Protein AF-A0A0A1TXG7-F1 (afdb_monomer)

Sequence (624 aa):
MKQLESVFLKNVILYLQTSSDICSFILINKKCCDSIQSMYTASYNLCRNTPLPKIQRYFPNIQTIYLEATTLETANVGPRFKPYIDLDASECVLKNRANCLLAKSLNNISDYAKKIRKLKIEANMLDIIADYTEKFVELKTLVINYLRQCTFLDEVLSIRTLRDVTIYFNQNAAHELADFDFQKYSNISFTFVLQNASQPTSKNQIDSAKRLSQKYPLYVQMITKESIDMKFIPDIQMAFSSFEERLTLSISSDMSGKEDFIEEMMKKCECSRLDISPPGTSEELGLFRPKGIATFDFLESEIIKEVVLRYVNCKDVVLPRKCRAFEIYNCEGKICAEQCKPEEVYIDLFECESITINEDNLKRVQINANISECDFVCNGQSGIPIVDFMKLEYVNFFCNENTDIGLMCGDTRISKICVGGLKLDHKKLEIINCTSEVILNGIDLEEVTFSNWTKANPISATVGDVKKVYVCGGLLKVLQIGKCDEIKVSSNATIKLLKKTKQKANLVKEDNSKVTKIEIMEELNSIQFIDKTLNLLFTTNESIFKTRHFERECCLKMSVIYLIIKNSTFGNDLLMKLDCLTNKILLFDVVKVAKSKCCQNNILTTSICFTPQRLSQTTLYKTF

Solvent-accessible surface area (backbone atoms only — not comparable to full-atom values): 33210 Å² total; per-residue (Å²): 109,76,67,59,54,51,53,51,54,47,54,54,53,51,71,39,54,43,74,65,51,50,53,55,47,38,68,73,39,69,68,45,35,54,41,45,40,68,28,44,57,73,19,67,54,30,45,73,77,43,58,59,73,61,50,41,69,60,23,71,52,45,42,41,45,57,44,46,62,84,55,58,88,67,60,81,63,60,99,83,68,80,50,36,30,36,39,42,56,34,56,94,78,36,90,90,54,58,75,68,48,56,61,54,44,51,74,75,29,63,74,56,43,37,29,27,30,31,42,31,34,37,44,91,48,33,62,64,45,36,78,47,39,86,43,37,65,44,25,28,36,42,37,36,35,71,26,57,62,71,74,46,46,70,55,46,68,61,32,86,49,43,36,37,39,37,42,29,24,30,59,72,20,22,52,58,59,47,70,50,72,62,73,83,45,72,74,44,49,63,38,39,31,44,47,71,53,96,58,42,75,51,69,70,29,53,52,21,43,52,60,33,44,76,77,36,59,49,33,29,30,47,39,31,78,90,42,68,90,52,47,74,46,55,51,88,75,77,66,56,92,88,50,77,86,61,37,32,44,37,29,42,41,62,59,57,91,39,57,71,59,53,52,52,50,27,62,76,60,68,22,35,33,41,35,41,41,45,57,52,50,80,84,50,60,78,66,66,65,47,43,57,77,32,41,41,75,35,48,86,39,87,57,45,32,28,44,34,42,33,33,30,25,20,71,42,31,34,49,18,45,57,22,36,29,42,38,41,36,37,27,31,43,34,50,48,33,74,71,22,53,23,34,33,42,37,38,28,53,55,57,56,62,63,32,40,43,36,51,80,51,38,28,34,41,34,34,55,26,57,58,90,42,45,44,26,25,49,93,89,42,78,54,65,48,70,50,32,69,74,60,43,58,34,38,38,41,42,32,89,54,70,42,65,35,37,34,27,54,64,96,42,78,64,40,64,36,34,22,26,24,40,35,35,53,82,46,31,38,38,41,24,42,54,64,38,58,44,55,43,69,89,48,88,35,53,32,41,34,41,41,20,85,54,94,60,65,65,24,40,37,37,42,29,53,29,48,32,39,40,35,34,26,33,45,34,49,34,42,35,41,37,55,44,52,34,37,39,33,26,67,53,11,34,33,50,30,37,36,30,37,79,63,86,44,48,75,47,72,40,78,75,33,46,73,73,37,78,46,73,40,75,75,72,55,58,59,62,50,48,51,49,51,49,49,49,54,56,68,58,57,80,78,66,89,83,61,82,74,52,61,60,53,52,52,54,52,50,52,49,52,51,53,54,52,72,72,41,96,68,64,70,65,63,54,50,54,48,52,52,48,51,50,49,54,50,46,52,51,51,51,50,55,48,57,71,53,66,81,63,80,89,85,83,88,86,90,83,85,91,80,91,78,89,84,77,92,81,89,80,91,78,91,133

Secondary structure (DSSP, 8-state):
-HHHHHHHHHHHHHH--SHHHHHHHHHH-HHHHHHHHT-SS--HHHHHHS-HHHHHHH-TT--EEEEEGGGGGG----TT---EEEEE--GGGSTT-HHHHHHHHHHH-HHHHTTEEEEEEEGGGHHHHHHTGGG-TT--EEEEEEE-S-TTHHHHHT-TT--EEEEEE-TTTHHHHHHS-GGGGTTSEEEEEE---SS---HHHHHHHHHHHHHS-EEESEE-TTTTTSEE--B-S---TTS-S--EEEE-S--TT-HHHHHHHHHHTT--EEEE-----TTTGGGT--EEEEEEE-TT-SS--EEEEESEEEEEEEPPTT--EEEEEEEEEEEE-TT---SEEEEEEEESSPEEEE-TT--EEEEES-GGGEEEEETTEEES-EEETTT-SEEEEEEEEEEEEEEEETTEEEEEEEEEEEEEETTEEEEES--S-EEETT--EEEEEEE--S-PPPEEEEE-SEEEEEEESSEEEEEEESS-SEEEEETT-EEEEEEEESS--EEEE-TT-EEEEEEEE---THHHHHHHHHHHHHHHTTS----THHHHHHHHHHHHHHHHHHTSS--THHHHHHHHHHHHHHHHHHHHHHHHHTTS------------------------

Structure (mmCIF, N/CA/C/O backbone):
data_AF-A0A0A1TXG7-F1
#
_entry.id   AF-A0A0A1TXG7-F1
#
loop_
_atom_site.group_PDB
_atom_site.id
_atom_site.type_symbol
_atom_site.label_atom_id
_atom_site.label_alt_id
_atom_site.label_comp_id
_atom_site.label_asym_id
_atom_site.label_entity_id
_atom_site.label_seq_id
_atom_site.pdbx_PDB_ins_code
_atom_site.Cartn_x
_atom_site.Cartn_y
_atom_site.Cartn_z
_atom_site.occupancy
_atom_site.B_iso_or_equiv
_atom_site.auth_seq_id
_atom_site.auth_comp_id
_atom_site.auth_asym_id
_atom_site.auth_atom_id
_atom_site.pdbx_PDB_model_num
ATOM 1 N N . MET A 1 1 ? -41.698 -15.697 8.135 1.00 58.97 1 MET A N 1
ATOM 2 C CA . MET A 1 1 ? -41.347 -15.359 6.732 1.00 58.97 1 MET A CA 1
ATOM 3 C C . MET A 1 1 ? -41.332 -13.855 6.447 1.00 58.97 1 MET A C 1
ATOM 5 O O . MET A 1 1 ? -40.259 -13.356 6.154 1.00 58.97 1 MET A O 1
ATOM 9 N N . LYS A 1 2 ? -42.444 -13.105 6.587 1.00 62.06 2 LYS A N 1
ATOM 10 C CA . LYS A 1 2 ? -42.501 -11.660 6.238 1.00 62.06 2 LYS A CA 1
ATOM 11 C C . LYS A 1 2 ? -41.497 -10.757 6.986 1.00 62.06 2 LYS A C 1
ATOM 13 O O . LYS A 1 2 ? -40.993 -9.804 6.409 1.00 62.06 2 LYS A O 1
ATOM 18 N N . GLN A 1 3 ? -41.183 -11.062 8.249 1.00 65.81 3 GLN A N 1
ATOM 19 C CA . GLN A 1 3 ? -40.185 -10.307 9.025 1.00 65.81 3 GLN A CA 1
ATOM 20 C C . GLN A 1 3 ? -38.745 -10.563 8.549 1.00 65.81 3 GLN A C 1
ATOM 22 O O . GLN A 1 3 ? -37.978 -9.617 8.421 1.00 65.81 3 GLN A O 1
ATOM 27 N N . LEU A 1 4 ? -38.400 -11.811 8.208 1.00 74.31 4 LEU A N 1
ATOM 28 C CA . LEU A 1 4 ? -37.088 -12.167 7.647 1.00 74.31 4 LEU A CA 1
ATOM 29 C C . LEU A 1 4 ? -36.857 -11.530 6.272 1.00 74.31 4 LEU A C 1
ATOM 31 O O . LEU A 1 4 ? -35.764 -11.050 6.001 1.00 74.31 4 LEU A O 1
ATOM 35 N N . GLU A 1 5 ? -37.895 -11.478 5.433 1.00 80.69 5 GLU A N 1
ATOM 36 C CA . GLU A 1 5 ? -37.831 -10.819 4.123 1.00 80.69 5 GLU A CA 1
ATOM 37 C C . GLU A 1 5 ? -37.503 -9.323 4.266 1.00 80.69 5 GLU A C 1
ATOM 39 O O . GLU A 1 5 ? -36.618 -8.816 3.584 1.00 80.69 5 GLU A O 1
ATOM 44 N N . SER A 1 6 ? -38.150 -8.623 5.206 1.00 81.19 6 SER A N 1
ATOM 45 C CA . SER A 1 6 ? -37.854 -7.208 5.469 1.00 81.19 6 SER A CA 1
ATOM 46 C C . SER A 1 6 ? -36.431 -6.996 5.994 1.00 81.19 6 SER A C 1
ATOM 48 O O . SER A 1 6 ? -35.760 -6.068 5.552 1.00 81.19 6 SER A O 1
ATOM 50 N N . VAL A 1 7 ? -35.944 -7.862 6.890 1.00 84.88 7 VAL A N 1
ATOM 51 C CA . VAL A 1 7 ? -34.558 -7.799 7.389 1.00 84.88 7 VAL A CA 1
ATOM 52 C C . VAL A 1 7 ? -33.557 -8.002 6.250 1.00 84.88 7 VAL A C 1
ATOM 54 O O . VAL A 1 7 ? -32.602 -7.239 6.136 1.00 84.88 7 VAL A O 1
ATOM 57 N N . PHE A 1 8 ? -33.801 -8.973 5.367 1.00 88.44 8 PHE A N 1
ATOM 58 C CA . PHE A 1 8 ? -32.934 -9.234 4.219 1.00 88.44 8 PHE A CA 1
ATOM 59 C C . PHE A 1 8 ? -32.859 -8.029 3.274 1.00 88.44 8 PHE A C 1
ATOM 61 O O . PHE A 1 8 ? -31.766 -7.582 2.934 1.00 88.44 8 PHE A O 1
ATOM 68 N N . LEU A 1 9 ? -34.008 -7.449 2.908 1.00 90.50 9 LEU A N 1
ATOM 69 C CA . LEU A 1 9 ? -34.052 -6.262 2.048 1.00 90.50 9 LEU A CA 1
ATOM 70 C C . LEU A 1 9 ? -33.332 -5.067 2.689 1.00 90.50 9 LEU A C 1
ATOM 72 O O . LEU A 1 9 ? -32.596 -4.362 2.004 1.00 90.50 9 LEU A O 1
ATOM 76 N N . LYS A 1 10 ? -33.488 -4.863 4.003 1.00 89.31 10 LYS A N 1
ATOM 77 C CA . LYS A 1 10 ? -32.775 -3.814 4.752 1.00 89.31 10 LYS A CA 1
ATOM 78 C C . LYS A 1 10 ? -31.264 -4.011 4.758 1.00 89.31 10 LYS A C 1
ATOM 80 O O . LYS A 1 10 ? -30.544 -3.034 4.583 1.00 89.31 10 LYS A O 1
ATOM 85 N N . ASN A 1 11 ? -30.789 -5.248 4.883 1.00 87.88 11 ASN A N 1
ATOM 86 C CA . ASN A 1 11 ? -29.363 -5.542 4.772 1.00 87.88 11 ASN A CA 1
ATOM 87 C C . ASN A 1 11 ? -28.843 -5.239 3.365 1.00 87.88 11 ASN A C 1
ATOM 89 O O . ASN A 1 11 ? -27.836 -4.556 3.247 1.00 87.88 11 ASN A O 1
ATOM 93 N N . VAL A 1 12 ? -29.556 -5.650 2.308 1.00 89.56 12 VAL A N 1
ATOM 94 C CA . VAL A 1 12 ? -29.176 -5.330 0.917 1.00 89.56 12 VAL A CA 1
ATOM 95 C C . VAL A 1 12 ? -29.035 -3.820 0.712 1.00 89.56 12 VAL A C 1
ATOM 97 O O . VAL A 1 12 ? -28.053 -3.383 0.120 1.00 89.56 12 VAL A O 1
ATOM 100 N N . ILE A 1 13 ? -29.959 -3.017 1.254 1.00 89.62 13 ILE A N 1
ATOM 101 C CA . ILE A 1 13 ? -29.916 -1.548 1.152 1.00 89.62 13 ILE A CA 1
ATOM 102 C C . ILE A 1 13 ? -28.606 -0.967 1.711 1.00 89.62 13 ILE A C 1
ATOM 104 O O . ILE A 1 13 ? -28.094 0.002 1.155 1.00 89.62 13 ILE A O 1
ATOM 108 N N . LEU A 1 14 ? -28.039 -1.554 2.771 1.00 87.06 14 LEU A N 1
ATOM 109 C CA . LEU A 1 14 ? -26.787 -1.082 3.377 1.00 87.06 14 LEU A CA 1
ATOM 110 C C . LEU A 1 14 ? -25.547 -1.326 2.500 1.00 87.06 14 LEU A C 1
ATOM 112 O O . LEU A 1 14 ? -24.529 -0.673 2.725 1.00 87.06 14 LEU A O 1
ATOM 116 N N . TYR A 1 15 ? -25.638 -2.205 1.497 1.00 86.12 15 TYR A N 1
ATOM 117 C CA . TYR A 1 15 ? -24.563 -2.486 0.536 1.00 86.12 15 TYR A CA 1
ATOM 118 C C . TYR A 1 15 ? -24.675 -1.685 -0.770 1.00 86.12 15 TYR A C 1
ATOM 120 O O . TYR A 1 15 ? -23.752 -1.719 -1.583 1.00 86.12 15 TYR A O 1
ATOM 128 N N . LEU A 1 16 ? -25.777 -0.960 -0.994 1.00 87.94 16 LEU A N 1
ATOM 129 C CA . LEU A 1 16 ? -25.950 -0.137 -2.194 1.00 87.94 16 LEU A CA 1
ATOM 130 C C . LEU A 1 16 ? -25.036 1.090 -2.118 1.00 87.94 16 LEU A C 1
ATOM 132 O O . LEU A 1 16 ? -25.020 1.800 -1.115 1.00 87.94 16 LEU A O 1
ATOM 136 N N . GLN A 1 17 ? -24.261 1.348 -3.171 1.00 82.50 17 GLN A N 1
ATOM 137 C CA . GLN A 1 17 ? -23.184 2.339 -3.112 1.00 82.50 17 GLN A CA 1
ATOM 138 C C . GLN A 1 17 ? -23.604 3.706 -3.656 1.00 82.50 17 GLN A C 1
ATOM 140 O O . GLN A 1 17 ? -23.107 4.735 -3.193 1.00 82.50 17 GLN A O 1
ATOM 145 N N . THR A 1 18 ? -24.523 3.739 -4.625 1.00 85.69 18 THR A N 1
ATOM 146 C CA . THR A 1 18 ? -24.868 4.953 -5.370 1.00 85.69 18 THR A CA 1
ATOM 147 C C . THR A 1 18 ? -26.357 5.293 -5.321 1.00 85.69 18 THR A C 1
ATOM 149 O O . THR A 1 18 ? -27.227 4.454 -5.086 1.00 85.69 18 THR A O 1
ATOM 152 N N . SER A 1 19 ? -26.686 6.556 -5.627 1.00 85.31 19 SER A N 1
ATOM 153 C CA . SER A 1 19 ? -28.084 6.973 -5.828 1.00 85.31 19 SER A CA 1
ATOM 154 C C . SER A 1 19 ? -28.778 6.183 -6.952 1.00 85.31 19 SER A C 1
ATOM 156 O O . SER A 1 19 ? -29.996 6.028 -6.920 1.00 85.31 19 SER A O 1
ATOM 158 N N . SER A 1 20 ? -28.025 5.723 -7.960 1.00 89.31 20 SER A N 1
ATOM 159 C CA . SER A 1 20 ? -28.559 4.940 -9.082 1.00 89.31 20 SER A CA 1
ATOM 160 C C . SER A 1 20 ? -29.000 3.553 -8.624 1.00 89.31 20 SER A C 1
ATOM 162 O O . SER A 1 20 ? -30.086 3.095 -8.986 1.00 89.31 20 SER A O 1
ATOM 164 N N . ASP A 1 21 ? -28.201 2.923 -7.763 1.00 90.38 21 ASP A N 1
ATOM 165 C CA . ASP A 1 21 ? -28.512 1.618 -7.177 1.00 90.38 21 ASP A CA 1
ATOM 166 C C . ASP A 1 21 ? -29.782 1.701 -6.330 1.00 90.38 21 ASP A C 1
ATOM 168 O O . ASP A 1 21 ? -30.675 0.865 -6.448 1.00 90.38 21 ASP A O 1
ATOM 172 N N . ILE A 1 22 ? -29.905 2.774 -5.541 1.00 90.69 22 ILE A N 1
ATOM 173 C CA . ILE A 1 22 ? -31.101 3.074 -4.748 1.00 90.69 22 ILE A CA 1
ATOM 174 C C . ILE A 1 22 ? -32.335 3.217 -5.641 1.00 90.69 22 ILE A C 1
ATOM 176 O O . ILE A 1 22 ? -33.343 2.557 -5.393 1.00 90.69 22 ILE A O 1
ATOM 180 N N . CYS A 1 23 ? -32.270 4.032 -6.698 1.00 89.81 23 CYS A N 1
ATOM 181 C CA . CYS A 1 23 ? -33.385 4.182 -7.636 1.00 89.81 23 CYS A CA 1
ATOM 182 C C . CYS A 1 23 ? -33.772 2.841 -8.270 1.00 89.81 23 CYS A C 1
ATOM 184 O O . CYS A 1 23 ? -34.952 2.496 -8.301 1.00 89.81 23 CYS A O 1
ATOM 186 N N . SER A 1 24 ? -32.784 2.071 -8.728 1.00 92.88 24 SER A N 1
ATOM 187 C CA . SER A 1 24 ? -33.005 0.761 -9.344 1.00 92.88 24 SER A CA 1
ATOM 188 C C . SER A 1 24 ? -33.681 -0.198 -8.367 1.00 92.88 24 SER A C 1
ATOM 190 O O . SER A 1 24 ? -34.659 -0.844 -8.727 1.00 92.88 24 SER A O 1
ATOM 192 N N . PHE A 1 25 ? -33.232 -0.226 -7.109 1.00 93.44 25 PHE A N 1
ATOM 193 C CA . PHE A 1 25 ? -33.808 -1.064 -6.062 1.00 93.44 25 PHE A CA 1
ATOM 194 C C . PHE A 1 25 ? -35.260 -0.688 -5.739 1.00 93.44 25 PHE A C 1
ATOM 196 O O . PHE A 1 25 ? -36.113 -1.571 -5.652 1.00 93.44 25 PHE A O 1
ATOM 203 N N . ILE A 1 26 ? -35.570 0.609 -5.614 1.00 91.62 26 ILE A N 1
ATOM 204 C CA . ILE A 1 26 ? -36.944 1.104 -5.390 1.00 91.62 26 ILE A CA 1
ATOM 205 C C . ILE A 1 26 ? -37.887 0.630 -6.506 1.00 91.62 26 ILE A C 1
ATOM 207 O O . ILE A 1 26 ? -39.039 0.290 -6.232 1.00 91.62 26 ILE A O 1
ATOM 211 N N . LEU A 1 27 ? -37.401 0.594 -7.750 1.00 91.94 27 LEU A N 1
ATOM 212 C CA . LEU A 1 27 ? -38.192 0.241 -8.930 1.00 91.94 27 LEU A CA 1
ATOM 213 C C . LEU A 1 27 ? -38.456 -1.264 -9.085 1.00 91.94 27 LEU A C 1
ATOM 215 O O . LEU A 1 27 ? -39.340 -1.624 -9.859 1.00 91.94 27 LEU A O 1
ATOM 219 N N . ILE A 1 28 ? -37.755 -2.140 -8.352 1.00 92.62 28 ILE A N 1
ATOM 220 C CA . ILE A 1 28 ? -37.956 -3.597 -8.450 1.00 92.62 28 ILE A CA 1
ATOM 221 C C . ILE A 1 28 ? -39.393 -3.970 -8.066 1.00 92.62 28 ILE A C 1
ATOM 223 O O . ILE A 1 28 ? -40.069 -4.688 -8.799 1.00 92.62 28 ILE A O 1
ATOM 227 N N . ASN A 1 29 ? -39.858 -3.522 -6.896 1.00 89.38 29 ASN A N 1
ATOM 228 C CA . ASN A 1 29 ? -41.235 -3.709 -6.445 1.00 89.38 29 ASN A CA 1
ATOM 229 C C . ASN A 1 29 ? -41.566 -2.814 -5.235 1.00 89.38 29 ASN A C 1
ATOM 231 O O . ASN A 1 29 ? -40.693 -2.226 -4.594 1.00 89.38 29 ASN A O 1
ATOM 235 N N . LYS A 1 30 ? -42.853 -2.789 -4.864 1.00 91.31 30 LYS A N 1
ATOM 236 C CA . LYS A 1 30 ? -43.359 -2.013 -3.724 1.00 91.31 30 LYS A CA 1
ATOM 237 C C . LYS A 1 30 ? -42.649 -2.330 -2.399 1.00 91.31 30 LYS A C 1
ATOM 239 O O . LYS A 1 30 ? -42.357 -1.407 -1.650 1.00 91.31 30 LYS A O 1
ATOM 244 N N . LYS A 1 31 ? -42.320 -3.596 -2.113 1.00 90.25 31 LYS A N 1
ATOM 245 C CA . LYS A 1 31 ? -41.657 -3.975 -0.852 1.00 90.25 31 LYS A CA 1
ATOM 246 C C . LYS A 1 31 ? -40.243 -3.401 -0.745 1.00 90.25 31 LYS A C 1
ATOM 248 O O . LYS A 1 31 ? -39.814 -3.063 0.357 1.00 90.25 31 LYS A O 1
ATOM 253 N N . CYS A 1 32 ? -39.519 -3.290 -1.859 1.00 90.75 32 CYS A N 1
ATOM 254 C CA . CYS A 1 32 ? -38.202 -2.655 -1.900 1.00 90.75 32 CYS A CA 1
ATOM 255 C C . CYS A 1 32 ? -38.298 -1.156 -1.576 1.00 90.75 32 CYS A C 1
ATOM 257 O O . CYS A 1 32 ? -37.536 -0.659 -0.746 1.00 90.75 32 CYS A O 1
ATOM 259 N N . CYS A 1 33 ? -39.289 -0.467 -2.153 1.00 90.44 33 CYS A N 1
ATOM 260 C CA . CYS A 1 33 ? -39.606 0.924 -1.824 1.00 90.44 33 CYS A CA 1
ATOM 261 C C . CYS A 1 33 ? -39.966 1.093 -0.337 1.00 90.44 33 CYS A C 1
ATOM 263 O O . CYS A 1 33 ? -39.335 1.885 0.363 1.00 90.44 33 CYS A O 1
ATOM 265 N N . ASP A 1 34 ? -40.904 0.285 0.169 1.00 90.88 34 ASP A N 1
ATOM 266 C CA . ASP A 1 34 ? -41.336 0.312 1.572 1.00 90.88 34 ASP A CA 1
ATOM 267 C C . ASP A 1 34 ? -40.151 0.045 2.526 1.00 90.88 34 ASP A C 1
ATOM 269 O O . ASP A 1 34 ? -40.021 0.675 3.579 1.00 90.88 34 ASP A O 1
ATOM 273 N N . SER A 1 35 ? -39.240 -0.859 2.142 1.00 92.31 35 SER A N 1
ATOM 274 C CA . SER A 1 35 ? -38.044 -1.181 2.926 1.00 92.31 35 SER A CA 1
ATOM 275 C C . SER A 1 35 ? -37.114 0.022 3.044 1.00 92.31 35 SER A C 1
ATOM 277 O O . SER A 1 35 ? -36.757 0.369 4.168 1.00 92.31 35 SER A O 1
ATOM 279 N N . ILE A 1 36 ? -36.800 0.697 1.932 1.00 90.25 36 ILE A N 1
ATOM 280 C CA . ILE A 1 36 ? -35.995 1.930 1.921 1.00 90.25 36 ILE A CA 1
ATOM 281 C C . ILE A 1 36 ? -36.653 3.027 2.754 1.00 90.25 36 ILE A C 1
ATOM 283 O O . ILE A 1 36 ? -36.002 3.627 3.607 1.00 90.25 36 ILE A O 1
ATOM 287 N N . GLN A 1 37 ? -37.956 3.248 2.581 1.00 89.62 37 GLN A N 1
ATOM 288 C CA . GLN A 1 37 ? -38.667 4.288 3.322 1.00 89.62 37 GLN A CA 1
ATOM 289 C C . GLN A 1 37 ? -38.699 4.023 4.832 1.00 89.62 37 GLN A C 1
ATOM 291 O O . GLN A 1 37 ? -38.762 4.965 5.619 1.00 89.62 37 GLN A O 1
ATOM 296 N N . SER A 1 38 ? -38.624 2.758 5.254 1.00 90.25 38 SER A N 1
ATOM 297 C CA . SER A 1 38 ? -38.596 2.352 6.666 1.00 90.25 38 SER A CA 1
ATOM 298 C C . SER A 1 38 ? -37.198 2.314 7.303 1.00 90.25 38 SER A C 1
ATOM 300 O O . SER A 1 38 ? -37.070 1.904 8.460 1.00 90.25 38 SER A O 1
ATOM 302 N N . MET A 1 39 ? -36.143 2.666 6.563 1.00 90.06 39 MET A N 1
ATOM 303 C CA . MET A 1 39 ? -34.779 2.701 7.091 1.00 90.06 39 MET A CA 1
ATOM 304 C C . MET A 1 39 ? -34.538 3.973 7.908 1.00 90.06 39 MET A C 1
ATOM 306 O O . MET A 1 39 ? -34.896 5.078 7.502 1.00 90.06 39 MET A O 1
ATOM 310 N N . TYR A 1 40 ? -33.874 3.802 9.051 1.00 89.12 40 TYR A N 1
ATOM 311 C CA . TYR A 1 40 ? -33.471 4.893 9.946 1.00 89.12 40 TYR A CA 1
ATOM 312 C C . TYR A 1 40 ? -32.023 5.353 9.715 1.00 89.12 40 TYR A C 1
ATOM 314 O O . TYR A 1 40 ? -31.560 6.292 10.360 1.00 89.12 40 TYR A O 1
ATOM 322 N N . THR A 1 41 ? -31.313 4.698 8.797 1.00 87.12 41 THR A N 1
ATOM 323 C CA . THR A 1 41 ? -29.935 4.999 8.403 1.00 87.12 41 THR A CA 1
ATOM 324 C C . THR A 1 41 ? -29.760 4.739 6.908 1.00 87.12 41 THR A C 1
ATOM 326 O O . THR A 1 41 ? -30.533 3.983 6.315 1.00 87.12 41 THR A O 1
ATOM 329 N N . ALA A 1 42 ? -28.744 5.348 6.310 1.00 84.75 42 ALA A N 1
ATOM 330 C CA . ALA A 1 42 ? -28.317 5.085 4.942 1.00 84.75 42 ALA A CA 1
ATOM 331 C C . ALA A 1 42 ? -26.933 4.416 4.940 1.00 84.75 42 ALA A C 1
ATOM 333 O O . ALA A 1 42 ? -26.176 4.520 5.905 1.00 84.75 42 ALA A O 1
ATOM 334 N N . SER A 1 43 ? -26.596 3.726 3.851 1.00 83.31 43 SER A N 1
ATOM 335 C CA . SER A 1 43 ? -25.263 3.143 3.662 1.00 83.31 43 SER A CA 1
ATOM 336 C C . SER A 1 43 ? -24.173 4.220 3.718 1.00 83.31 43 SER A C 1
ATOM 338 O O . SER A 1 43 ? -24.360 5.314 3.174 1.00 83.31 43 SER A O 1
ATOM 340 N N . TYR A 1 44 ? -23.010 3.869 4.265 1.00 77.00 44 TYR A N 1
ATOM 341 C CA . TYR A 1 44 ? -21.832 4.737 4.356 1.00 77.00 44 TYR A CA 1
ATOM 342 C C . TYR A 1 44 ? -21.479 5.410 3.014 1.00 77.00 44 TYR A C 1
ATOM 344 O O . TYR A 1 44 ? -21.408 6.635 2.921 1.00 77.00 44 TYR A O 1
ATOM 352 N N . ASN A 1 45 ? -21.341 4.612 1.948 1.00 75.94 45 ASN A N 1
ATOM 353 C CA . ASN A 1 45 ? -20.908 5.088 0.627 1.00 75.94 45 ASN A CA 1
ATOM 354 C C . ASN A 1 45 ? -21.894 6.071 -0.015 1.00 75.94 45 ASN A C 1
ATOM 356 O O . ASN A 1 45 ? -21.485 7.036 -0.664 1.00 75.94 45 ASN A O 1
ATOM 360 N N . LEU A 1 46 ? -23.194 5.868 0.205 1.00 80.81 46 LEU A N 1
ATOM 361 C CA . LEU A 1 46 ? -24.209 6.795 -0.279 1.00 80.81 46 LEU A CA 1
ATOM 362 C C . LEU A 1 46 ? -24.112 8.151 0.429 1.00 80.81 46 LEU A C 1
ATOM 364 O O . LEU A 1 46 ? -24.192 9.179 -0.243 1.00 80.81 46 LEU A O 1
ATOM 368 N N . CYS A 1 47 ? -23.913 8.150 1.752 1.00 78.56 47 CYS A N 1
ATOM 369 C CA . CYS A 1 47 ? -23.751 9.365 2.554 1.00 78.56 47 CYS A CA 1
ATOM 370 C C . CYS A 1 47 ? -22.530 10.190 2.140 1.00 78.56 47 CYS A C 1
ATOM 372 O O . CYS A 1 47 ? -22.595 11.416 2.135 1.00 78.56 47 CYS A O 1
ATOM 374 N N . ARG A 1 48 ? -21.451 9.521 1.723 1.00 72.62 48 ARG A N 1
ATOM 375 C CA . ARG A 1 48 ? -20.219 10.160 1.250 1.00 72.62 48 ARG A CA 1
ATOM 376 C C . ARG A 1 48 ? -20.391 10.912 -0.073 1.00 72.62 48 ARG A C 1
ATOM 378 O O . ARG A 1 48 ? -19.827 11.984 -0.259 1.00 72.62 48 ARG A O 1
ATOM 385 N N . ASN A 1 49 ? -21.176 10.350 -0.992 1.00 73.12 49 ASN A N 1
ATOM 386 C CA . ASN A 1 49 ? -21.221 10.798 -2.390 1.00 73.12 49 ASN A CA 1
ATOM 387 C C . ASN A 1 49 ? -22.521 11.522 -2.777 1.00 73.12 49 ASN A C 1
ATOM 389 O O . ASN A 1 49 ? -22.666 11.976 -3.913 1.00 73.12 49 ASN A O 1
ATOM 393 N N . THR A 1 50 ? -23.499 11.603 -1.870 1.00 76.12 50 THR A N 1
ATOM 394 C CA . THR A 1 50 ? -24.835 12.132 -2.168 1.00 76.12 50 THR A CA 1
ATOM 395 C C . THR A 1 50 ? -25.192 13.286 -1.229 1.00 76.12 50 THR A C 1
ATOM 397 O O . THR A 1 50 ? -25.111 13.125 -0.016 1.00 76.12 50 THR A O 1
ATOM 400 N N . PRO A 1 51 ? -25.679 14.433 -1.741 1.00 76.88 51 PRO A N 1
ATOM 401 C CA . PRO A 1 51 ? -26.124 15.533 -0.887 1.00 76.88 51 PRO A CA 1
ATOM 402 C C . PRO A 1 51 ? -27.248 15.121 0.074 1.00 76.88 51 PRO A C 1
ATOM 404 O O . PRO A 1 51 ? -28.208 14.453 -0.330 1.00 76.88 51 PRO A O 1
ATOM 407 N N . LEU A 1 52 ? -27.191 15.603 1.321 1.00 77.38 52 LEU A N 1
ATOM 408 C CA . LEU A 1 52 ? -28.166 15.276 2.373 1.00 77.38 52 LEU A CA 1
ATOM 409 C C . LEU A 1 52 ? -29.640 15.473 1.972 1.00 77.38 52 LEU A C 1
ATOM 411 O O . LEU A 1 52 ? -30.437 14.574 2.251 1.00 77.38 52 LEU A O 1
ATOM 415 N N . PRO A 1 53 ? -30.046 16.552 1.265 1.00 79.12 53 PRO A N 1
ATOM 416 C CA . PRO A 1 53 ? -31.440 16.704 0.841 1.00 79.12 53 PRO A CA 1
ATOM 417 C C . PRO A 1 53 ? -31.925 15.574 -0.075 1.00 79.12 53 PRO A C 1
ATOM 419 O O . PRO A 1 53 ? -33.102 15.220 -0.066 1.00 79.12 53 PRO A O 1
ATOM 422 N N . LYS A 1 54 ? -31.025 14.993 -0.875 1.00 83.56 54 LYS A N 1
ATOM 423 C CA . LYS A 1 54 ? -31.339 13.870 -1.760 1.00 83.56 54 LYS A CA 1
ATOM 424 C C . LYS A 1 54 ? -31.406 12.557 -0.977 1.00 83.56 54 LYS A C 1
ATOM 426 O O . LYS A 1 54 ? -32.321 11.776 -1.215 1.00 83.56 54 LYS A O 1
ATOM 431 N N . ILE A 1 55 ? -30.526 12.361 0.007 1.00 85.31 55 ILE A N 1
ATOM 432 C CA . ILE A 1 55 ? -30.598 11.223 0.939 1.00 85.31 55 ILE A CA 1
ATOM 433 C C . ILE A 1 55 ? -31.927 11.237 1.696 1.00 85.31 55 ILE A C 1
ATOM 435 O O . ILE A 1 55 ? -32.615 10.223 1.718 1.00 85.31 55 ILE A O 1
ATOM 439 N N . GLN A 1 56 ? -32.349 12.386 2.228 1.00 84.69 56 GLN A N 1
ATOM 440 C CA . GLN A 1 56 ? -33.622 12.513 2.944 1.00 84.69 56 GLN A CA 1
ATOM 441 C C . GLN A 1 56 ? -34.838 12.169 2.065 1.00 84.69 56 GLN A C 1
ATOM 443 O O . GLN A 1 56 ? -35.821 11.622 2.557 1.00 84.69 56 GLN A O 1
ATOM 448 N N . ARG A 1 57 ? -34.791 12.461 0.757 1.00 87.12 57 ARG A N 1
ATOM 449 C CA . ARG A 1 57 ? -35.868 12.077 -0.174 1.00 87.12 57 ARG A CA 1
ATOM 450 C C . ARG A 1 57 ? -35.987 10.565 -0.330 1.00 87.12 57 ARG A C 1
ATOM 452 O O . ARG A 1 57 ? -37.101 10.065 -0.432 1.00 87.12 57 ARG A O 1
ATOM 459 N N . TYR A 1 58 ? -34.860 9.856 -0.364 1.00 88.69 58 TYR A N 1
ATOM 460 C CA . TYR A 1 58 ? -34.858 8.395 -0.419 1.00 88.69 58 TYR A CA 1
ATOM 461 C C . TYR A 1 58 ? -35.235 7.785 0.933 1.00 88.69 58 TYR A C 1
ATOM 463 O O . TYR A 1 58 ? -36.040 6.863 0.986 1.00 88.69 58 TYR A O 1
ATOM 471 N N . PHE A 1 59 ? -34.707 8.346 2.020 1.00 89.81 59 PHE A N 1
ATOM 472 C CA . PHE A 1 59 ? -34.856 7.857 3.386 1.00 89.81 59 PHE A CA 1
ATOM 473 C C . PHE A 1 59 ? -35.615 8.877 4.247 1.00 89.81 59 PHE A C 1
ATOM 475 O O . PHE A 1 59 ? -35.011 9.563 5.075 1.00 89.81 59 PHE A O 1
ATOM 482 N N . PRO A 1 60 ? -36.943 9.007 4.083 1.00 87.38 60 PRO A N 1
ATOM 483 C CA . PRO A 1 60 ? -37.731 10.013 4.795 1.00 87.38 60 PRO A CA 1
ATOM 484 C C . PRO A 1 60 ? -37.711 9.837 6.319 1.00 87.38 60 PRO A C 1
ATOM 486 O O . PRO A 1 60 ? -37.856 10.818 7.044 1.00 87.38 60 PRO A O 1
ATOM 489 N N . ASN A 1 61 ? -37.504 8.608 6.802 1.00 88.06 61 ASN A N 1
ATOM 490 C CA . ASN A 1 61 ? -37.439 8.276 8.225 1.00 88.06 61 ASN A CA 1
ATOM 491 C C . ASN A 1 61 ? -36.006 8.229 8.776 1.00 88.06 61 ASN A C 1
ATOM 493 O O . ASN A 1 61 ? -35.802 7.729 9.880 1.00 88.06 61 ASN A O 1
ATOM 497 N N . ILE A 1 62 ? -35.007 8.722 8.038 1.00 87.62 62 ILE A N 1
ATOM 498 C CA . ILE A 1 62 ? -33.617 8.680 8.493 1.00 87.62 62 ILE A CA 1
ATOM 499 C C . ILE A 1 62 ? -33.440 9.458 9.805 1.00 87.62 62 ILE A C 1
ATOM 501 O O . ILE A 1 62 ? -33.883 10.599 9.951 1.00 87.62 62 ILE A O 1
ATOM 505 N N . GLN A 1 63 ? -32.793 8.816 10.772 1.00 86.50 63 GLN A N 1
ATOM 506 C CA . GLN A 1 63 ? -32.519 9.368 12.096 1.00 86.50 63 GLN A CA 1
ATOM 507 C C . GLN A 1 63 ? -31.034 9.603 12.316 1.00 86.50 63 GLN A C 1
ATOM 509 O O . GLN A 1 63 ? -30.696 10.530 13.043 1.00 86.50 63 GLN A O 1
ATOM 514 N N . THR A 1 64 ? -30.169 8.803 11.691 1.00 85.62 64 THR A N 1
ATOM 515 C CA . THR A 1 64 ? -28.714 8.933 11.797 1.00 85.62 64 THR A CA 1
ATOM 516 C C . THR A 1 64 ? -28.104 9.067 10.411 1.00 85.62 64 THR A C 1
ATOM 518 O O . THR A 1 64 ? -28.474 8.331 9.495 1.00 85.62 64 THR A O 1
ATOM 521 N N . ILE A 1 65 ? -27.165 9.996 10.267 1.00 84.06 65 ILE A N 1
ATOM 522 C CA . ILE A 1 65 ? -26.366 10.179 9.056 1.00 84.06 65 ILE A CA 1
ATOM 523 C C . ILE A 1 65 ? -24.887 10.014 9.376 1.00 84.06 65 ILE A C 1
ATOM 525 O O . ILE A 1 65 ? -24.423 10.438 10.433 1.00 84.06 65 ILE A O 1
ATOM 529 N N . TYR A 1 66 ? -24.159 9.420 8.438 1.00 81.56 66 TYR A N 1
ATOM 530 C CA . TYR A 1 66 ? -22.705 9.383 8.472 1.00 81.56 66 TYR A CA 1
ATOM 531 C C . TYR A 1 66 ? -22.151 10.559 7.663 1.00 81.56 66 TYR A C 1
ATOM 533 O O . TYR A 1 66 ? -22.609 10.785 6.545 1.00 81.56 66 TYR A O 1
ATOM 541 N N . LEU A 1 67 ? -21.196 11.308 8.208 1.00 76.31 67 LEU A N 1
ATOM 542 C CA . LEU A 1 67 ? -20.569 12.443 7.533 1.00 76.31 67 LEU A CA 1
ATOM 543 C C . LEU A 1 67 ? -19.047 12.358 7.616 1.00 76.31 67 LEU A C 1
ATOM 545 O O . LEU A 1 67 ? -18.486 12.082 8.672 1.00 76.31 67 LEU A O 1
ATOM 549 N N . GLU A 1 68 ? -18.393 12.686 6.506 1.00 71.12 68 GLU A N 1
ATOM 550 C CA . GLU A 1 68 ? -16.961 12.987 6.452 1.00 71.12 68 GLU A CA 1
ATOM 551 C C . GLU A 1 68 ? -16.766 14.506 6.578 1.00 71.12 68 GLU A C 1
ATOM 553 O O . GLU A 1 68 ? -17.532 15.274 5.990 1.00 71.12 68 GLU A O 1
ATOM 558 N N . ALA A 1 69 ? -15.752 14.969 7.316 1.00 60.88 69 ALA A N 1
ATOM 559 C CA . ALA A 1 69 ? -15.534 16.400 7.580 1.00 60.88 69 ALA A CA 1
ATOM 560 C C . ALA A 1 69 ? -15.462 17.285 6.315 1.00 60.88 69 ALA A C 1
ATOM 562 O O . ALA A 1 69 ? -15.902 18.434 6.342 1.00 60.88 69 ALA A O 1
ATOM 563 N N . THR A 1 70 ? -14.998 16.743 5.185 1.00 56.81 70 THR A N 1
ATOM 564 C CA . THR A 1 70 ? -14.992 17.407 3.865 1.00 56.81 70 THR A CA 1
ATOM 565 C C . THR A 1 70 ? -16.390 17.738 3.333 1.00 56.81 70 THR A C 1
ATOM 567 O O . THR A 1 70 ? -16.552 18.677 2.559 1.00 56.81 70 THR A O 1
ATOM 570 N N . THR A 1 71 ? -17.412 16.979 3.731 1.00 55.75 71 THR A N 1
ATOM 571 C CA . THR A 1 71 ? -18.782 17.084 3.198 1.00 55.75 71 THR A CA 1
ATOM 572 C C . THR A 1 71 ? -19.662 18.076 3.963 1.00 55.75 71 THR A C 1
ATOM 574 O O . THR A 1 71 ? -20.715 18.476 3.456 1.00 55.75 71 THR A O 1
ATOM 577 N N . LEU A 1 72 ? -19.218 18.539 5.141 1.00 56.91 72 LEU A N 1
ATOM 578 C CA . LEU A 1 72 ? -19.980 19.453 6.002 1.00 56.91 72 LEU A CA 1
ATOM 579 C C . LEU A 1 72 ? -20.303 20.797 5.337 1.00 56.91 72 LEU A C 1
ATOM 581 O O . LEU A 1 72 ? -21.372 21.345 5.592 1.00 56.91 72 LEU A O 1
ATOM 585 N N . GLU A 1 73 ? -19.448 21.303 4.443 1.00 51.16 73 GLU A N 1
ATOM 586 C CA . GLU A 1 73 ? -19.691 22.568 3.725 1.00 51.16 73 GLU A CA 1
ATOM 587 C C . GLU A 1 73 ? -20.929 22.509 2.807 1.00 51.16 73 GLU A C 1
ATOM 589 O O . GLU A 1 73 ? -21.516 23.538 2.477 1.00 51.16 73 GLU A O 1
ATOM 594 N N . THR A 1 74 ? -21.375 21.306 2.428 1.00 48.22 74 THR A N 1
ATOM 595 C CA . THR A 1 74 ? -22.543 21.091 1.552 1.00 48.22 74 THR A CA 1
ATOM 596 C C . THR A 1 74 ? -23.823 20.722 2.308 1.00 48.22 74 THR A C 1
ATOM 598 O O . THR A 1 74 ? -24.892 20.592 1.704 1.00 48.22 74 THR A O 1
ATOM 601 N N . ALA A 1 75 ? -23.751 20.594 3.636 1.00 52.56 75 ALA A N 1
ATOM 602 C CA . ALA A 1 75 ? -24.863 20.218 4.501 1.00 52.56 75 ALA A CA 1
ATOM 603 C C . ALA A 1 75 ? -25.809 21.401 4.791 1.00 52.56 75 ALA A C 1
ATOM 605 O O . ALA A 1 75 ? -26.166 21.660 5.934 1.00 52.56 75 ALA A O 1
ATOM 606 N N . ASN A 1 76 ? -26.267 22.126 3.765 1.00 53.00 76 ASN A N 1
ATOM 607 C CA . ASN A 1 76 ? -27.391 23.051 3.926 1.00 53.00 76 ASN A CA 1
ATOM 608 C C . ASN A 1 76 ? -28.689 22.247 4.002 1.00 53.00 76 ASN A C 1
ATOM 610 O O . ASN A 1 76 ? -29.365 21.972 3.008 1.00 53.00 76 ASN A O 1
ATOM 614 N N . VAL A 1 77 ? -29.004 21.820 5.217 1.00 54.31 77 VAL A N 1
ATOM 615 C CA . VAL A 1 77 ? -30.209 21.077 5.539 1.00 54.31 77 VAL A CA 1
ATOM 616 C C . VAL A 1 77 ? -31.330 22.056 5.898 1.00 54.31 77 VAL A C 1
ATOM 618 O O . VAL A 1 77 ? -31.137 22.991 6.671 1.00 54.31 77 VAL A O 1
ATOM 621 N N . GLY A 1 78 ? -32.524 21.858 5.331 1.00 54.91 78 GLY A N 1
ATOM 622 C CA . GLY A 1 78 ? -33.691 22.677 5.667 1.00 54.91 78 GLY A CA 1
ATOM 623 C C . GLY A 1 78 ? -34.040 22.605 7.167 1.00 54.91 78 GLY A C 1
ATOM 624 O O . GLY A 1 78 ? -33.787 21.589 7.811 1.00 54.91 78 GLY A O 1
ATOM 625 N N . PRO A 1 79 ? -34.708 23.623 7.738 1.00 55.69 79 PRO A N 1
ATOM 626 C CA . PRO A 1 79 ? -34.859 23.817 9.192 1.00 55.69 79 PRO A CA 1
ATOM 627 C C . PRO A 1 79 ? -35.566 22.681 9.961 1.00 55.69 79 PRO A C 1
ATOM 629 O O . PRO A 1 79 ? -35.540 22.658 11.193 1.00 55.69 79 PRO A O 1
ATOM 632 N N . ARG A 1 80 ? -36.215 21.742 9.257 1.00 61.66 80 ARG A N 1
ATOM 633 C CA . ARG A 1 80 ? -36.979 20.623 9.835 1.00 61.66 80 ARG A CA 1
ATOM 634 C C . ARG A 1 80 ? -36.208 19.304 9.918 1.00 61.66 80 ARG A C 1
ATOM 636 O O . ARG A 1 80 ? -36.647 18.419 10.643 1.00 61.66 80 ARG A O 1
ATOM 643 N N . PHE A 1 81 ? -35.100 19.148 9.196 1.00 70.56 81 PHE A N 1
ATOM 644 C CA . PHE A 1 81 ? -34.345 17.895 9.179 1.00 70.56 81 PHE A CA 1
ATOM 645 C C . PHE A 1 81 ? -33.144 18.006 10.126 1.00 70.56 81 PHE A C 1
ATOM 647 O O . PHE A 1 81 ? -32.248 18.814 9.913 1.00 70.56 81 PHE A O 1
ATOM 654 N N . LYS A 1 82 ? -33.173 17.249 11.231 1.00 73.94 82 LYS A N 1
ATOM 655 C CA . LYS A 1 82 ? -32.168 17.307 12.310 1.00 73.94 82 LYS A CA 1
ATOM 656 C C . LYS A 1 82 ? -31.760 15.895 12.761 1.00 73.94 82 LYS A C 1
ATOM 658 O O . LYS A 1 82 ? -32.114 15.505 13.877 1.00 73.94 82 LYS A O 1
ATOM 663 N N . PRO A 1 83 ? -31.098 15.106 11.897 1.00 81.19 83 PRO A N 1
ATOM 664 C CA . PRO A 1 83 ? -30.644 13.766 12.258 1.00 81.19 83 PRO A CA 1
ATOM 665 C C . PRO A 1 83 ? -29.518 13.817 13.305 1.00 81.19 83 PRO A C 1
ATOM 667 O O . PRO A 1 83 ? -28.838 14.833 13.460 1.00 81.19 83 PRO A O 1
ATOM 670 N N . TYR A 1 84 ? -29.315 12.705 14.007 1.00 86.25 84 TYR A N 1
ATOM 671 C CA . TYR A 1 84 ? -28.074 12.412 14.715 1.00 86.25 84 TYR A CA 1
ATOM 672 C C . TYR A 1 84 ? -26.934 12.194 13.720 1.00 86.25 84 TYR A C 1
ATOM 674 O O . TYR A 1 84 ? -27.160 11.767 12.586 1.00 86.25 84 TYR A O 1
ATOM 682 N N . ILE A 1 85 ? -25.712 12.487 14.152 1.00 84.00 85 ILE A N 1
ATOM 683 C CA . ILE A 1 85 ? -24.546 12.514 13.271 1.00 84.00 85 ILE A CA 1
ATOM 684 C C . ILE A 1 85 ? -23.473 11.568 13.796 1.00 84.00 85 ILE A C 1
ATOM 686 O O . ILE A 1 85 ? -23.064 11.665 14.956 1.00 84.00 85 ILE A O 1
ATOM 690 N N . ASP A 1 86 ? -22.995 10.713 12.902 1.00 87.06 86 ASP A N 1
ATOM 691 C CA . ASP A 1 86 ? -21.754 9.971 13.049 1.00 87.06 86 ASP A CA 1
ATOM 692 C C . ASP A 1 86 ? -20.707 10.670 12.173 1.00 87.06 86 ASP A C 1
ATOM 694 O O . ASP A 1 86 ? -20.781 10.615 10.947 1.00 87.06 86 ASP A O 1
ATOM 698 N N . LEU A 1 87 ? -19.783 11.399 12.801 1.00 82.88 87 LEU A N 1
ATOM 699 C CA . LEU A 1 87 ? -18.804 12.245 12.121 1.00 82.88 87 LEU A CA 1
ATOM 700 C C . LEU A 1 87 ? -17.419 11.592 12.129 1.00 82.88 87 LEU A C 1
ATOM 702 O O . LEU A 1 87 ? -16.885 11.311 13.203 1.00 82.88 87 LEU A O 1
ATOM 706 N N . ASP A 1 88 ? -16.819 11.432 10.950 1.00 79.94 88 ASP A N 1
ATOM 707 C CA . ASP A 1 88 ? -15.389 11.160 10.792 1.00 79.94 88 ASP A CA 1
ATOM 708 C C . ASP A 1 88 ? -14.653 12.427 10.343 1.00 79.94 88 ASP A C 1
ATOM 710 O O . ASP A 1 88 ? -14.833 12.949 9.238 1.00 79.94 88 ASP A O 1
ATOM 714 N N . ALA A 1 89 ? -13.843 12.935 11.261 1.00 75.25 89 ALA A N 1
ATOM 715 C CA . ALA A 1 89 ? -13.007 14.111 11.129 1.00 75.25 89 ALA A CA 1
ATOM 716 C C . ALA A 1 89 ? -11.515 13.769 10.997 1.00 75.25 89 ALA A C 1
ATOM 718 O O . ALA A 1 89 ? -10.683 14.673 11.044 1.00 75.25 89 ALA A O 1
ATOM 719 N N . SER A 1 90 ? -11.165 12.487 10.845 1.00 66.56 90 SER A N 1
ATOM 720 C CA . SER A 1 90 ? -9.771 12.056 10.746 1.00 66.56 90 SER A CA 1
ATOM 721 C C . SER A 1 90 ? -9.064 12.600 9.495 1.00 66.56 90 SER A C 1
ATOM 723 O O . SER A 1 90 ? -9.652 12.760 8.420 1.00 66.56 90 SER A O 1
ATOM 725 N N . GLU A 1 91 ? -7.767 12.884 9.630 1.00 58.66 91 GLU A N 1
ATOM 726 C CA . GLU A 1 91 ? -6.925 13.506 8.596 1.00 58.66 91 GLU A CA 1
ATOM 727 C C . GLU A 1 91 ? -6.778 12.609 7.350 1.00 58.66 91 GLU A C 1
ATOM 729 O O . GLU A 1 91 ? -6.628 13.106 6.234 1.00 58.66 91 GLU A O 1
ATOM 734 N N . CYS A 1 92 ? -6.988 11.296 7.511 1.00 49.00 92 CYS A N 1
ATOM 735 C CA . CYS A 1 92 ? -7.061 10.293 6.442 1.00 49.00 92 CYS A CA 1
ATOM 736 C C . CYS A 1 92 ? -8.082 10.629 5.336 1.00 49.00 92 CYS A C 1
ATOM 738 O O . CYS A 1 92 ? -7.953 10.172 4.201 1.00 49.00 92 CYS A O 1
ATOM 740 N N . VAL A 1 93 ? -9.096 11.436 5.655 1.00 45.94 93 VAL A N 1
ATOM 741 C CA . VAL A 1 93 ? -10.164 11.859 4.737 1.00 45.94 93 VAL A CA 1
ATOM 742 C C . VAL A 1 93 ? -9.907 13.264 4.162 1.00 45.94 93 VAL A C 1
ATOM 744 O O . VAL A 1 93 ? -10.449 13.646 3.122 1.00 45.94 93 VAL A O 1
ATOM 747 N N . LEU A 1 94 ? -9.035 14.042 4.803 1.00 45.72 94 LEU A N 1
ATOM 748 C CA . LEU A 1 94 ? -8.809 15.462 4.559 1.00 45.72 94 LEU A CA 1
ATOM 749 C C . LEU A 1 94 ? -7.383 15.683 4.041 1.00 45.72 94 LEU A C 1
ATOM 751 O O . LEU A 1 94 ? -6.495 16.033 4.809 1.00 45.72 94 LEU A O 1
ATOM 755 N N . LYS A 1 95 ? -7.158 15.544 2.727 1.00 46.03 95 LYS A N 1
ATOM 756 C CA . LYS A 1 95 ? -5.879 15.894 2.072 1.00 46.03 95 LYS A CA 1
ATOM 757 C C . LYS A 1 95 ? -5.379 17.291 2.523 1.00 46.03 95 LYS A C 1
ATOM 759 O O . LYS A 1 95 ? -5.834 18.309 2.002 1.00 46.03 95 LYS A O 1
ATOM 764 N N . ASN A 1 96 ? -4.443 17.333 3.477 1.00 40.06 96 ASN A N 1
ATOM 765 C CA . ASN A 1 96 ? -3.630 18.479 3.923 1.00 40.06 96 ASN A CA 1
ATOM 766 C C . ASN A 1 96 ? -4.349 19.776 4.387 1.00 40.06 96 ASN A C 1
ATOM 768 O O . ASN A 1 96 ? -3.772 20.858 4.263 1.00 40.06 96 ASN A O 1
ATOM 772 N N . ARG A 1 97 ? -5.579 19.740 4.932 1.00 46.69 97 ARG A N 1
ATOM 773 C CA . ARG A 1 97 ? -6.267 20.962 5.451 1.00 46.69 97 ARG A CA 1
ATOM 774 C C . ARG A 1 97 ? -6.903 20.826 6.850 1.00 46.69 97 ARG A C 1
ATOM 776 O O . ARG A 1 97 ? -7.811 21.586 7.187 1.00 46.69 97 ARG A O 1
ATOM 783 N N . ALA A 1 98 ? -6.429 19.883 7.666 1.00 47.09 98 ALA A N 1
ATOM 784 C CA . ALA A 1 98 ? -7.145 19.354 8.833 1.00 47.09 98 ALA A CA 1
ATOM 785 C C . ALA A 1 98 ? -7.496 20.364 9.947 1.00 47.09 98 ALA A C 1
ATOM 787 O O . ALA A 1 98 ? -8.637 20.390 10.403 1.00 47.09 98 ALA A O 1
ATOM 788 N N . ASN A 1 99 ? -6.592 21.255 10.357 1.00 46.75 99 ASN A N 1
ATOM 789 C CA . ASN A 1 99 ? -6.821 21.995 11.613 1.00 46.75 99 ASN A CA 1
ATOM 790 C C . ASN A 1 99 ? -7.677 23.259 11.455 1.00 46.75 99 ASN A C 1
ATOM 792 O O . ASN A 1 99 ? -8.350 23.694 12.387 1.00 46.75 99 ASN A O 1
ATOM 796 N N . CYS A 1 100 ? -7.703 23.858 10.263 1.00 46.97 100 CYS A N 1
ATOM 797 C CA . CYS A 1 100 ? -8.413 25.119 10.058 1.00 46.97 100 CYS A CA 1
ATOM 798 C C . CYS A 1 100 ? -9.920 24.930 9.864 1.00 46.97 100 CYS A C 1
ATOM 800 O O . CYS A 1 100 ? -10.671 25.872 10.104 1.00 46.97 100 CYS A O 1
ATOM 802 N N . LEU A 1 101 ? -10.358 23.758 9.395 1.00 51.09 101 LEU A N 1
ATOM 803 C CA . LEU A 1 101 ? -11.759 23.515 9.066 1.00 51.09 101 LEU A CA 1
ATOM 804 C C . LEU A 1 101 ? -12.548 23.053 10.283 1.00 51.09 101 LEU A C 1
ATOM 806 O O . LEU A 1 101 ? -13.577 23.653 10.532 1.00 51.09 101 LEU A O 1
ATOM 810 N N . LEU A 1 102 ? -12.071 22.116 11.113 1.00 53.62 102 LEU A N 1
ATOM 811 C CA . LEU A 1 102 ? -12.877 21.652 12.251 1.00 53.62 102 LEU A CA 1
ATOM 812 C C . LEU A 1 102 ? -13.170 22.760 13.274 1.00 53.62 102 LEU A C 1
ATOM 814 O O . LEU A 1 102 ? -14.315 22.916 13.678 1.00 53.62 102 LEU A O 1
ATOM 818 N N . ALA A 1 103 ? -12.176 23.577 13.638 1.00 48.56 103 ALA A N 1
ATOM 819 C CA . ALA A 1 103 ? -12.359 24.696 14.569 1.00 48.56 103 ALA A CA 1
ATOM 820 C C . ALA A 1 103 ? -13.229 25.829 13.984 1.00 48.56 103 ALA A C 1
ATOM 822 O O . ALA A 1 103 ? -14.054 26.416 14.689 1.00 48.56 103 ALA A O 1
ATOM 823 N N . LYS A 1 104 ? -13.097 26.133 12.680 1.00 50.88 104 LYS A N 1
ATOM 824 C CA . LYS A 1 104 ? -13.987 27.093 11.990 1.00 50.88 104 LYS A CA 1
ATOM 825 C C . LYS A 1 104 ? -15.401 26.538 11.820 1.00 50.88 104 LYS A C 1
ATOM 827 O O . LYS A 1 104 ? -16.370 27.280 11.956 1.00 50.88 104 LYS A O 1
ATOM 832 N N . SER A 1 105 ? -15.518 25.243 11.557 1.00 53.34 105 SER A N 1
ATOM 833 C CA . SER A 1 105 ? -16.772 24.512 11.456 1.00 53.34 105 SER A CA 1
ATOM 834 C C . SER A 1 105 ? -17.462 24.484 12.813 1.00 53.34 105 SER A C 1
ATOM 836 O O . SER A 1 105 ? -18.561 24.999 12.898 1.00 53.34 105 SER A O 1
ATOM 838 N N . LEU A 1 106 ? -16.830 24.034 13.899 1.00 54.59 106 LEU A N 1
ATOM 839 C CA . LEU A 1 106 ? -17.432 23.973 15.240 1.00 54.59 106 LEU A CA 1
ATOM 840 C C . LEU A 1 106 ? -17.927 25.340 15.743 1.00 54.59 106 LEU A C 1
ATOM 842 O O . LEU A 1 106 ? -19.038 25.416 16.271 1.00 54.59 106 LEU A O 1
ATOM 846 N N . ASN A 1 107 ? -17.182 26.423 15.487 1.00 46.16 107 ASN A N 1
ATOM 847 C CA . ASN A 1 107 ? -17.625 27.786 15.811 1.00 46.16 107 ASN A CA 1
ATOM 848 C C . ASN A 1 107 ? -18.871 28.228 15.016 1.00 46.16 107 ASN A C 1
ATOM 850 O O . ASN A 1 107 ? -19.739 28.904 15.564 1.00 46.16 107 ASN A O 1
ATOM 854 N N . ASN A 1 108 ? -19.016 27.795 13.760 1.00 47.16 108 ASN A N 1
ATOM 855 C CA . ASN A 1 108 ? -20.206 28.053 12.936 1.00 47.16 108 ASN A CA 1
ATOM 856 C C . ASN A 1 108 ? -21.342 27.025 13.152 1.00 47.16 108 ASN A C 1
ATOM 858 O O . ASN A 1 108 ? -22.459 27.229 12.678 1.00 47.16 108 ASN A O 1
ATOM 862 N N . ILE A 1 109 ? -21.080 25.915 13.854 1.00 53.62 109 ILE A N 1
ATOM 863 C CA . ILE A 1 109 ? -21.898 24.688 13.848 1.00 53.62 109 ILE A CA 1
ATOM 864 C C . ILE A 1 109 ? -22.351 24.290 15.270 1.00 53.62 109 ILE A C 1
ATOM 866 O O . ILE A 1 109 ? -22.631 23.126 15.561 1.00 53.62 109 ILE A O 1
ATOM 870 N N . SER A 1 110 ? -22.515 25.258 16.178 1.00 59.25 110 SER A N 1
ATOM 871 C CA . SER A 1 110 ? -22.955 24.984 17.560 1.00 59.25 110 SER A CA 1
ATOM 872 C C . SER A 1 110 ? -24.225 24.117 17.660 1.00 59.25 110 SER A C 1
ATOM 874 O O . SER A 1 110 ? -24.390 23.381 18.630 1.00 59.25 110 SER A O 1
ATOM 876 N N . ASP A 1 111 ? -25.099 24.145 16.648 1.00 65.75 111 ASP A N 1
ATOM 877 C CA . ASP A 1 111 ? -26.300 23.311 16.592 1.00 65.75 111 ASP A CA 1
ATOM 878 C C . ASP A 1 111 ? -26.088 21.900 16.025 1.00 65.75 111 ASP A C 1
ATOM 880 O O . ASP A 1 111 ? -26.803 20.994 16.459 1.00 65.75 111 ASP A O 1
ATOM 884 N N . TYR A 1 112 ? -25.120 21.663 15.125 1.00 70.31 112 TYR A N 1
ATOM 885 C CA . TYR A 1 112 ? -24.835 20.280 14.712 1.00 70.31 112 TYR A CA 1
ATOM 886 C C . TYR A 1 112 ? -23.932 19.564 15.713 1.00 70.31 112 TYR A C 1
ATOM 888 O O . TYR A 1 112 ? -24.114 18.366 15.900 1.00 70.31 112 TYR A O 1
ATOM 896 N N . ALA A 1 113 ? -23.025 20.266 16.407 1.00 74.44 113 ALA A N 1
ATOM 897 C CA . ALA A 1 113 ? -22.196 19.661 17.457 1.00 74.44 113 ALA A CA 1
ATOM 898 C C . ALA A 1 113 ? -23.057 18.977 18.538 1.00 74.44 113 ALA A C 1
ATOM 900 O O . ALA A 1 113 ? -22.788 17.846 18.941 1.00 74.44 113 ALA A O 1
ATOM 901 N N . LYS A 1 114 ? -24.195 19.595 18.887 1.00 83.06 114 LYS A N 1
ATOM 902 C CA . LYS A 1 114 ? -25.206 19.035 19.801 1.00 83.06 114 LYS A CA 1
ATOM 903 C C . LYS A 1 114 ? -25.857 17.740 19.306 1.00 83.06 114 LYS A C 1
ATOM 905 O O . LYS A 1 114 ? -26.542 17.090 20.086 1.00 83.06 114 LYS A O 1
ATOM 910 N N . LYS A 1 115 ? -25.732 17.396 18.021 1.00 85.00 115 LYS A N 1
ATOM 911 C CA . LYS A 1 115 ? -26.331 16.208 17.387 1.00 85.00 115 LYS A CA 1
ATOM 912 C C . LYS A 1 115 ? -25.319 15.119 17.055 1.00 85.00 115 LYS A C 1
ATOM 914 O O . LYS A 1 115 ? -25.732 14.028 16.659 1.00 85.00 115 LYS A O 1
ATOM 919 N N . ILE A 1 116 ? -24.028 15.391 17.231 1.00 86.94 116 ILE A N 1
ATOM 920 C CA . ILE A 1 116 ? -22.985 14.387 17.059 1.00 86.94 116 ILE A CA 1
ATOM 921 C C . ILE A 1 116 ? -23.148 13.340 18.156 1.00 86.94 116 ILE A C 1
ATOM 923 O O . ILE A 1 116 ? -23.098 13.657 19.342 1.00 86.94 116 ILE A O 1
ATOM 927 N N . ARG A 1 117 ? -23.366 12.095 17.738 1.00 92.12 117 ARG A N 1
ATOM 928 C CA . ARG A 1 117 ? -23.509 10.930 18.612 1.00 92.12 117 ARG A CA 1
ATOM 929 C C . ARG A 1 117 ? -22.256 10.066 18.594 1.00 92.12 117 ARG A C 1
ATOM 931 O O . ARG A 1 117 ? -21.888 9.523 19.637 1.00 92.12 117 ARG A O 1
ATOM 938 N N . LYS A 1 118 ? -21.604 9.966 17.437 1.00 92.31 118 LYS A N 1
ATOM 939 C CA . LYS A 1 118 ? -20.303 9.326 17.271 1.00 92.31 118 LYS A CA 1
ATOM 940 C C . LYS A 1 118 ? -19.340 10.306 16.621 1.00 92.31 118 LYS A C 1
ATOM 942 O O . LYS A 1 118 ? -19.673 10.910 15.606 1.00 92.31 118 LYS A O 1
ATOM 947 N N . LEU A 1 119 ? -18.158 10.443 17.201 1.00 90.06 119 LEU A N 1
ATOM 948 C CA . LEU A 1 119 ? -17.103 11.307 16.696 1.00 90.06 119 LEU A CA 1
ATOM 949 C C . LEU A 1 119 ? -15.821 10.496 16.539 1.00 90.06 119 LEU A C 1
ATOM 951 O O . LEU A 1 119 ? -15.390 9.850 17.489 1.00 90.06 119 LEU A O 1
ATOM 955 N N . LYS A 1 120 ? -15.218 10.530 15.354 1.00 88.56 120 LYS A N 1
ATOM 956 C CA . LYS A 1 120 ? -13.876 10.009 15.097 1.00 88.56 120 LYS A CA 1
ATOM 957 C C . LYS A 1 120 ? -12.959 11.169 14.730 1.00 88.56 120 LYS A C 1
ATOM 959 O O . LYS A 1 120 ? -13.286 11.927 13.824 1.00 88.56 120 LYS A O 1
ATOM 964 N N . ILE A 1 121 ? -11.856 11.321 15.450 1.00 86.31 121 ILE A N 1
ATOM 965 C CA . ILE A 1 121 ? -10.922 12.451 15.340 1.00 86.31 121 ILE A CA 1
ATOM 966 C C . ILE A 1 121 ? -9.481 11.961 15.356 1.00 86.31 121 ILE A C 1
ATOM 968 O O . ILE A 1 121 ? -9.197 10.870 15.846 1.00 86.31 121 ILE A O 1
ATOM 972 N N . GLU A 1 122 ? -8.571 12.804 14.883 1.00 83.94 122 GLU A N 1
ATOM 973 C CA . GLU A 1 122 ? -7.152 12.681 15.205 1.00 83.94 122 GLU A CA 1
ATOM 974 C C . GLU A 1 122 ? -6.858 13.249 16.597 1.00 83.94 122 GLU A C 1
ATOM 976 O O . GLU A 1 122 ? -7.504 14.195 17.052 1.00 83.94 122 GLU A O 1
ATOM 981 N N . ALA A 1 123 ? -5.855 12.695 17.277 1.00 86.12 123 ALA A N 1
ATOM 982 C CA . ALA A 1 123 ? -5.460 13.135 18.614 1.00 86.12 123 ALA A CA 1
ATOM 983 C C . ALA A 1 123 ? -5.042 14.613 18.682 1.00 86.12 123 ALA A C 1
ATOM 985 O O . ALA A 1 123 ? -5.198 15.247 19.722 1.00 86.12 123 ALA A O 1
ATOM 986 N N . ASN A 1 124 ? -4.548 15.183 17.579 1.00 82.38 124 ASN A N 1
ATOM 987 C CA . ASN A 1 124 ? -4.204 16.606 17.490 1.00 82.38 124 ASN A CA 1
ATOM 988 C C . ASN A 1 124 ? -5.424 17.547 17.525 1.00 82.38 124 ASN A C 1
ATOM 990 O O . ASN A 1 124 ? -5.225 18.753 17.526 1.00 82.38 124 ASN A O 1
ATOM 994 N N . MET A 1 125 ? -6.651 17.011 17.530 1.00 82.44 125 MET A N 1
ATOM 995 C CA . MET A 1 125 ? -7.895 17.772 17.667 1.00 82.44 125 MET A CA 1
ATOM 996 C C . MET A 1 125 ? -8.464 17.725 19.093 1.00 82.44 125 MET A C 1
ATOM 998 O O . MET A 1 125 ? -9.541 18.271 19.333 1.00 82.44 125 MET A O 1
ATOM 1002 N N . LEU A 1 126 ? -7.806 17.031 20.032 1.00 88.25 126 LEU A N 1
ATOM 1003 C CA . LEU A 1 126 ? -8.310 16.878 21.401 1.00 88.25 126 LEU A CA 1
ATOM 1004 C C . LEU A 1 126 ? -8.412 18.207 22.151 1.00 88.25 126 LEU A C 1
ATOM 1006 O O . LEU A 1 126 ? -9.362 18.383 22.907 1.00 88.25 126 LEU A O 1
ATOM 1010 N N . ASP A 1 127 ? -7.489 19.136 21.910 1.00 84.62 127 ASP A N 1
ATOM 1011 C CA . ASP A 1 127 ? -7.510 20.498 22.453 1.00 84.62 127 ASP A CA 1
ATOM 1012 C C . ASP A 1 127 ? -8.789 21.244 22.043 1.00 84.62 127 ASP A C 1
ATOM 1014 O O . ASP A 1 127 ? -9.504 21.783 22.884 1.00 84.62 127 ASP A O 1
ATOM 1018 N N . ILE A 1 128 ? -9.156 21.164 20.761 1.00 82.00 128 ILE A N 1
ATOM 1019 C CA . ILE A 1 128 ? -10.387 21.758 20.240 1.00 82.00 128 ILE A CA 1
ATOM 1020 C C . ILE A 1 128 ? -11.604 21.118 20.914 1.00 82.00 128 ILE A C 1
ATOM 1022 O O . ILE A 1 128 ? -12.540 21.816 21.284 1.00 82.00 128 ILE A O 1
ATOM 1026 N N . ILE A 1 129 ? -11.644 19.794 21.084 1.00 86.19 129 ILE A N 1
ATOM 1027 C CA . ILE A 1 129 ? -12.792 19.157 21.748 1.00 86.19 129 ILE A CA 1
ATOM 1028 C C . ILE A 1 129 ? -12.861 19.544 23.228 1.00 86.19 129 ILE A C 1
ATOM 1030 O O . ILE A 1 129 ? -13.961 19.789 23.729 1.00 86.19 129 ILE A O 1
ATOM 1034 N N . ALA A 1 130 ? -11.715 19.637 23.906 1.00 88.88 130 ALA A N 1
ATOM 1035 C CA . ALA A 1 130 ? -11.620 20.043 25.303 1.00 88.88 130 ALA A CA 1
ATOM 1036 C C . ALA A 1 130 ? -12.182 21.457 25.536 1.00 88.88 130 ALA A C 1
ATOM 1038 O O . ALA A 1 130 ? -12.935 21.663 26.489 1.00 88.88 130 ALA A O 1
ATOM 1039 N N . ASP A 1 131 ? -11.920 22.391 24.619 1.00 85.06 131 ASP A N 1
ATOM 1040 C CA . ASP A 1 131 ? -12.414 23.772 24.694 1.00 85.06 131 ASP A CA 1
ATOM 1041 C C . ASP A 1 131 ? -13.940 23.905 24.518 1.00 85.06 131 ASP A C 1
ATOM 1043 O O . ASP A 1 131 ? -14.521 24.918 24.911 1.00 85.06 131 ASP A O 1
ATOM 1047 N N . TYR A 1 132 ? -14.606 22.899 23.935 1.00 84.31 132 TYR A N 1
ATOM 1048 C CA . TYR A 1 132 ? -16.038 22.940 23.595 1.00 84.31 132 TYR A CA 1
ATOM 1049 C C . TYR A 1 132 ? -16.831 21.730 24.113 1.00 84.31 132 TYR A C 1
ATOM 1051 O O . TYR A 1 132 ? -17.863 21.361 23.536 1.00 84.31 132 TYR A O 1
ATOM 1059 N N . THR A 1 133 ? -16.373 21.087 25.190 1.00 87.69 133 THR A N 1
ATOM 1060 C CA . THR A 1 133 ? -17.005 19.880 25.763 1.00 87.69 133 THR A CA 1
ATOM 1061 C C . THR A 1 133 ? -18.510 20.046 26.012 1.00 87.69 133 THR A C 1
ATOM 1063 O O . THR A 1 133 ? -19.292 19.123 25.775 1.00 87.69 133 THR A O 1
ATOM 1066 N N . GLU A 1 134 ? -18.964 21.240 26.400 1.00 86.62 134 GLU A N 1
ATOM 1067 C CA . GLU A 1 134 ? -20.364 21.558 26.684 1.00 86.62 134 GLU A CA 1
ATOM 1068 C C . GLU A 1 134 ? -21.263 21.592 25.437 1.00 86.62 134 GLU A C 1
ATOM 1070 O O . GLU A 1 134 ? -22.492 21.531 25.549 1.00 86.62 134 GLU A O 1
ATOM 1075 N N . LYS A 1 135 ? -20.681 21.676 24.235 1.00 86.00 135 LYS A N 1
ATOM 1076 C CA . LYS A 1 135 ? -21.425 21.625 22.966 1.00 86.00 135 LYS A CA 1
ATOM 1077 C C . LYS A 1 135 ? -21.822 20.201 22.576 1.00 86.00 135 LYS A C 1
ATOM 1079 O O . LYS A 1 135 ? -22.798 20.029 21.843 1.00 86.00 135 LYS A O 1
ATOM 1084 N N . PHE A 1 136 ? -21.126 19.187 23.084 1.00 89.00 136 PHE A N 1
ATOM 1085 C CA . PHE A 1 136 ? -21.320 17.777 22.734 1.00 89.00 136 PHE A CA 1
ATOM 1086 C C . PHE A 1 136 ? -22.393 17.099 23.596 1.00 89.00 136 PHE A C 1
ATOM 1088 O O . PHE A 1 136 ? -22.148 16.138 24.320 1.00 89.00 136 PHE A O 1
ATOM 1095 N N . VAL A 1 137 ? -23.629 17.593 23.501 1.00 90.50 137 VAL A N 1
ATOM 1096 C CA . VAL A 1 137 ? -24.737 17.161 24.375 1.00 90.50 137 VAL A CA 1
ATOM 1097 C C . VAL A 1 137 ? -25.211 15.728 24.090 1.00 90.50 137 VAL A C 1
ATOM 1099 O O . VAL A 1 137 ? -25.732 15.078 24.986 1.00 90.50 137 VAL A O 1
ATOM 1102 N N . GLU A 1 138 ? -25.017 15.201 22.878 1.00 92.56 138 GLU A N 1
ATOM 1103 C CA . GLU A 1 138 ? -25.477 13.855 22.473 1.00 92.56 138 GLU A CA 1
ATOM 1104 C C . GLU A 1 138 ? -24.330 12.868 22.198 1.00 92.56 138 GLU A C 1
ATOM 1106 O O . GLU A 1 138 ? -24.591 11.730 21.796 1.00 92.56 138 GLU A O 1
ATOM 1111 N N . LEU A 1 139 ? -23.073 13.276 22.415 1.00 94.38 139 LEU A N 1
ATOM 1112 C CA . LEU A 1 139 ? -21.901 12.463 22.090 1.00 94.38 139 LEU A CA 1
ATOM 1113 C C . LEU A 1 139 ? -21.826 11.238 23.003 1.00 94.38 139 LEU A C 1
ATOM 1115 O O . LEU A 1 139 ? -21.657 11.365 24.209 1.00 94.38 139 LEU A O 1
ATOM 1119 N N . LYS A 1 140 ? -21.941 10.044 22.419 1.00 96.62 140 LYS A N 1
ATOM 1120 C CA . LYS A 1 140 ? -21.905 8.757 23.134 1.00 96.62 140 LYS A CA 1
ATOM 1121 C C . LYS A 1 140 ? -20.646 7.963 22.835 1.00 96.62 140 LYS A C 1
ATOM 1123 O O . LYS A 1 140 ? -20.161 7.270 23.722 1.00 96.62 140 LYS A O 1
ATOM 1128 N N . THR A 1 141 ? -20.121 8.075 21.619 1.00 97.31 141 THR A N 1
ATOM 1129 C CA . THR A 1 141 ? -18.956 7.309 21.176 1.00 97.31 141 THR A CA 1
ATOM 1130 C C . THR A 1 141 ? -17.876 8.242 20.650 1.00 97.31 141 THR A C 1
ATOM 1132 O O . THR A 1 141 ? -18.138 9.032 19.744 1.00 97.31 141 THR A O 1
ATOM 1135 N N . LEU A 1 142 ? -16.662 8.112 21.175 1.00 95.81 142 LEU A N 1
ATOM 1136 C CA . LEU A 1 142 ? -15.483 8.826 20.696 1.00 95.81 142 LEU A CA 1
ATOM 1137 C C . LEU A 1 142 ? -14.433 7.825 20.208 1.00 95.81 142 LEU A C 1
ATOM 1139 O O . LEU A 1 142 ? -14.129 6.846 20.885 1.00 95.81 142 LEU A O 1
ATOM 1143 N N . VAL A 1 143 ? -13.875 8.076 19.031 1.00 93.88 143 VAL A N 1
ATOM 1144 C CA . VAL A 1 143 ? -12.736 7.338 18.485 1.00 93.88 143 VAL A CA 1
ATOM 1145 C C . VAL A 1 143 ? -11.596 8.327 18.287 1.00 93.88 143 VAL A C 1
ATOM 1147 O O . VAL A 1 143 ? -11.742 9.291 17.538 1.00 93.88 143 VAL A O 1
ATOM 1150 N N . ILE A 1 144 ? -10.484 8.097 18.974 1.00 92.44 144 ILE A N 1
ATOM 1151 C CA . ILE A 1 144 ? -9.290 8.938 18.913 1.00 92.44 144 ILE A CA 1
ATOM 1152 C C . ILE A 1 144 ? -8.229 8.171 18.134 1.00 92.44 144 ILE A C 1
ATOM 1154 O O . ILE A 1 144 ? -7.835 7.083 18.551 1.00 92.44 144 ILE A O 1
ATOM 1158 N N . ASN A 1 145 ? -7.784 8.731 17.016 1.00 87.81 145 ASN A N 1
ATOM 1159 C CA . ASN A 1 145 ? -6.719 8.192 16.184 1.00 87.81 145 ASN A CA 1
ATOM 1160 C C . ASN A 1 145 ? -5.344 8.763 16.571 1.00 87.81 145 ASN A C 1
ATOM 1162 O O . ASN A 1 145 ? -5.244 9.927 16.960 1.00 87.81 145 ASN A O 1
ATOM 1166 N N . TYR A 1 146 ? -4.288 7.950 16.445 1.00 82.25 146 TYR A N 1
ATOM 1167 C CA . TYR A 1 146 ? -2.881 8.354 16.570 1.00 82.25 146 TYR A CA 1
ATOM 1168 C C . TYR A 1 146 ? -2.525 9.141 17.844 1.00 82.25 146 TYR A C 1
ATOM 1170 O O . TYR A 1 146 ? -1.739 10.093 17.803 1.00 82.25 146 TYR A O 1
ATOM 1178 N N . LEU A 1 147 ? -3.046 8.724 19.003 1.00 83.88 147 LEU A N 1
ATOM 1179 C CA . LEU A 1 147 ? -2.692 9.336 20.284 1.00 83.88 147 LEU A CA 1
ATOM 1180 C C . LEU A 1 147 ? -1.199 9.147 20.596 1.00 83.88 147 LEU A C 1
ATOM 1182 O O . LEU A 1 147 ? -0.691 8.023 20.601 1.00 83.88 147 LEU A O 1
ATOM 1186 N N . ARG A 1 148 ? -0.508 10.265 20.860 1.00 82.50 148 ARG A N 1
ATOM 1187 C CA . ARG A 1 148 ? 0.929 10.309 21.203 1.00 82.50 148 ARG A CA 1
ATOM 1188 C C . ARG A 1 148 ? 1.209 10.695 22.654 1.00 82.50 148 ARG A C 1
ATOM 1190 O O . ARG A 1 148 ? 2.260 10.339 23.165 1.00 82.50 148 ARG A O 1
ATOM 1197 N N . GLN A 1 149 ? 0.280 11.419 23.268 1.00 84.12 149 GLN A N 1
ATOM 1198 C CA . GLN A 1 149 ? 0.334 11.925 24.638 1.00 84.12 149 GLN A CA 1
ATOM 1199 C C . GLN A 1 149 ? -1.099 12.099 25.146 1.00 84.12 149 GLN A C 1
ATOM 1201 O O . GLN A 1 149 ? -2.007 12.320 24.343 1.00 84.12 149 GLN A O 1
ATOM 1206 N N . CYS A 1 150 ? -1.312 12.027 26.454 1.00 86.06 150 CYS A N 1
ATOM 1207 C CA . CYS A 1 150 ? -2.642 12.066 27.070 1.00 86.06 150 CYS A CA 1
ATOM 1208 C C . CYS A 1 150 ? -3.132 13.487 27.393 1.00 86.06 150 CYS A C 1
ATOM 1210 O O . CYS A 1 150 ? -4.100 13.654 28.136 1.00 86.06 150 CYS A O 1
ATOM 1212 N N . THR A 1 151 ? -2.477 14.524 26.863 1.00 87.62 151 THR A N 1
ATOM 1213 C CA . THR A 1 151 ? -2.902 15.918 27.053 1.00 87.62 151 THR A CA 1
ATOM 1214 C C . THR A 1 151 ? -4.350 16.103 26.590 1.00 87.62 151 THR A C 1
ATOM 1216 O O . THR A 1 151 ? -4.723 15.595 25.534 1.00 87.62 151 THR A O 1
ATOM 1219 N N . PHE A 1 152 ? -5.151 16.829 27.376 1.00 91.38 152 PHE A N 1
ATOM 1220 C CA . PHE A 1 152 ? -6.577 17.106 27.140 1.00 91.38 152 PHE A CA 1
ATOM 1221 C C . PHE A 1 152 ? -7.531 15.908 27.260 1.00 91.38 152 PHE A C 1
ATOM 1223 O O . PHE A 1 152 ? -8.746 16.060 27.113 1.00 91.38 152 PHE A O 1
ATOM 1230 N N . LEU A 1 153 ? -7.016 14.701 27.524 1.00 93.38 153 LEU A N 1
ATOM 1231 C CA . LEU A 1 153 ? -7.854 13.508 27.622 1.00 93.38 153 LEU A CA 1
ATOM 1232 C C . LEU A 1 153 ? -8.825 13.611 28.807 1.00 93.38 153 LEU A C 1
ATOM 1234 O O . LEU A 1 153 ? -9.984 13.232 28.680 1.00 93.38 153 LEU A O 1
ATOM 1238 N N . ASP A 1 154 ? -8.381 14.166 29.933 1.00 93.75 154 ASP A N 1
ATOM 1239 C CA . ASP A 1 154 ? -9.185 14.298 31.151 1.00 93.75 154 ASP A CA 1
ATOM 1240 C C . ASP A 1 154 ? -10.406 15.220 30.936 1.00 93.75 154 ASP A C 1
ATOM 1242 O O . ASP A 1 154 ? -11.535 14.901 31.324 1.00 93.75 154 ASP A O 1
ATOM 1246 N N . GLU A 1 155 ? -10.202 16.336 30.240 1.00 94.12 155 GLU A N 1
ATOM 1247 C CA . GLU A 1 155 ? -11.234 17.295 29.856 1.00 94.12 155 GLU A CA 1
ATOM 1248 C C . GLU A 1 155 ? -12.247 16.661 28.896 1.00 94.12 155 GLU A C 1
ATOM 1250 O O . GLU A 1 155 ? -13.457 16.740 29.118 1.00 94.12 155 GLU A O 1
ATOM 1255 N N . VAL A 1 156 ? -11.770 15.965 27.860 1.00 93.94 156 VAL A N 1
ATOM 1256 C CA . VAL A 1 156 ? -12.636 15.321 26.861 1.00 93.94 156 VAL A CA 1
ATOM 1257 C C . VAL A 1 156 ? -13.430 14.155 27.461 1.00 93.94 156 VAL A C 1
ATOM 1259 O O . VAL A 1 156 ? -14.623 14.010 27.186 1.00 93.94 156 VAL A O 1
ATOM 1262 N N . LEU A 1 157 ? -12.817 13.338 28.323 1.00 96.06 157 LEU A N 1
ATOM 1263 C CA . LEU A 1 157 ? -13.501 12.228 28.997 1.00 96.06 157 LEU A CA 1
ATOM 1264 C C . LEU A 1 157 ? -14.551 12.699 30.014 1.00 96.06 157 LEU A C 1
ATOM 1266 O O . LEU A 1 157 ? -15.450 11.936 30.368 1.00 96.06 157 LEU A O 1
ATOM 1270 N N . SER A 1 158 ? -14.497 13.965 30.430 1.00 94.12 158 SER A N 1
ATOM 1271 C CA . SER A 1 158 ? -15.494 14.573 31.316 1.00 94.12 158 SER A CA 1
ATOM 1272 C C . SER A 1 158 ? -16.824 14.907 30.616 1.00 94.12 158 SER A C 1
ATOM 1274 O O . SER A 1 158 ? -17.783 15.317 31.279 1.00 94.12 158 SER A O 1
ATOM 1276 N N . ILE A 1 159 ? -16.943 14.698 29.295 1.00 94.44 159 ILE A N 1
ATOM 1277 C CA . ILE A 1 159 ? -18.212 14.846 28.565 1.00 94.44 159 ILE A CA 1
ATOM 1278 C C . ILE A 1 159 ? -19.255 13.867 29.128 1.00 94.44 159 ILE A C 1
ATOM 1280 O O . ILE A 1 159 ? -19.182 12.650 28.962 1.00 94.44 159 ILE A O 1
ATOM 1284 N N . ARG A 1 160 ? -20.295 14.415 29.769 1.00 93.00 160 ARG A N 1
ATOM 1285 C CA . ARG A 1 160 ? -21.283 13.661 30.566 1.00 93.00 160 ARG A CA 1
ATOM 1286 C C . ARG A 1 160 ? -22.001 12.536 29.809 1.00 93.00 160 ARG A C 1
ATOM 1288 O O . ARG A 1 160 ? -22.437 11.552 30.418 1.00 93.00 160 ARG A O 1
ATOM 1295 N N . THR A 1 161 ? -22.216 12.697 28.510 1.00 95.62 161 THR A N 1
ATOM 1296 C CA . THR A 1 161 ? -22.964 11.752 27.668 1.00 95.62 161 THR A CA 1
ATOM 1297 C C . THR A 1 161 ? -22.107 10.655 27.059 1.00 95.62 161 THR A C 1
ATOM 1299 O O . THR A 1 161 ? -22.674 9.673 26.578 1.00 95.62 161 THR A O 1
ATOM 1302 N N . LEU A 1 162 ? -20.782 10.763 27.167 1.00 97.00 162 LEU A N 1
ATOM 1303 C CA . LEU A 1 162 ? -19.836 9.808 26.614 1.00 97.00 162 LEU A CA 1
ATOM 1304 C C . LEU A 1 162 ? -19.966 8.449 27.317 1.00 97.00 162 LEU A C 1
ATOM 1306 O O . LEU A 1 162 ? -20.155 8.375 28.536 1.00 97.00 162 LEU A O 1
ATOM 1310 N N . ARG A 1 163 ? -19.952 7.367 26.538 1.00 97.56 163 ARG A N 1
ATOM 1311 C CA . ARG A 1 163 ? -20.159 5.985 27.006 1.00 97.56 163 ARG A CA 1
ATOM 1312 C C . ARG A 1 163 ? -19.139 5.015 26.447 1.00 97.56 163 ARG A C 1
ATOM 1314 O O . ARG A 1 163 ? -18.804 4.070 27.141 1.00 97.56 163 ARG A O 1
ATOM 1321 N N . ASP A 1 164 ? -18.640 5.252 25.242 1.00 98.12 164 ASP A N 1
ATOM 1322 C CA . ASP A 1 164 ? -17.682 4.370 24.587 1.00 98.12 164 ASP A CA 1
ATOM 1323 C C . ASP A 1 164 ? -16.522 5.196 24.043 1.00 98.12 164 ASP A C 1
ATOM 1325 O O . ASP A 1 164 ? -16.733 6.171 23.316 1.00 98.12 164 ASP A O 1
ATOM 1329 N N . VAL A 1 165 ? -15.296 4.805 24.377 1.00 97.62 165 VAL A N 1
ATOM 1330 C CA . VAL A 1 165 ? -14.084 5.465 23.893 1.00 97.62 165 VAL A CA 1
ATOM 1331 C C . VAL A 1 165 ? -13.135 4.423 23.327 1.00 97.62 165 VAL A C 1
ATOM 1333 O O . VAL A 1 165 ? -12.718 3.497 24.021 1.00 97.62 165 VAL A O 1
ATOM 1336 N N . THR A 1 166 ? -12.793 4.572 22.049 1.00 96.81 166 THR A N 1
ATOM 1337 C CA . THR A 1 166 ? -11.742 3.783 21.401 1.00 96.81 166 THR A CA 1
ATOM 1338 C C . THR A 1 166 ? -10.522 4.658 21.178 1.00 96.81 166 THR A C 1
ATOM 1340 O O . THR A 1 166 ? -10.615 5.675 20.495 1.00 96.81 166 THR A O 1
ATOM 1343 N N . ILE A 1 167 ? -9.386 4.266 21.745 1.00 95.31 167 ILE A N 1
ATOM 1344 C CA . ILE A 1 167 ? -8.129 5.002 21.625 1.00 95.31 167 ILE A CA 1
ATOM 1345 C C . ILE A 1 167 ? -7.164 4.170 20.794 1.00 95.31 167 ILE A C 1
ATOM 1347 O O . ILE A 1 167 ? -6.666 3.139 21.244 1.00 95.31 167 ILE A O 1
ATOM 1351 N N . TYR A 1 168 ? -6.898 4.640 19.584 1.00 92.00 168 TYR A N 1
ATOM 1352 C CA . TYR A 1 168 ? -5.777 4.194 18.780 1.00 92.00 168 TYR A CA 1
ATOM 1353 C C . TYR A 1 168 ? -4.562 5.021 19.184 1.00 92.00 168 TYR A C 1
ATOM 1355 O O . TYR A 1 168 ? -4.580 6.253 19.125 1.00 92.00 168 TYR A O 1
ATOM 1363 N N . PHE A 1 169 ? -3.519 4.347 19.643 1.00 90.38 169 PHE A N 1
ATOM 1364 C CA . PHE A 1 169 ? -2.346 4.995 20.203 1.00 90.38 169 PHE A CA 1
ATOM 1365 C C . PHE A 1 169 ? -1.078 4.384 19.633 1.00 90.38 169 PHE A C 1
ATOM 1367 O O . PHE A 1 169 ? -1.036 3.206 19.269 1.00 90.38 169 PHE A O 1
ATOM 1374 N N . ASN A 1 170 ? -0.032 5.198 19.558 1.00 83.69 170 ASN A N 1
ATOM 1375 C CA . ASN A 1 170 ? 1.287 4.700 19.218 1.00 83.69 170 ASN A CA 1
ATOM 1376 C C . ASN A 1 170 ? 2.055 4.292 20.481 1.00 83.69 170 ASN A C 1
ATOM 1378 O O . ASN A 1 170 ? 1.629 4.484 21.618 1.00 83.69 170 ASN A O 1
ATOM 1382 N N . GLN A 1 171 ? 3.247 3.760 20.269 1.00 79.00 171 GLN A N 1
ATOM 1383 C CA . GLN A 1 171 ? 4.087 3.230 21.334 1.00 79.00 171 GLN A CA 1
ATOM 1384 C C . GLN A 1 171 ? 4.509 4.304 22.358 1.00 79.00 171 GLN A C 1
ATOM 1386 O O . GLN A 1 171 ? 4.774 3.969 23.509 1.00 79.00 171 GLN A O 1
ATOM 1391 N N . ASN A 1 172 ? 4.532 5.589 21.984 1.00 81.88 172 ASN A N 1
ATOM 1392 C CA . ASN A 1 172 ? 4.943 6.681 22.874 1.00 81.88 172 ASN A CA 1
ATOM 1393 C C . ASN A 1 172 ? 3.894 6.956 23.959 1.00 81.88 172 ASN A C 1
ATOM 1395 O O . ASN A 1 172 ? 4.255 7.159 25.113 1.00 81.88 172 ASN A O 1
ATOM 1399 N N . ALA A 1 173 ? 2.606 6.857 23.621 1.00 88.44 173 ALA A N 1
ATOM 1400 C CA . ALA A 1 173 ? 1.518 7.047 24.579 1.00 88.44 173 ALA A CA 1
ATOM 1401 C C . ALA A 1 173 ? 1.311 5.847 25.522 1.00 88.44 173 ALA A C 1
ATOM 1403 O O . ALA A 1 173 ? 0.587 5.962 26.508 1.00 88.44 173 ALA A O 1
ATOM 1404 N N . ALA A 1 174 ? 1.923 4.688 25.241 1.00 89.25 174 ALA A N 1
ATOM 1405 C CA . ALA A 1 174 ? 1.660 3.446 25.971 1.00 89.25 174 ALA A CA 1
ATOM 1406 C C . ALA A 1 174 ? 1.924 3.564 27.481 1.00 89.25 174 ALA A C 1
ATOM 1408 O O . ALA A 1 174 ? 1.164 3.020 28.280 1.00 89.25 174 ALA A O 1
ATOM 1409 N N . HIS A 1 175 ? 2.989 4.274 27.867 1.00 88.62 175 HIS A N 1
ATOM 1410 C CA . HIS A 1 175 ? 3.331 4.493 29.272 1.00 88.62 175 HIS A CA 1
ATOM 1411 C C . HIS A 1 175 ? 2.307 5.399 29.964 1.00 88.62 175 HIS A C 1
ATOM 1413 O O . HIS A 1 175 ? 1.763 5.027 30.999 1.00 88.62 175 HIS A O 1
ATOM 1419 N N . GLU A 1 176 ? 2.006 6.559 29.375 1.00 91.38 176 GLU A N 1
ATOM 1420 C CA . GLU A 1 176 ? 1.040 7.509 29.939 1.00 91.38 176 GLU A CA 1
ATOM 1421 C C . GLU A 1 176 ? -0.353 6.887 30.080 1.00 91.38 176 GLU A C 1
ATOM 1423 O O . GLU A 1 176 ? -0.987 7.037 31.118 1.00 91.38 176 GLU A O 1
ATOM 1428 N N . LEU A 1 177 ? -0.803 6.121 29.081 1.00 94.00 177 LEU A N 1
ATOM 1429 C CA . LEU A 1 177 ? -2.090 5.428 29.134 1.00 94.00 177 LEU A CA 1
ATOM 1430 C C . LEU A 1 177 ? -2.121 4.331 30.203 1.00 94.00 177 LEU A C 1
ATOM 1432 O O . LEU A 1 177 ? -3.142 4.147 30.857 1.00 94.00 177 LEU A O 1
ATOM 1436 N N . ALA A 1 178 ? -1.028 3.590 30.400 1.00 91.75 178 ALA A N 1
ATOM 1437 C CA . ALA A 1 178 ? -0.977 2.548 31.428 1.00 91.75 178 ALA A CA 1
ATOM 1438 C C . ALA A 1 178 ? -1.110 3.113 32.856 1.00 91.75 178 ALA A C 1
ATOM 1440 O O . ALA A 1 178 ? -1.639 2.423 33.739 1.00 91.75 178 ALA A O 1
ATOM 1441 N N . ASP A 1 179 ? -0.651 4.351 33.052 1.00 91.50 179 ASP A N 1
ATOM 1442 C CA . ASP A 1 179 ? -0.647 5.055 34.336 1.00 91.50 179 ASP A CA 1
ATOM 1443 C C . ASP A 1 179 ? -1.868 5.977 34.521 1.00 91.50 179 ASP A C 1
ATOM 1445 O O . ASP A 1 179 ? -2.142 6.423 35.636 1.00 91.50 179 ASP A O 1
ATOM 1449 N N . PHE A 1 180 ? -2.630 6.239 33.456 1.00 94.19 180 PHE A N 1
ATOM 1450 C CA . PHE A 1 180 ? -3.822 7.081 33.491 1.00 94.19 180 PHE A CA 1
ATOM 1451 C C . PHE A 1 180 ? -4.958 6.440 34.309 1.00 94.19 180 PHE A C 1
ATOM 1453 O O . PHE A 1 180 ? -5.297 5.262 34.142 1.00 94.19 180 PHE A O 1
ATOM 1460 N N . ASP A 1 181 ? -5.599 7.229 35.179 1.00 93.62 181 ASP A N 1
ATOM 1461 C CA . ASP A 1 181 ? -6.693 6.761 36.037 1.00 93.62 181 ASP A CA 1
ATOM 1462 C C . ASP A 1 181 ? -8.047 6.748 35.309 1.00 93.62 181 ASP A C 1
ATOM 1464 O O . ASP A 1 181 ? -8.938 7.569 35.531 1.00 93.62 181 ASP A O 1
ATOM 1468 N N . PHE A 1 182 ? -8.227 5.756 34.440 1.00 94.69 182 PHE A N 1
ATOM 1469 C CA . PHE A 1 182 ? -9.500 5.526 33.755 1.00 94.69 182 PHE A CA 1
ATOM 1470 C C . PHE A 1 182 ? -10.644 5.113 34.701 1.00 94.69 182 PHE A C 1
ATOM 1472 O O . PHE A 1 182 ? -11.808 5.210 34.312 1.00 94.69 182 PHE A O 1
ATOM 1479 N N . GLN A 1 183 ? -10.362 4.688 35.943 1.00 92.06 183 GLN A N 1
ATOM 1480 C CA . GLN A 1 183 ? -11.414 4.278 36.887 1.00 92.06 183 GLN A CA 1
ATOM 1481 C C . GLN A 1 183 ? -12.284 5.461 37.325 1.00 92.06 183 GLN A C 1
ATOM 1483 O O . GLN A 1 183 ? -13.477 5.279 37.592 1.00 92.06 183 GLN A O 1
ATOM 1488 N N . LYS A 1 184 ? -11.726 6.680 37.299 1.00 95.12 184 LYS A N 1
ATOM 1489 C CA . LYS A 1 184 ? -12.458 7.948 37.457 1.00 95.12 184 LYS A CA 1
ATOM 1490 C C . LYS A 1 184 ? -13.665 8.055 36.512 1.00 95.12 184 LYS A C 1
ATOM 1492 O O . LYS A 1 184 ? -14.665 8.675 36.866 1.00 95.12 184 LYS A O 1
ATOM 1497 N N . TYR A 1 185 ? -13.610 7.396 35.353 1.00 95.25 185 TYR A N 1
ATOM 1498 C CA . TYR A 1 185 ? -14.624 7.434 34.298 1.00 95.25 185 TYR A CA 1
ATOM 1499 C C . TYR A 1 185 ? -15.385 6.106 34.163 1.00 95.25 185 TYR A C 1
ATOM 1501 O O . TYR A 1 185 ? -15.594 5.598 33.065 1.00 95.25 185 TYR A O 1
ATOM 1509 N N . SER A 1 186 ? -15.826 5.534 35.286 1.00 91.88 186 SER A N 1
ATOM 1510 C CA . SER A 1 186 ? -16.497 4.218 35.350 1.00 91.88 186 SER A CA 1
ATOM 1511 C C . SER A 1 186 ? -17.744 4.039 34.461 1.00 91.88 186 SER A C 1
ATOM 1513 O O . SER A 1 186 ? -18.148 2.912 34.183 1.00 91.88 186 SER A O 1
ATOM 1515 N N . ASN A 1 187 ? -18.367 5.127 34.001 1.00 92.88 187 ASN A N 1
ATOM 1516 C CA . ASN A 1 187 ? -19.500 5.105 33.071 1.00 92.88 187 ASN A CA 1
ATOM 1517 C C . ASN A 1 187 ? -19.090 4.986 31.591 1.00 92.88 187 ASN A C 1
ATOM 1519 O O . ASN A 1 187 ? -19.971 5.019 30.725 1.00 92.88 187 ASN A O 1
ATOM 1523 N N . ILE A 1 188 ? -17.788 4.913 31.310 1.00 97.31 188 ILE A N 1
ATOM 1524 C CA . ILE A 1 188 ? -17.212 4.821 29.973 1.00 97.31 188 ILE A CA 1
ATOM 1525 C C . ILE A 1 188 ? -16.565 3.446 29.789 1.00 97.31 188 ILE A C 1
ATOM 1527 O O . ILE A 1 188 ? -15.747 3.001 30.590 1.00 97.31 188 ILE A O 1
ATOM 1531 N N . SER A 1 189 ? -16.926 2.778 28.699 1.00 97.44 189 SER A N 1
ATOM 1532 C CA . SER A 1 189 ? -16.257 1.588 28.197 1.00 97.44 189 SER A CA 1
ATOM 1533 C C . SER A 1 189 ? -15.059 1.998 27.346 1.00 97.44 189 SER A C 1
ATOM 1535 O O . SER A 1 189 ? -15.208 2.726 26.361 1.00 97.44 189 SER A O 1
ATOM 1537 N N . PHE A 1 190 ? -13.872 1.524 27.717 1.00 97.38 190 PHE A N 1
ATOM 1538 C CA . PHE A 1 190 ? -12.630 1.823 27.010 1.00 97.38 190 PHE A CA 1
ATOM 1539 C C . PHE A 1 190 ? -12.178 0.638 26.159 1.00 97.38 190 PHE A C 1
ATOM 1541 O O . PHE A 1 190 ? -12.191 -0.509 26.603 1.00 97.38 190 PHE A O 1
ATOM 1548 N N . THR A 1 191 ? -11.751 0.922 24.932 1.00 96.75 191 THR A N 1
ATOM 1549 C CA . THR A 1 191 ? -11.066 -0.027 24.050 1.00 96.75 191 THR A CA 1
ATOM 1550 C C . THR A 1 191 ? -9.795 0.614 23.521 1.00 96.75 191 THR A C 1
ATOM 1552 O O . THR A 1 191 ? -9.810 1.753 23.062 1.00 96.75 191 THR A O 1
ATOM 1555 N N . PHE A 1 192 ? -8.694 -0.123 23.566 1.00 95.81 192 PHE A N 1
ATOM 1556 C CA . PHE A 1 192 ? -7.386 0.368 23.160 1.00 95.81 192 PHE A CA 1
ATOM 1557 C C . PHE A 1 192 ? -6.890 -0.387 21.935 1.00 95.81 192 PHE A C 1
ATOM 1559 O O . PHE A 1 192 ? -7.072 -1.600 21.825 1.00 95.81 192 PHE A O 1
ATOM 1566 N N . VAL A 1 193 ? -6.247 0.329 21.019 1.00 93.12 193 VAL A N 1
ATOM 1567 C CA . VAL A 1 193 ? -5.610 -0.250 19.837 1.00 93.12 193 VAL A CA 1
ATOM 1568 C C . VAL A 1 193 ? -4.189 0.281 19.735 1.00 93.12 193 VAL A C 1
ATOM 1570 O O . VAL A 1 193 ? -3.981 1.464 19.472 1.00 93.12 193 VAL A O 1
ATOM 1573 N N . LEU A 1 194 ? -3.207 -0.594 19.941 1.00 90.12 194 LEU A N 1
ATOM 1574 C CA . LEU A 1 194 ? -1.806 -0.267 19.706 1.00 90.12 194 LEU A CA 1
ATOM 1575 C C . LEU A 1 194 ? -1.545 -0.306 18.200 1.00 90.12 194 LEU A C 1
ATOM 1577 O O . LEU A 1 194 ? -1.548 -1.379 17.587 1.00 90.12 194 LEU A O 1
ATOM 1581 N N . GLN A 1 195 ? -1.336 0.868 17.615 1.00 85.38 195 GLN A N 1
ATOM 1582 C CA . GLN A 1 195 ? -1.140 1.013 16.180 1.00 85.38 195 GLN A CA 1
ATOM 1583 C C . GLN A 1 195 ? 0.255 0.590 15.749 1.00 85.38 195 GLN A C 1
ATOM 1585 O O . GLN A 1 195 ? 1.236 0.796 16.474 1.00 85.38 195 GLN A O 1
ATOM 1590 N N . ASN A 1 196 ? 0.340 0.073 14.523 1.00 75.00 196 ASN A N 1
ATOM 1591 C CA . ASN A 1 196 ? 1.607 -0.102 13.836 1.00 75.00 196 ASN A CA 1
ATOM 1592 C C . ASN A 1 196 ? 2.190 1.279 13.499 1.00 75.00 196 ASN A C 1
ATOM 1594 O O . ASN A 1 196 ? 1.893 1.881 12.471 1.00 75.00 196 ASN A O 1
ATOM 1598 N N . ALA A 1 197 ? 2.988 1.824 14.411 1.00 62.56 197 ALA A N 1
ATOM 1599 C CA . ALA A 1 197 ? 3.830 2.962 14.102 1.00 62.56 197 ALA A CA 1
ATOM 1600 C C . ALA A 1 197 ? 5.091 2.428 13.425 1.00 62.56 197 ALA A C 1
ATOM 1602 O O . ALA A 1 197 ? 5.724 1.528 13.966 1.00 62.56 197 ALA A O 1
ATOM 1603 N N . SER A 1 198 ? 5.525 3.050 12.327 1.00 51.19 198 SER A N 1
ATOM 1604 C CA . SER A 1 198 ? 6.811 2.790 11.645 1.00 51.19 198 SER A CA 1
ATOM 1605 C C . SER A 1 198 ? 8.049 2.992 12.541 1.00 51.19 198 SER A C 1
ATOM 1607 O O . SER A 1 198 ? 9.182 2.974 12.070 1.00 51.19 198 SER A O 1
ATOM 1609 N N . GLN A 1 199 ? 7.828 3.269 13.825 1.00 56.59 199 GLN A N 1
ATOM 1610 C CA . GLN A 1 199 ? 8.822 3.487 14.845 1.00 56.59 199 GLN A CA 1
ATOM 1611 C C . GLN A 1 199 ? 9.069 2.207 15.654 1.00 56.59 199 GLN A C 1
ATOM 1613 O O . GLN A 1 199 ? 8.183 1.367 15.830 1.00 56.59 199 GLN A O 1
ATOM 1618 N N . PRO A 1 200 ? 10.288 2.069 16.171 1.00 57.69 200 PRO A N 1
ATOM 1619 C CA . PRO A 1 200 ? 10.728 0.901 16.898 1.00 57.69 200 PRO A CA 1
ATOM 1620 C C . PRO A 1 200 ? 10.061 0.805 18.258 1.00 57.69 200 PRO A C 1
ATOM 1622 O O . PRO A 1 200 ? 10.212 1.707 19.083 1.00 57.69 200 PRO A O 1
ATOM 1625 N N . THR A 1 201 ? 9.412 -0.324 18.535 1.00 62.16 201 THR A N 1
ATOM 1626 C CA . THR A 1 201 ? 8.873 -0.550 19.872 1.00 62.16 201 THR A CA 1
ATOM 1627 C C . THR A 1 201 ? 9.984 -0.964 20.815 1.00 62.16 201 THR A C 1
ATOM 1629 O O . THR A 1 201 ? 10.554 -2.047 20.698 1.00 62.16 201 THR A O 1
ATOM 1632 N N . SER A 1 202 ? 10.284 -0.114 21.792 1.00 66.69 202 SER A N 1
ATOM 1633 C CA . SER A 1 202 ? 11.102 -0.532 22.924 1.00 66.69 202 SER A CA 1
ATOM 1634 C C . SER A 1 202 ? 10.333 -1.546 23.774 1.00 66.69 202 SER A C 1
ATOM 1636 O O . SER A 1 202 ? 9.110 -1.466 23.925 1.00 66.69 202 SER A O 1
ATOM 1638 N N . LYS A 1 203 ? 11.054 -2.480 24.402 1.00 71.00 203 LYS A N 1
ATOM 1639 C CA . LYS A 1 203 ? 10.467 -3.468 25.320 1.00 71.00 203 LYS A CA 1
ATOM 1640 C C . LYS A 1 203 ? 9.588 -2.815 26.399 1.00 71.00 203 LYS A C 1
ATOM 1642 O O . LYS A 1 203 ? 8.483 -3.281 26.658 1.00 71.00 203 LYS A O 1
ATOM 1647 N N . ASN A 1 204 ? 10.029 -1.677 26.941 1.00 72.88 204 ASN A N 1
ATOM 1648 C CA . ASN A 1 204 ? 9.300 -0.916 27.961 1.00 72.88 204 ASN A CA 1
ATOM 1649 C C . ASN A 1 204 ? 7.914 -0.438 27.484 1.00 72.88 204 ASN A C 1
ATOM 1651 O O . ASN A 1 204 ? 6.975 -0.365 28.281 1.00 72.88 204 ASN A O 1
ATOM 1655 N N . GLN A 1 205 ? 7.760 -0.123 26.195 1.00 79.00 205 GLN A N 1
ATOM 1656 C CA . GLN A 1 205 ? 6.475 0.288 25.620 1.00 79.00 205 GLN A CA 1
ATOM 1657 C C . GLN A 1 205 ? 5.526 -0.906 25.464 1.00 79.00 205 GLN A C 1
ATOM 1659 O O . GLN A 1 205 ? 4.351 -0.786 25.813 1.00 79.00 205 GLN A O 1
ATOM 1664 N N . ILE A 1 206 ? 6.026 -2.074 25.034 1.00 81.00 206 ILE A N 1
ATOM 1665 C CA . ILE A 1 206 ? 5.215 -3.306 24.986 1.00 81.00 206 ILE A CA 1
ATOM 1666 C C . ILE A 1 206 ? 4.791 -3.721 26.395 1.00 81.00 206 ILE A C 1
ATOM 1668 O O . ILE A 1 206 ? 3.635 -4.077 26.610 1.00 81.00 206 ILE A O 1
ATOM 1672 N N . ASP A 1 207 ? 5.693 -3.631 27.371 1.00 85.50 207 ASP A N 1
ATOM 1673 C CA . ASP A 1 207 ? 5.379 -3.945 28.764 1.00 85.50 207 ASP A CA 1
ATOM 1674 C C . ASP A 1 207 ? 4.304 -2.996 29.320 1.00 85.50 207 ASP A C 1
ATOM 1676 O O . ASP A 1 207 ? 3.388 -3.436 30.018 1.00 85.50 207 ASP A O 1
ATOM 1680 N N . SER A 1 208 ? 4.342 -1.712 28.951 1.00 88.94 208 SER A N 1
ATOM 1681 C CA . SER A 1 208 ? 3.290 -0.749 29.308 1.00 88.94 208 SER A CA 1
ATOM 1682 C C . SER A 1 208 ? 1.945 -1.114 28.665 1.00 88.94 208 SER A C 1
ATOM 1684 O O . SER A 1 208 ? 0.925 -1.158 29.354 1.00 88.94 208 SER A O 1
ATOM 1686 N N . ALA A 1 209 ? 1.938 -1.490 27.381 1.00 89.44 209 ALA A N 1
ATOM 1687 C CA . ALA A 1 209 ? 0.739 -1.988 26.705 1.00 89.44 209 ALA A CA 1
ATOM 1688 C C . ALA A 1 209 ? 0.204 -3.285 27.346 1.00 89.44 209 ALA A C 1
ATOM 1690 O O . ALA A 1 209 ? -1.004 -3.432 27.523 1.00 89.44 209 ALA A O 1
ATOM 1691 N N . LYS A 1 210 ? 1.079 -4.201 27.787 1.00 89.31 210 LYS A N 1
ATOM 1692 C CA . LYS A 1 210 ? 0.686 -5.398 28.552 1.00 89.31 210 LYS A CA 1
ATOM 1693 C C . LYS A 1 210 ? -0.020 -5.025 29.849 1.00 89.31 210 LYS A C 1
ATOM 1695 O O . LYS A 1 210 ? -1.097 -5.556 30.115 1.00 89.31 210 LYS A O 1
ATOM 1700 N N . ARG A 1 211 ? 0.532 -4.087 30.628 1.00 91.19 211 ARG A N 1
ATOM 1701 C CA . ARG A 1 211 ? -0.120 -3.591 31.855 1.00 91.19 211 ARG A CA 1
ATOM 1702 C C . ARG A 1 211 ? -1.501 -3.008 31.561 1.00 91.19 211 ARG A C 1
ATOM 1704 O O . ARG A 1 211 ? -2.442 -3.275 32.304 1.00 91.19 211 ARG A O 1
ATOM 1711 N N . LEU A 1 212 ? -1.639 -2.263 30.464 1.00 91.81 212 LEU A N 1
ATOM 1712 C CA . LEU A 1 212 ? -2.925 -1.720 30.032 1.00 91.81 212 LEU A CA 1
ATOM 1713 C C . LEU A 1 212 ? -3.917 -2.836 29.649 1.00 91.81 212 LEU A C 1
ATOM 1715 O O . LEU A 1 212 ? -5.061 -2.817 30.102 1.00 91.81 212 LEU A O 1
ATOM 1719 N N . SER A 1 213 ? -3.463 -3.855 28.909 1.00 92.31 213 SER A N 1
ATOM 1720 C CA . SER A 1 213 ? -4.290 -4.992 28.467 1.00 92.31 213 SER A CA 1
ATOM 1721 C C . SER A 1 213 ? -4.833 -5.867 29.603 1.00 92.31 213 SER A C 1
ATOM 1723 O O . SER A 1 213 ? -5.848 -6.538 29.439 1.00 92.31 213 SER A O 1
ATOM 1725 N N . GLN A 1 214 ? -4.180 -5.857 30.771 1.00 90.94 214 GLN A N 1
ATOM 1726 C CA . GLN A 1 214 ? -4.663 -6.568 31.959 1.00 90.94 214 GLN A CA 1
ATOM 1727 C C . GLN A 1 214 ? -5.905 -5.901 32.561 1.00 90.94 214 GLN A C 1
ATOM 1729 O O . GLN A 1 214 ? -6.688 -6.564 33.238 1.00 90.94 214 GLN A O 1
ATOM 1734 N N . LYS A 1 215 ? -6.071 -4.592 32.337 1.00 90.69 215 LYS A N 1
ATOM 1735 C CA . LYS A 1 215 ? -7.169 -3.793 32.891 1.00 90.69 215 LYS A CA 1
ATOM 1736 C C . LYS A 1 215 ? -8.279 -3.542 31.871 1.00 90.69 215 LYS A C 1
ATOM 1738 O O . LYS A 1 215 ? -9.443 -3.489 32.256 1.00 90.69 215 LYS A O 1
ATOM 1743 N N . TYR A 1 216 ? -7.932 -3.397 30.591 1.00 93.81 216 TYR A N 1
ATOM 1744 C CA . TYR A 1 216 ? -8.865 -2.998 29.537 1.00 93.81 216 TYR A CA 1
ATOM 1745 C C . TYR A 1 216 ? -8.697 -3.835 28.263 1.00 93.81 216 TYR A C 1
ATOM 1747 O O . TYR A 1 216 ? -7.594 -4.306 27.983 1.00 93.81 216 TYR A O 1
ATOM 1755 N N . PRO A 1 217 ? -9.758 -3.990 27.446 1.00 95.00 217 PRO A N 1
ATOM 1756 C CA . PRO A 1 217 ? -9.646 -4.575 26.116 1.00 95.00 217 PRO A CA 1
ATOM 1757 C C . PRO A 1 217 ? -8.603 -3.834 25.276 1.00 95.00 217 PRO A C 1
ATOM 1759 O O . PRO A 1 217 ? -8.758 -2.647 24.981 1.00 95.00 217 PRO A O 1
ATOM 1762 N N . LEU A 1 218 ? -7.556 -4.553 24.880 1.00 94.75 218 LEU A N 1
ATOM 1763 C CA . LEU A 1 218 ? -6.486 -4.040 24.040 1.00 94.75 218 LEU A CA 1
ATOM 1764 C C . LEU A 1 218 ? -6.302 -4.946 22.829 1.00 94.75 218 LEU A C 1
ATOM 1766 O O . LEU A 1 218 ? -6.220 -6.170 22.965 1.00 94.75 218 LEU A O 1
ATOM 1770 N N . TYR A 1 219 ? -6.222 -4.316 21.663 1.00 93.25 219 TYR A N 1
ATOM 1771 C CA . TYR A 1 219 ? -5.884 -4.952 20.402 1.00 93.25 219 TYR A CA 1
ATOM 1772 C C . TYR A 1 219 ? -4.561 -4.405 19.867 1.00 93.25 219 TYR A C 1
ATOM 1774 O O . TYR A 1 219 ? -4.209 -3.254 20.123 1.00 93.25 219 TYR A O 1
ATOM 1782 N N . VAL A 1 220 ? -3.836 -5.219 19.110 1.00 90.69 220 VAL A N 1
ATOM 1783 C CA . VAL A 1 220 ? -2.600 -4.824 18.426 1.00 90.69 220 VAL A CA 1
ATOM 1784 C C . VAL A 1 220 ? -2.794 -4.884 16.915 1.00 90.69 220 VAL A C 1
ATOM 1786 O O . VAL A 1 220 ? -3.471 -5.780 16.417 1.00 90.69 220 VAL A O 1
ATOM 1789 N N . GLN A 1 221 ? -2.198 -3.937 16.191 1.00 88.12 221 GLN A N 1
ATOM 1790 C CA . GLN A 1 221 ? -2.150 -3.931 14.719 1.00 88.12 221 GLN A CA 1
ATOM 1791 C C . GLN A 1 221 ? -0.810 -4.427 14.158 1.00 88.12 221 GLN A C 1
ATOM 1793 O O . GLN A 1 221 ? -0.620 -4.482 12.947 1.00 88.12 221 GLN A O 1
ATOM 1798 N N . MET A 1 222 ? 0.123 -4.805 15.033 1.00 86.81 222 MET A N 1
ATOM 1799 C CA . MET A 1 222 ? 1.371 -5.470 14.672 1.00 86.81 222 MET A CA 1
ATOM 1800 C C . MET A 1 222 ? 1.615 -6.641 15.619 1.00 86.81 222 MET A C 1
ATOM 1802 O O . MET A 1 222 ? 1.296 -6.548 16.806 1.00 86.81 222 MET A O 1
ATOM 1806 N N . ILE A 1 223 ? 2.187 -7.720 15.100 1.00 87.50 223 ILE A N 1
ATOM 1807 C CA . ILE A 1 223 ? 2.577 -8.891 15.881 1.00 87.50 223 ILE A CA 1
ATOM 1808 C C . ILE A 1 223 ? 4.086 -8.879 16.101 1.00 87.50 223 ILE A C 1
ATOM 1810 O O . ILE A 1 223 ? 4.875 -8.725 15.170 1.00 87.50 223 ILE A O 1
ATOM 1814 N N . THR A 1 224 ? 4.477 -9.109 17.348 1.00 84.62 224 THR A N 1
ATOM 1815 C CA . THR A 1 224 ? 5.855 -9.337 17.784 1.00 84.62 224 THR A CA 1
ATOM 1816 C C . THR A 1 224 ? 5.939 -10.592 18.649 1.00 84.62 224 THR A C 1
ATOM 1818 O O . THR A 1 224 ? 4.917 -11.065 19.157 1.00 84.62 224 THR A O 1
ATOM 1821 N N . LYS A 1 225 ? 7.157 -11.085 18.917 1.00 84.31 225 LYS A N 1
ATOM 1822 C CA . LYS A 1 225 ? 7.408 -12.154 19.903 1.00 84.31 225 LYS A CA 1
ATOM 1823 C C . LYS A 1 225 ? 6.743 -11.839 21.248 1.00 84.31 225 LYS A C 1
ATOM 1825 O O . LYS A 1 225 ? 6.217 -12.727 21.908 1.00 84.31 225 LYS A O 1
ATOM 1830 N N . GLU A 1 226 ? 6.745 -10.573 21.658 1.00 82.81 226 GLU A N 1
ATOM 1831 C CA . GLU A 1 226 ? 6.192 -10.126 22.934 1.00 82.81 226 GLU A CA 1
ATOM 1832 C C . GLU A 1 226 ? 4.673 -9.913 22.917 1.00 82.81 226 GLU A C 1
ATOM 1834 O O . GLU A 1 226 ? 4.078 -9.904 23.995 1.00 82.81 226 GLU A O 1
ATOM 1839 N N . SER A 1 227 ? 4.052 -9.719 21.752 1.00 84.06 227 SER A N 1
ATOM 1840 C CA . SER A 1 227 ? 2.612 -9.448 21.603 1.00 84.06 227 SER A CA 1
ATOM 1841 C C . SER A 1 227 ? 1.822 -10.620 21.013 1.00 84.06 227 SER A C 1
ATOM 1843 O O . SER A 1 227 ? 0.626 -10.482 20.780 1.00 84.06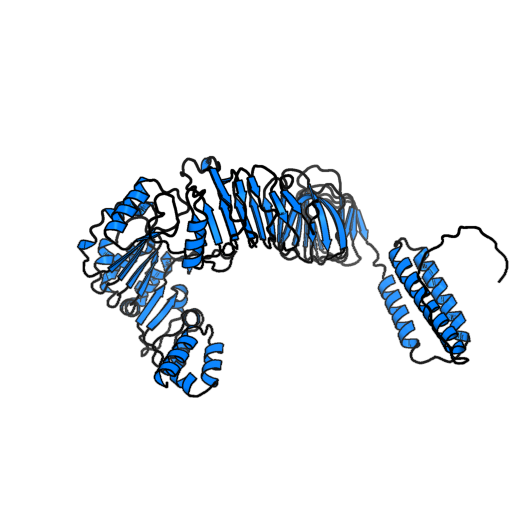 227 SER A O 1
ATOM 1845 N N . ILE A 1 228 ? 2.452 -11.787 20.839 1.00 86.06 228 ILE A N 1
ATOM 1846 C CA . ILE A 1 228 ? 1.827 -12.995 20.273 1.00 86.06 228 ILE A CA 1
ATOM 1847 C C . ILE A 1 228 ? 0.556 -13.441 21.021 1.00 86.06 228 ILE A C 1
ATOM 1849 O O . ILE A 1 228 ? -0.379 -13.942 20.403 1.00 86.06 228 ILE A O 1
ATOM 1853 N N . ASP A 1 229 ? 0.493 -13.198 22.333 1.00 85.62 229 ASP A N 1
ATOM 1854 C CA . ASP A 1 229 ? -0.654 -13.549 23.182 1.00 85.62 229 ASP A CA 1
ATOM 1855 C C . ASP A 1 229 ? -1.734 -12.448 23.227 1.00 85.62 229 ASP A C 1
ATOM 1857 O O . ASP A 1 229 ? -2.758 -12.590 23.901 1.00 85.62 229 ASP A O 1
ATOM 1861 N N . MET A 1 230 ? -1.514 -11.318 22.548 1.00 88.12 230 MET A N 1
ATOM 1862 C CA . MET A 1 230 ? -2.478 -10.222 22.474 1.00 88.12 230 MET A CA 1
ATOM 1863 C C . MET A 1 230 ? -3.474 -10.435 21.335 1.00 88.12 230 MET A C 1
ATOM 1865 O O . MET A 1 230 ? -3.204 -11.103 20.339 1.00 88.12 230 MET A O 1
ATOM 1869 N N . LYS A 1 231 ? -4.656 -9.825 21.461 1.00 90.88 231 LYS A N 1
ATOM 1870 C CA . LYS A 1 231 ? -5.662 -9.872 20.398 1.00 90.88 231 LYS A CA 1
ATOM 1871 C C . LYS A 1 231 ? -5.210 -9.001 19.233 1.00 90.88 231 LYS A C 1
ATOM 1873 O O . LYS A 1 231 ? -4.989 -7.808 19.409 1.00 90.88 231 LYS A O 1
ATOM 1878 N N . PHE A 1 232 ? -5.124 -9.576 18.046 1.00 90.31 232 PHE A N 1
ATOM 1879 C CA . PHE A 1 232 ? -4.786 -8.840 16.835 1.00 90.31 232 PHE A CA 1
ATOM 1880 C C . PHE A 1 232 ? -6.051 -8.324 16.133 1.00 90.31 232 PHE A C 1
ATOM 1882 O O . PHE A 1 232 ? -7.077 -9.008 16.108 1.00 90.31 232 PHE A O 1
ATOM 1889 N N . ILE A 1 233 ? -5.968 -7.124 15.559 1.00 88.88 233 ILE A N 1
ATOM 1890 C CA . ILE A 1 233 ? -6.900 -6.639 14.537 1.00 88.88 233 ILE A CA 1
ATOM 1891 C C . ILE A 1 233 ? -6.089 -6.096 13.361 1.00 88.88 233 ILE A C 1
ATOM 1893 O O . ILE A 1 233 ? -5.062 -5.455 13.593 1.00 88.88 233 ILE A O 1
ATOM 1897 N N . PRO A 1 234 ? -6.531 -6.312 12.112 1.00 83.75 234 PRO A N 1
ATOM 1898 C CA . PRO A 1 234 ? -5.834 -5.759 10.963 1.00 83.75 234 PRO A CA 1
ATOM 1899 C C . PRO A 1 234 ? -5.832 -4.236 11.020 1.00 83.75 234 PRO A C 1
ATOM 1901 O O . PRO A 1 234 ? -6.721 -3.611 11.615 1.00 83.75 234 PRO A O 1
ATOM 1904 N N . ASP A 1 235 ? -4.840 -3.628 10.376 1.00 73.62 235 ASP A N 1
ATOM 1905 C CA . ASP A 1 235 ? -4.923 -2.200 10.133 1.00 73.62 235 ASP A CA 1
ATOM 1906 C C . ASP A 1 235 ? -6.001 -1.922 9.082 1.00 73.62 235 ASP A C 1
ATOM 1908 O O . ASP A 1 235 ? -5.895 -2.325 7.925 1.00 73.62 235 ASP A O 1
ATOM 1912 N N . ILE A 1 236 ? -7.091 -1.301 9.533 1.00 63.41 236 ILE A N 1
ATOM 1913 C CA . ILE A 1 236 ? -8.241 -0.921 8.705 1.00 63.41 236 ILE A CA 1
ATOM 1914 C C . ILE A 1 236 ? -8.059 0.528 8.209 1.00 63.41 236 ILE A C 1
ATOM 1916 O O . ILE A 1 236 ? -8.825 0.998 7.371 1.00 63.41 236 ILE A O 1
ATOM 1920 N N . GLN A 1 237 ? -7.059 1.264 8.716 1.00 51.84 237 GLN A N 1
ATOM 1921 C CA . GLN A 1 237 ? -6.857 2.674 8.400 1.00 51.84 237 GLN A CA 1
ATOM 1922 C C . GLN A 1 237 ? -5.642 2.888 7.482 1.00 51.84 237 GLN A C 1
ATOM 1924 O O . GLN A 1 237 ? -4.566 2.354 7.701 1.00 51.84 237 GLN A O 1
ATOM 1929 N N . MET A 1 238 ? -5.844 3.745 6.474 1.00 42.56 238 MET A N 1
ATOM 1930 C CA . MET A 1 238 ? -4.853 4.281 5.527 1.00 42.56 238 MET A CA 1
ATOM 1931 C C . MET A 1 238 ? -4.408 3.347 4.394 1.00 42.56 238 MET A C 1
ATOM 1933 O O . MET A 1 238 ? -3.236 3.010 4.246 1.00 42.56 238 MET A O 1
ATOM 1937 N N . ALA A 1 239 ? -5.345 3.048 3.490 1.00 30.59 239 ALA A N 1
ATOM 1938 C CA . ALA A 1 239 ? -4.996 2.702 2.118 1.00 30.59 239 ALA A CA 1
ATOM 1939 C C . ALA A 1 239 ? -4.161 3.832 1.492 1.00 30.59 239 ALA A C 1
ATOM 1941 O O . ALA A 1 239 ? -4.680 4.880 1.098 1.00 30.59 239 ALA A O 1
ATOM 1942 N N . PHE A 1 240 ? -2.848 3.626 1.403 1.00 32.78 240 PHE A N 1
ATOM 1943 C CA . PHE A 1 240 ? -2.048 4.323 0.409 1.00 32.78 240 PHE A CA 1
ATOM 1944 C C . PHE A 1 240 ? -2.588 3.946 -0.971 1.00 32.78 240 PHE A C 1
ATOM 1946 O O . PHE A 1 240 ? -2.843 2.782 -1.261 1.00 32.78 240 PHE A O 1
ATOM 1953 N N . SER A 1 241 ? -2.756 4.946 -1.831 1.00 35.53 241 SER A N 1
ATOM 1954 C CA . SER A 1 241 ? -3.437 4.846 -3.126 1.00 35.53 241 SER A CA 1
ATOM 1955 C C . SER A 1 241 ? -2.783 3.913 -4.159 1.00 35.53 241 SER A C 1
ATOM 1957 O O . SER A 1 241 ? -3.258 3.858 -5.289 1.00 35.53 241 SER A O 1
ATOM 1959 N N . SER A 1 242 ? -1.685 3.229 -3.826 1.00 41.94 242 SER A N 1
ATOM 1960 C CA . SER A 1 242 ? -0.974 2.331 -4.742 1.00 41.94 242 SER A CA 1
ATOM 1961 C C . SER A 1 242 ? -1.498 0.894 -4.735 1.00 41.94 242 SER A C 1
ATOM 1963 O O . SER A 1 242 ? -1.299 0.197 -5.727 1.00 41.94 242 SER A O 1
ATOM 1965 N N . PHE A 1 243 ? -2.206 0.474 -3.683 1.00 43.78 243 PHE A N 1
ATOM 1966 C CA . PHE A 1 243 ? -2.866 -0.827 -3.602 1.00 43.78 243 PHE A CA 1
ATOM 1967 C C . PHE A 1 243 ? -4.272 -0.631 -3.029 1.00 43.78 243 PHE A C 1
ATOM 1969 O O . PHE A 1 243 ? -4.462 0.167 -2.115 1.00 43.78 243 PHE A O 1
ATOM 1976 N N . GLU A 1 244 ? -5.270 -1.315 -3.593 1.00 48.47 244 GLU A N 1
ATOM 1977 C CA . GLU A 1 244 ? -6.639 -1.338 -3.055 1.00 48.47 244 GLU A CA 1
ATOM 1978 C C . GLU A 1 244 ? -6.631 -1.577 -1.535 1.00 48.47 244 GLU A C 1
ATOM 1980 O O . GLU A 1 244 ? -5.722 -2.231 -1.026 1.00 48.47 244 GLU A O 1
ATOM 1985 N N . GLU A 1 245 ? -7.641 -1.071 -0.820 1.00 54.34 245 GLU A N 1
ATOM 1986 C CA . GLU A 1 245 ? -7.871 -1.317 0.613 1.00 54.34 245 GLU A CA 1
ATOM 1987 C C . GLU A 1 245 ? -7.740 -2.821 0.936 1.00 54.34 245 GLU A C 1
ATOM 1989 O O . GLU A 1 245 ? -8.669 -3.600 0.723 1.00 54.34 245 GLU A O 1
ATOM 1994 N N . ARG A 1 246 ? -6.563 -3.259 1.406 1.00 65.94 246 ARG A N 1
ATOM 1995 C CA . ARG A 1 246 ? -6.256 -4.669 1.680 1.00 65.94 246 ARG A CA 1
ATOM 1996 C C . ARG A 1 246 ? -5.890 -4.840 3.144 1.00 65.94 246 ARG A C 1
ATOM 1998 O O . ARG A 1 246 ? -4.955 -4.213 3.644 1.00 65.94 246 ARG A O 1
ATOM 2005 N N . LEU A 1 247 ? -6.617 -5.731 3.812 1.00 81.19 247 LEU A N 1
ATOM 2006 C CA . LEU A 1 247 ? -6.343 -6.115 5.191 1.00 81.19 247 LEU A CA 1
ATOM 2007 C C . LEU A 1 247 ? -4.944 -6.736 5.268 1.00 81.19 247 LEU A C 1
ATOM 2009 O O . LEU A 1 247 ? -4.633 -7.714 4.578 1.00 81.19 247 LEU A O 1
ATOM 2013 N N . THR A 1 248 ? -4.101 -6.115 6.088 1.00 85.25 248 THR A N 1
ATOM 2014 C CA . THR A 1 248 ? -2.683 -6.449 6.215 1.00 85.25 248 THR A CA 1
ATOM 2015 C C . THR A 1 248 ? -2.405 -7.007 7.601 1.00 85.25 248 THR A C 1
ATOM 2017 O O . THR A 1 248 ? -2.869 -6.468 8.607 1.00 85.25 248 THR A O 1
ATOM 2020 N N . LEU A 1 249 ? -1.634 -8.092 7.647 1.00 90.12 249 LEU A N 1
ATOM 2021 C CA . LEU A 1 249 ? -0.984 -8.559 8.863 1.00 90.12 249 LEU A CA 1
ATOM 2022 C C . LEU A 1 249 ? 0.441 -8.006 8.894 1.00 90.12 249 LEU A C 1
ATOM 2024 O O . LEU A 1 249 ? 1.233 -8.319 8.009 1.00 90.12 249 LEU A O 1
ATOM 2028 N N . SER A 1 250 ? 0.764 -7.204 9.906 1.00 88.31 250 SER A N 1
ATOM 2029 C CA . SER A 1 250 ? 2.114 -6.672 10.102 1.00 88.31 250 SER A CA 1
ATOM 2030 C C . SER A 1 250 ? 2.857 -7.439 11.191 1.00 88.31 250 SER A C 1
ATOM 2032 O O . SER A 1 250 ? 2.329 -7.652 12.282 1.00 88.31 250 SER A O 1
ATOM 2034 N N . ILE A 1 251 ? 4.100 -7.809 10.910 1.00 88.12 251 ILE A N 1
ATOM 2035 C CA . ILE A 1 251 ? 5.031 -8.471 11.814 1.00 88.12 251 ILE A CA 1
ATOM 2036 C C . ILE A 1 251 ? 6.226 -7.546 12.024 1.00 88.12 251 ILE A C 1
ATOM 2038 O O . ILE A 1 251 ? 6.890 -7.153 11.068 1.00 88.12 251 ILE A O 1
ATOM 2042 N N . SER A 1 252 ? 6.521 -7.223 13.280 1.00 82.81 252 SER A N 1
ATOM 2043 C CA . SER A 1 252 ? 7.614 -6.320 13.657 1.00 82.81 252 SER A CA 1
ATOM 2044 C C . SER A 1 252 ? 8.641 -6.976 14.575 1.00 82.81 252 SER A C 1
ATOM 2046 O O . SER A 1 252 ? 9.332 -6.317 15.341 1.00 82.81 252 SER A O 1
ATOM 2048 N N . SER A 1 253 ? 8.796 -8.293 14.491 1.00 80.69 253 SER A N 1
ATOM 2049 C CA . SER A 1 253 ? 9.940 -9.011 15.052 1.00 80.69 253 SER A CA 1
ATOM 2050 C C . SER A 1 253 ? 10.239 -10.244 14.212 1.00 80.69 253 SER A C 1
ATOM 2052 O O . SER A 1 253 ? 9.383 -10.710 13.469 1.00 80.69 253 SER A O 1
ATOM 2054 N N . ASP A 1 254 ? 11.416 -10.834 14.386 1.00 83.50 254 ASP A N 1
ATOM 2055 C CA . ASP A 1 254 ? 11.663 -12.187 13.886 1.00 83.50 254 ASP A CA 1
ATOM 2056 C C . ASP A 1 254 ? 10.582 -13.138 14.447 1.00 83.50 254 ASP A C 1
ATOM 2058 O O . ASP A 1 254 ? 10.355 -13.183 15.649 1.00 83.50 254 ASP A O 1
ATOM 2062 N N . MET A 1 255 ? 9.856 -13.842 13.587 1.00 86.81 255 MET A N 1
ATOM 2063 C CA . MET A 1 255 ? 8.820 -14.813 13.967 1.00 86.81 255 MET A CA 1
ATOM 2064 C C . MET A 1 255 ? 9.082 -16.155 13.276 1.00 86.81 255 MET A C 1
ATOM 2066 O O . MET A 1 255 ? 8.150 -16.911 13.018 1.00 86.81 255 MET A O 1
ATOM 2070 N N . SER A 1 256 ? 10.350 -16.439 12.965 1.00 88.56 256 SER A N 1
ATOM 2071 C CA . SER A 1 256 ? 10.771 -17.671 12.295 1.00 88.56 256 SER A CA 1
ATOM 2072 C C . SER A 1 256 ? 10.249 -18.908 13.035 1.00 88.56 256 SER A C 1
ATOM 2074 O O . SER A 1 256 ? 10.339 -18.981 14.268 1.00 88.56 256 SER A O 1
ATOM 2076 N N . GLY A 1 257 ? 9.700 -19.882 12.306 1.00 89.00 257 GLY A N 1
ATOM 2077 C CA . GLY A 1 257 ? 9.102 -21.086 12.894 1.00 89.00 257 GLY A CA 1
ATOM 2078 C C . GLY A 1 257 ? 7.698 -20.882 13.486 1.00 89.00 257 GLY A C 1
ATOM 2079 O O . GLY A 1 257 ? 7.241 -21.707 14.284 1.00 89.00 257 GLY A O 1
ATOM 2080 N N . LYS A 1 258 ? 7.033 -19.757 13.186 1.00 92.44 258 LYS A N 1
ATOM 2081 C CA . LYS A 1 258 ? 5.643 -19.447 13.581 1.00 92.44 258 LYS A CA 1
ATOM 2082 C C . LYS A 1 258 ? 4.721 -19.226 12.378 1.00 92.44 258 LYS A C 1
ATOM 2084 O O . LYS A 1 258 ? 3.700 -18.557 12.507 1.00 92.44 258 LYS A O 1
ATOM 2089 N N . GLU A 1 259 ? 5.057 -19.798 11.232 1.00 93.56 259 GLU A N 1
ATOM 2090 C CA . GLU A 1 259 ? 4.334 -19.665 9.966 1.00 93.56 259 GLU A CA 1
ATOM 2091 C C . GLU A 1 259 ? 2.869 -20.106 10.104 1.00 93.56 259 GLU A C 1
ATOM 2093 O O . GLU A 1 259 ? 1.975 -19.354 9.724 1.00 93.56 259 GLU A O 1
ATOM 2098 N N . ASP A 1 260 ? 2.608 -21.236 10.772 1.00 93.38 260 ASP A N 1
ATOM 2099 C CA . ASP A 1 260 ? 1.244 -21.726 11.038 1.00 93.38 260 ASP A CA 1
ATOM 2100 C C . ASP A 1 260 ? 0.392 -20.713 11.819 1.00 93.38 260 ASP A C 1
ATOM 2102 O O . ASP A 1 260 ? -0.791 -20.519 11.537 1.00 93.38 260 ASP A O 1
ATOM 2106 N N . PHE A 1 261 ? 0.993 -20.039 12.805 1.00 93.00 261 PHE A N 1
ATOM 2107 C CA . PHE A 1 261 ? 0.312 -19.015 13.599 1.00 93.00 261 PHE A CA 1
ATOM 2108 C C . PHE A 1 261 ? 0.018 -17.766 12.762 1.00 93.00 261 PHE A C 1
ATOM 2110 O O . PHE A 1 261 ? -1.069 -17.194 12.862 1.00 93.00 261 PHE A O 1
ATOM 2117 N N . ILE A 1 262 ? 0.979 -17.349 11.932 1.00 93.44 262 ILE A N 1
ATOM 2118 C CA . ILE A 1 262 ? 0.819 -16.230 10.996 1.00 93.44 262 ILE A CA 1
ATOM 2119 C C . ILE A 1 262 ? -0.347 -16.536 10.052 1.00 93.44 262 ILE A C 1
ATOM 2121 O O . ILE A 1 262 ? -1.262 -15.722 9.927 1.00 93.44 262 ILE A O 1
ATOM 2125 N N . GLU A 1 263 ? -0.372 -17.730 9.462 1.00 93.19 263 GLU A N 1
ATOM 2126 C CA . GLU A 1 263 ? -1.429 -18.148 8.545 1.00 93.19 263 GLU A CA 1
ATOM 2127 C C . GLU A 1 263 ? -2.798 -18.244 9.235 1.00 93.19 263 GLU A C 1
ATOM 2129 O O . GLU A 1 263 ? -3.795 -17.744 8.706 1.00 93.19 263 GLU A O 1
ATOM 2134 N N . GLU A 1 264 ? -2.867 -18.803 10.448 1.00 93.31 264 GLU A N 1
ATOM 2135 C CA . GLU A 1 264 ? -4.102 -18.846 11.236 1.00 93.31 264 GLU A CA 1
ATOM 2136 C C . GLU A 1 264 ? -4.637 -17.435 11.520 1.00 93.31 264 GLU A C 1
ATOM 2138 O O . GLU A 1 264 ? -5.843 -17.187 11.401 1.00 93.31 264 GLU A O 1
ATOM 2143 N N . MET A 1 265 ? -3.754 -16.496 11.870 1.00 91.75 265 MET A N 1
ATOM 2144 C CA . MET A 1 265 ? -4.146 -15.118 12.141 1.00 91.75 265 MET A CA 1
ATOM 2145 C C . MET A 1 265 ? -4.637 -14.412 10.877 1.00 91.75 265 MET A C 1
ATOM 2147 O O . MET A 1 265 ? -5.697 -13.784 10.899 1.00 91.75 265 MET A O 1
ATOM 2151 N N . MET A 1 266 ? -3.921 -14.564 9.758 1.00 92.06 266 MET A N 1
ATOM 2152 C CA . MET A 1 266 ? -4.352 -14.017 8.470 1.00 92.06 266 MET A CA 1
ATOM 2153 C C . MET A 1 266 ? -5.715 -14.568 8.064 1.00 92.06 266 MET A C 1
ATOM 2155 O O . MET A 1 266 ? -6.576 -13.804 7.637 1.00 92.06 266 MET A O 1
ATOM 2159 N N . LYS A 1 267 ? -5.959 -15.865 8.284 1.00 92.50 267 LYS A N 1
ATOM 2160 C CA . LYS A 1 267 ? -7.257 -16.494 8.025 1.00 92.50 267 LYS A CA 1
ATOM 2161 C C . LYS A 1 267 ? -8.376 -15.903 8.879 1.00 92.50 267 LYS A C 1
ATOM 2163 O O . LYS A 1 267 ? -9.447 -15.614 8.356 1.00 92.50 267 LYS A O 1
ATOM 2168 N N . LYS A 1 268 ? -8.147 -15.739 10.186 1.00 91.19 268 LYS A N 1
ATOM 2169 C CA . LYS A 1 268 ? -9.145 -15.194 11.127 1.00 91.19 268 LYS A CA 1
ATOM 2170 C C . LYS A 1 268 ? -9.493 -13.739 10.837 1.00 91.19 268 LYS A C 1
ATOM 2172 O O . LYS A 1 268 ? -10.633 -13.340 11.055 1.00 91.19 268 LYS A O 1
ATOM 2177 N N . CYS A 1 269 ? -8.514 -12.964 10.382 1.00 88.00 269 CYS A N 1
ATOM 2178 C CA . CYS A 1 269 ? -8.662 -11.539 10.105 1.00 88.00 269 CYS A CA 1
ATOM 2179 C C . CYS A 1 269 ? -8.913 -11.225 8.628 1.00 88.00 269 CYS A C 1
ATOM 2181 O O . CYS A 1 269 ? -8.950 -10.052 8.274 1.00 88.00 269 CYS A O 1
ATOM 2183 N N . GLU A 1 270 ? -9.073 -12.252 7.787 1.00 88.62 270 GLU A N 1
ATOM 2184 C CA . GLU A 1 270 ? -9.258 -12.130 6.336 1.00 88.62 270 GLU A CA 1
ATOM 2185 C C . GLU A 1 270 ? -8.159 -11.285 5.655 1.00 88.62 270 GLU A C 1
ATOM 2187 O O . GLU A 1 270 ? -8.389 -10.622 4.642 1.00 88.62 270 GLU A O 1
ATOM 2192 N N . CYS A 1 271 ? -6.939 -11.320 6.201 1.00 90.06 271 CYS A N 1
ATOM 2193 C CA . CYS A 1 271 ? -5.779 -10.658 5.617 1.00 90.06 271 CYS A CA 1
ATOM 2194 C C . CYS A 1 271 ? -5.240 -11.469 4.438 1.00 90.06 271 CYS A C 1
ATOM 2196 O O . CYS A 1 271 ? -5.123 -12.690 4.515 1.00 90.06 271 CYS A O 1
ATOM 2198 N N . SER A 1 272 ? -4.820 -10.784 3.376 1.00 90.50 272 SER A N 1
ATOM 2199 C CA . SER A 1 272 ? -4.128 -11.410 2.236 1.00 90.50 272 SER A CA 1
ATOM 2200 C C . SER A 1 272 ? -2.732 -10.847 1.981 1.00 90.50 272 SER A C 1
ATOM 2202 O O . SER A 1 272 ? -2.006 -11.381 1.140 1.00 90.50 272 SER A O 1
ATOM 2204 N N . ARG A 1 273 ? -2.368 -9.768 2.684 1.00 91.25 273 ARG A N 1
ATOM 2205 C CA . ARG A 1 273 ? -1.056 -9.121 2.625 1.00 91.25 273 ARG A CA 1
ATOM 2206 C C . ARG A 1 273 ? -0.315 -9.333 3.938 1.00 91.25 273 ARG A C 1
ATOM 2208 O O . ARG A 1 273 ? -0.876 -9.094 5.009 1.00 91.25 273 ARG A O 1
ATOM 2215 N N . LEU A 1 274 ? 0.934 -9.763 3.830 1.00 92.44 274 LEU A N 1
ATOM 2216 C CA . LEU A 1 274 ? 1.863 -9.929 4.938 1.00 92.44 274 LEU A CA 1
ATOM 2217 C C . LEU A 1 274 ? 2.956 -8.862 4.834 1.00 92.44 274 LEU A C 1
ATOM 2219 O O . LEU A 1 274 ? 3.620 -8.768 3.807 1.00 92.44 274 LEU A O 1
ATOM 2223 N N . ASP A 1 275 ? 3.133 -8.062 5.880 1.00 89.56 275 ASP A N 1
ATOM 2224 C CA . ASP A 1 275 ? 4.211 -7.076 5.997 1.00 89.56 275 ASP A CA 1
ATOM 2225 C C . ASP A 1 275 ? 5.160 -7.510 7.117 1.00 89.56 275 ASP A C 1
ATOM 2227 O O . ASP A 1 275 ? 4.729 -7.686 8.254 1.00 89.56 275 ASP A O 1
ATOM 2231 N N . ILE A 1 276 ? 6.436 -7.705 6.800 1.00 89.31 276 ILE A N 1
ATOM 2232 C CA . ILE A 1 276 ? 7.491 -8.056 7.746 1.00 89.31 276 ILE A CA 1
ATOM 2233 C C . ILE A 1 276 ? 8.484 -6.898 7.780 1.00 89.31 276 ILE A C 1
ATOM 2235 O O . ILE A 1 276 ? 9.294 -6.715 6.871 1.00 89.31 276 ILE A O 1
ATOM 2239 N N . SER A 1 277 ? 8.406 -6.126 8.860 1.00 83.62 277 SER A N 1
ATOM 2240 C CA . SER A 1 277 ? 9.151 -4.886 9.063 1.00 83.62 277 SER A CA 1
ATOM 2241 C C . SER A 1 277 ? 9.593 -4.783 10.533 1.00 83.62 277 SER A C 1
ATOM 2243 O O . SER A 1 277 ? 8.861 -4.223 11.356 1.00 83.62 277 SER A O 1
ATOM 2245 N N . PRO A 1 278 ? 10.752 -5.350 10.925 1.00 73.00 278 PRO A N 1
ATOM 2246 C CA . PRO A 1 278 ? 11.273 -5.249 12.284 1.00 73.00 278 PRO A CA 1
ATOM 2247 C C . PRO A 1 278 ? 11.537 -3.789 12.700 1.00 73.00 278 PRO A C 1
ATOM 2249 O O . PRO A 1 278 ? 11.721 -2.907 11.860 1.00 73.00 278 PRO A O 1
ATOM 2252 N N . PRO A 1 279 ? 11.584 -3.498 14.010 1.00 62.62 279 PRO A N 1
ATOM 2253 C CA . PRO A 1 279 ? 11.592 -2.141 14.523 1.00 62.62 279 PRO A CA 1
ATOM 2254 C C . PRO A 1 279 ? 13.009 -1.538 14.418 1.00 62.62 279 PRO A C 1
ATOM 2256 O O . PRO A 1 279 ? 13.976 -2.107 14.930 1.00 62.62 279 PRO A O 1
ATOM 2259 N N . GLY A 1 280 ? 13.159 -0.361 13.798 1.00 52.88 280 GLY A N 1
ATOM 2260 C CA . GLY A 1 280 ? 14.445 0.355 13.694 1.00 52.88 280 GLY A CA 1
ATOM 2261 C C . GLY A 1 280 ? 14.565 1.576 14.620 1.00 52.88 280 GLY A C 1
ATOM 2262 O O . GLY A 1 280 ? 13.820 2.523 14.440 1.00 52.88 280 GLY A O 1
ATOM 2263 N N . THR A 1 281 ? 15.492 1.595 15.591 1.00 46.66 281 THR A N 1
ATOM 2264 C CA . THR A 1 281 ? 15.893 2.764 16.428 1.00 46.66 281 THR A CA 1
ATOM 2265 C C . THR A 1 281 ? 16.204 4.007 15.591 1.00 46.66 281 THR A C 1
ATOM 2267 O O . THR A 1 281 ? 16.900 3.917 14.587 1.00 46.66 281 THR A O 1
ATOM 2270 N N . SER A 1 282 ? 15.716 5.184 16.005 1.00 45.47 282 SER A N 1
ATOM 2271 C CA . SER A 1 282 ? 15.887 6.452 15.272 1.00 45.47 282 SER A CA 1
ATOM 2272 C C . SER A 1 282 ? 17.344 6.886 15.095 1.00 45.47 282 SER A C 1
ATOM 2274 O O . SER A 1 282 ? 17.664 7.529 14.102 1.00 45.47 282 SER A O 1
ATOM 2276 N N . GLU A 1 283 ? 18.231 6.511 16.020 1.00 46.16 283 GLU A N 1
ATOM 2277 C CA . GLU A 1 283 ? 19.683 6.726 15.897 1.00 46.16 283 GLU A CA 1
ATOM 2278 C C . GLU A 1 283 ? 20.343 5.747 14.906 1.00 46.16 283 GLU A C 1
ATOM 2280 O O . GLU A 1 283 ? 21.367 6.062 14.309 1.00 46.16 283 GLU A O 1
ATOM 2285 N N . GLU A 1 284 ? 19.730 4.585 14.666 1.00 47.50 284 GLU A N 1
ATOM 2286 C CA . GLU A 1 284 ? 20.238 3.531 13.773 1.00 47.50 284 GLU A CA 1
ATOM 2287 C C . GLU A 1 284 ? 19.584 3.550 12.384 1.00 47.50 284 GLU A C 1
ATOM 2289 O O . GLU A 1 284 ? 20.151 3.013 11.434 1.00 47.50 284 GLU A O 1
ATOM 2294 N N . LEU A 1 285 ? 18.439 4.224 12.223 1.00 47.25 285 LEU A N 1
ATOM 2295 C CA . LEU A 1 285 ? 17.857 4.550 10.914 1.00 47.25 285 LEU A CA 1
ATOM 2296 C C . LEU A 1 285 ? 18.803 5.424 10.072 1.00 47.25 285 LEU A C 1
ATOM 2298 O O . LEU A 1 285 ? 18.692 5.433 8.851 1.00 47.25 285 LEU A O 1
ATOM 2302 N N . GLY A 1 286 ? 19.772 6.099 10.705 1.00 47.03 286 GLY A N 1
ATOM 2303 C CA . GLY A 1 286 ? 20.866 6.785 10.015 1.00 47.03 286 GLY A CA 1
ATOM 2304 C C . GLY A 1 286 ? 21.894 5.851 9.359 1.00 47.03 286 GLY A C 1
ATOM 2305 O O . GLY A 1 286 ? 22.660 6.313 8.519 1.00 47.03 286 GLY A O 1
ATOM 2306 N N . LEU A 1 287 ? 21.918 4.556 9.710 1.00 50.94 287 LEU A N 1
ATOM 2307 C CA . LEU A 1 287 ? 22.840 3.560 9.145 1.00 50.94 287 LEU A CA 1
ATOM 2308 C C . LEU A 1 287 ? 22.174 2.576 8.170 1.00 50.94 287 LEU A C 1
ATOM 2310 O O . LEU A 1 287 ? 22.893 1.763 7.600 1.00 50.94 287 LEU A O 1
ATOM 2314 N N . PHE A 1 288 ? 20.851 2.646 7.961 1.00 56.97 288 PHE A N 1
ATOM 2315 C CA . PHE A 1 288 ? 20.093 1.828 6.995 1.00 56.97 288 PHE A CA 1
ATOM 2316 C C . PHE A 1 288 ? 20.408 0.319 6.999 1.00 56.97 288 PHE A C 1
ATOM 2318 O O . PHE A 1 288 ? 20.176 -0.339 5.996 1.00 56.97 288 PHE A O 1
ATOM 2325 N N . ARG A 1 289 ? 20.908 -0.276 8.087 1.00 63.56 289 ARG A N 1
ATOM 2326 C CA . ARG A 1 289 ? 21.263 -1.704 8.056 1.00 63.56 289 ARG A CA 1
ATOM 2327 C C . ARG A 1 289 ? 20.048 -2.599 8.314 1.00 63.56 289 ARG A C 1
ATOM 2329 O O . ARG A 1 289 ? 19.321 -2.330 9.279 1.00 63.56 289 ARG A O 1
ATOM 2336 N N . PRO A 1 290 ? 19.842 -3.661 7.517 1.00 62.84 290 PRO A N 1
ATOM 2337 C CA . PRO A 1 290 ? 18.831 -4.676 7.784 1.00 62.84 290 PRO A CA 1
ATOM 2338 C C . PRO A 1 290 ? 18.990 -5.286 9.182 1.00 62.84 290 PRO A C 1
ATOM 2340 O O . PRO A 1 290 ? 20.102 -5.492 9.675 1.00 62.84 290 PRO A O 1
ATOM 2343 N N . LYS A 1 291 ? 17.867 -5.566 9.850 1.00 66.19 291 LYS A N 1
ATOM 2344 C CA . LYS A 1 291 ? 17.818 -6.120 11.208 1.00 66.19 291 LYS A CA 1
ATOM 2345 C C . LYS A 1 291 ? 17.111 -7.467 11.229 1.00 66.19 291 LYS A C 1
ATOM 2347 O O . LYS A 1 291 ? 16.146 -7.682 10.508 1.00 66.19 291 LYS A O 1
ATOM 2352 N N . GLY A 1 292 ? 17.534 -8.315 12.167 1.00 67.81 292 GLY A N 1
ATOM 2353 C CA . GLY A 1 292 ? 16.871 -9.580 12.484 1.00 67.81 292 GLY A CA 1
ATOM 2354 C C . GLY A 1 292 ? 17.096 -10.639 11.412 1.00 67.81 292 GLY A C 1
ATOM 2355 O O . GLY A 1 292 ? 16.897 -10.384 10.233 1.00 67.81 292 GLY A O 1
ATOM 2356 N N . ILE A 1 293 ? 17.514 -11.829 11.838 1.00 69.06 293 ILE A N 1
ATOM 2357 C CA . ILE A 1 293 ? 17.651 -12.970 10.938 1.00 69.06 293 ILE A CA 1
ATOM 2358 C C . ILE A 1 293 ? 16.275 -13.618 10.800 1.00 69.06 293 ILE A C 1
ATOM 2360 O O . ILE A 1 293 ? 15.788 -14.215 11.757 1.00 69.06 293 ILE A O 1
ATOM 2364 N N . ALA A 1 294 ? 15.660 -13.484 9.629 1.00 80.19 294 ALA A N 1
ATOM 2365 C CA . ALA A 1 294 ? 14.385 -14.106 9.301 1.00 80.19 294 ALA A CA 1
ATOM 2366 C C . ALA A 1 294 ? 14.599 -15.426 8.553 1.00 80.19 294 ALA A C 1
ATOM 2368 O O . ALA A 1 294 ? 15.393 -15.511 7.616 1.00 80.19 294 ALA A O 1
ATOM 2369 N N . THR A 1 295 ? 13.895 -16.470 8.972 1.00 90.50 295 THR A N 1
ATOM 2370 C CA . THR A 1 295 ? 13.794 -17.758 8.285 1.00 90.50 295 THR A CA 1
ATOM 2371 C C . THR A 1 295 ? 12.317 -18.107 8.216 1.00 90.50 295 THR A C 1
ATOM 2373 O O . THR A 1 295 ? 11.724 -18.430 9.241 1.00 90.50 295 THR A O 1
ATOM 2376 N N . PHE A 1 296 ? 11.727 -17.984 7.031 1.00 92.75 296 PHE A N 1
ATOM 2377 C CA . PHE A 1 296 ? 10.303 -18.216 6.813 1.00 92.75 296 PHE A CA 1
ATOM 2378 C C . PHE A 1 296 ? 10.108 -19.123 5.607 1.00 92.75 296 PHE A C 1
ATOM 2380 O O . PHE A 1 296 ? 10.672 -18.858 4.548 1.00 92.75 296 PHE A O 1
ATOM 2387 N N . ASP A 1 297 ? 9.262 -20.139 5.743 1.00 95.31 297 ASP A N 1
ATOM 2388 C CA . ASP A 1 297 ? 8.818 -20.956 4.615 1.00 95.31 297 ASP A CA 1
ATOM 2389 C C . ASP A 1 297 ? 7.302 -20.839 4.446 1.00 95.31 297 ASP A C 1
ATOM 2391 O O . ASP A 1 297 ? 6.526 -21.468 5.164 1.00 95.31 297 ASP A O 1
ATOM 2395 N N . PHE A 1 298 ? 6.879 -20.003 3.496 1.00 95.81 298 PHE A N 1
ATOM 2396 C CA . PHE A 1 298 ? 5.469 -19.823 3.158 1.00 95.81 298 PHE A CA 1
ATOM 2397 C C . PHE A 1 298 ? 5.066 -20.570 1.886 1.00 95.81 298 PHE A C 1
ATOM 2399 O O . PHE A 1 298 ? 3.994 -20.290 1.352 1.00 95.81 298 PHE A O 1
ATOM 2406 N N . LEU A 1 299 ? 5.879 -21.502 1.372 1.00 95.12 299 LEU A N 1
ATOM 2407 C CA . LEU A 1 299 ? 5.679 -22.101 0.048 1.00 95.12 299 LEU A CA 1
ATOM 2408 C C . LEU A 1 299 ? 4.262 -22.658 -0.163 1.00 95.12 299 LEU A C 1
ATOM 2410 O O . LEU A 1 299 ? 3.655 -22.426 -1.213 1.00 95.12 299 LEU A O 1
ATOM 2414 N N . GLU A 1 300 ? 3.737 -23.369 0.837 1.00 94.25 300 GLU A N 1
ATOM 2415 C CA . GLU A 1 300 ? 2.417 -24.011 0.798 1.00 94.25 300 GLU A CA 1
ATOM 2416 C C . GLU A 1 300 ? 1.270 -23.100 1.274 1.00 94.25 300 GLU A C 1
ATOM 2418 O O . GLU A 1 300 ? 0.127 -23.551 1.338 1.00 94.25 300 GLU A O 1
ATOM 2423 N N . SER A 1 301 ? 1.537 -21.829 1.597 1.00 94.31 301 SER A N 1
ATOM 2424 C CA . SER A 1 301 ? 0.489 -20.929 2.077 1.00 94.31 301 SER A CA 1
ATOM 2425 C C . SER A 1 301 ? -0.503 -20.583 0.970 1.00 94.31 301 SER A C 1
ATOM 2427 O O . SER A 1 301 ? -0.153 -20.108 -0.115 1.00 94.31 301 SER A O 1
ATOM 2429 N N . GLU A 1 302 ? -1.783 -20.769 1.278 1.00 91.69 302 GLU A N 1
ATOM 2430 C CA . GLU A 1 302 ? -2.884 -20.553 0.338 1.00 91.69 302 GLU A CA 1
ATOM 2431 C C . GLU A 1 302 ? -3.532 -19.165 0.489 1.00 91.69 302 GLU A C 1
ATOM 2433 O O . GLU A 1 302 ? -4.338 -18.747 -0.351 1.00 91.69 302 GLU A O 1
ATOM 2438 N N . ILE A 1 303 ? -3.196 -18.460 1.573 1.00 93.19 303 ILE A N 1
ATOM 2439 C CA . ILE A 1 303 ? -3.835 -17.211 2.013 1.00 93.19 303 ILE A CA 1
ATOM 2440 C C . ILE A 1 303 ? -2.992 -15.992 1.636 1.00 93.19 303 ILE A C 1
ATOM 2442 O O . ILE A 1 303 ? -3.539 -14.963 1.226 1.00 93.19 303 ILE A O 1
ATOM 2446 N N . ILE A 1 304 ? -1.669 -16.109 1.752 1.00 93.88 304 ILE A N 1
ATOM 2447 C CA . ILE A 1 304 ? -0.732 -15.017 1.497 1.00 93.88 304 ILE A CA 1
ATOM 2448 C C . ILE A 1 304 ? -0.622 -14.793 -0.013 1.00 93.88 304 ILE A C 1
ATOM 2450 O O . ILE A 1 304 ? -0.076 -15.609 -0.754 1.00 93.88 304 ILE A O 1
ATOM 2454 N N . LYS A 1 305 ? -1.152 -13.661 -0.475 1.00 93.19 305 LYS A N 1
ATOM 2455 C CA . LYS A 1 305 ? -1.112 -13.245 -1.886 1.00 93.19 305 LYS A CA 1
ATOM 2456 C C . LYS A 1 305 ? -0.083 -12.154 -2.136 1.00 93.19 305 LYS A C 1
ATOM 2458 O O . LYS A 1 305 ? 0.331 -11.966 -3.277 1.00 93.19 305 LYS A O 1
ATOM 2463 N N . GLU A 1 306 ? 0.285 -11.430 -1.087 1.00 93.06 306 GLU A N 1
ATOM 2464 C CA . GLU A 1 306 ? 1.188 -10.289 -1.132 1.00 93.06 306 GLU A CA 1
ATOM 2465 C C . GLU A 1 306 ? 2.161 -10.335 0.038 1.00 93.06 306 GLU A C 1
ATOM 2467 O O . GLU A 1 306 ? 1.734 -10.534 1.178 1.00 93.06 306 GLU A O 1
ATOM 2472 N N . VAL A 1 307 ? 3.444 -10.115 -0.240 1.00 93.94 307 VAL A N 1
ATOM 2473 C CA . VAL A 1 307 ? 4.500 -10.101 0.778 1.00 93.94 307 VAL A CA 1
ATOM 2474 C C . VAL A 1 307 ? 5.304 -8.815 0.679 1.00 93.94 307 VAL A C 1
ATOM 2476 O O . VAL A 1 307 ? 5.775 -8.452 -0.393 1.00 93.94 307 VAL A O 1
ATOM 2479 N N . VAL A 1 308 ? 5.481 -8.133 1.803 1.00 91.44 308 VAL A N 1
ATOM 2480 C CA . VAL A 1 308 ? 6.346 -6.962 1.921 1.00 91.44 308 VAL A CA 1
ATOM 2481 C C . VAL A 1 308 ? 7.407 -7.240 2.964 1.00 91.44 308 VAL A C 1
ATOM 2483 O O . VAL A 1 308 ? 7.082 -7.583 4.095 1.00 91.44 308 VAL A O 1
ATOM 2486 N N . LEU A 1 309 ? 8.667 -7.098 2.575 1.00 90.62 309 LEU A N 1
ATOM 2487 C CA . LEU A 1 309 ? 9.830 -7.253 3.435 1.00 90.62 309 LEU A CA 1
ATOM 2488 C C . LEU A 1 309 ? 10.551 -5.911 3.490 1.00 90.62 309 LEU A C 1
ATOM 2490 O O . LEU A 1 309 ? 10.935 -5.380 2.445 1.00 90.62 309 LEU A O 1
ATOM 2494 N N . ARG A 1 310 ? 10.733 -5.348 4.689 1.00 87.06 310 ARG A N 1
ATOM 2495 C CA . ARG A 1 310 ? 11.473 -4.092 4.858 1.00 87.06 310 ARG A CA 1
ATOM 2496 C C . ARG A 1 310 ? 12.485 -4.181 5.979 1.00 87.06 310 ARG A C 1
ATOM 2498 O O . ARG A 1 310 ? 12.119 -4.533 7.094 1.00 87.06 310 ARG A O 1
ATOM 2505 N N . TYR A 1 311 ? 13.727 -3.775 5.727 1.00 83.62 311 TYR A N 1
ATOM 2506 C CA . TYR A 1 311 ? 14.767 -3.723 6.762 1.00 83.62 311 TYR A CA 1
ATOM 2507 C C . TYR A 1 311 ? 15.048 -5.089 7.416 1.00 83.62 311 TYR A C 1
ATOM 2509 O O . TYR A 1 311 ? 15.364 -5.145 8.605 1.00 83.62 311 TYR A O 1
ATOM 2517 N N . VAL A 1 312 ? 14.932 -6.190 6.663 1.00 84.94 312 VAL A N 1
ATOM 2518 C CA . VAL A 1 312 ? 15.098 -7.572 7.162 1.00 84.94 312 VAL A CA 1
ATOM 2519 C C . VAL A 1 312 ? 16.383 -8.205 6.630 1.00 84.94 312 VAL A C 1
ATOM 2521 O O . VAL A 1 312 ? 16.651 -8.116 5.432 1.00 84.94 312 VAL A O 1
ATOM 2524 N N . ASN A 1 313 ? 17.139 -8.900 7.488 1.00 87.94 313 ASN A N 1
ATOM 2525 C CA . ASN A 1 313 ? 18.186 -9.829 7.049 1.00 87.94 313 ASN A CA 1
ATOM 2526 C C . ASN A 1 313 ? 17.575 -11.241 6.885 1.00 87.94 313 ASN A C 1
ATOM 2528 O O . ASN A 1 313 ? 17.252 -11.936 7.845 1.00 87.94 313 ASN A O 1
ATOM 2532 N N . CYS A 1 314 ? 17.339 -11.651 5.647 1.00 86.25 314 CYS A N 1
ATOM 2533 C CA . CYS A 1 314 ? 16.655 -12.877 5.258 1.00 86.25 314 CYS A CA 1
ATOM 2534 C C . CYS A 1 314 ? 17.651 -14.039 5.191 1.00 86.25 314 CYS A C 1
ATOM 2536 O O . CYS A 1 314 ? 18.354 -14.195 4.207 1.00 86.25 314 CYS A O 1
ATOM 2538 N N . LYS A 1 315 ? 17.733 -14.915 6.192 1.00 87.69 315 LYS A N 1
ATOM 2539 C CA . LYS A 1 315 ? 18.600 -16.099 6.055 1.00 87.69 315 LYS A CA 1
ATOM 2540 C C . LYS A 1 315 ? 18.074 -17.073 5.004 1.00 87.69 315 LYS A C 1
ATOM 2542 O O . LYS A 1 315 ? 18.865 -17.584 4.220 1.00 87.69 315 LYS A O 1
ATOM 2547 N N . ASP A 1 316 ? 16.773 -17.343 5.028 1.00 89.50 316 ASP A N 1
ATOM 2548 C CA . ASP A 1 316 ? 16.085 -18.163 4.027 1.00 89.50 316 ASP A CA 1
ATOM 2549 C C . ASP A 1 316 ? 14.588 -17.833 4.083 1.00 89.50 316 ASP A C 1
ATOM 2551 O O . ASP A 1 316 ? 13.888 -18.245 5.009 1.00 89.50 316 ASP A O 1
ATOM 2555 N N . VAL A 1 317 ? 14.115 -16.990 3.164 1.00 93.19 317 VAL A N 1
ATOM 2556 C CA . VAL A 1 317 ? 12.697 -16.609 3.073 1.00 93.19 317 VAL A CA 1
ATOM 2557 C C . VAL A 1 317 ? 12.117 -17.160 1.779 1.00 93.19 317 VAL A C 1
ATOM 2559 O O . VAL A 1 317 ? 12.481 -16.710 0.696 1.00 93.19 317 VAL A O 1
ATOM 2562 N N . VAL A 1 318 ? 11.200 -18.120 1.881 1.00 95.44 318 VAL A N 1
ATOM 2563 C CA . VAL A 1 318 ? 10.505 -18.724 0.739 1.00 95.44 318 VAL A CA 1
ATOM 2564 C C . VAL A 1 318 ? 9.130 -18.088 0.587 1.00 95.44 318 VAL A C 1
ATOM 2566 O O . VAL A 1 318 ? 8.303 -18.128 1.502 1.00 95.44 318 VAL A O 1
ATOM 2569 N N . LEU A 1 319 ? 8.886 -17.486 -0.577 1.00 95.81 319 LEU A N 1
ATOM 2570 C CA . LEU A 1 319 ? 7.614 -16.840 -0.886 1.00 95.81 319 LEU A CA 1
ATOM 2571 C C . LEU A 1 319 ? 6.531 -17.872 -1.277 1.00 95.81 319 LEU A C 1
ATOM 2573 O O . LEU A 1 319 ? 6.845 -18.916 -1.855 1.00 95.81 319 LEU A O 1
ATOM 2577 N N . PRO A 1 320 ? 5.244 -17.583 -1.006 1.00 95.75 320 PRO A N 1
ATOM 2578 C CA . PRO A 1 320 ? 4.149 -18.504 -1.302 1.00 95.75 320 PRO A CA 1
ATOM 2579 C C . PRO A 1 320 ? 3.908 -18.662 -2.802 1.00 95.75 320 PRO A C 1
ATOM 2581 O O . PRO A 1 320 ? 3.942 -17.684 -3.545 1.00 95.75 320 PRO A O 1
ATOM 2584 N N . ARG A 1 321 ? 3.521 -19.863 -3.260 1.00 94.94 321 ARG A N 1
ATOM 2585 C CA . ARG A 1 321 ? 3.183 -20.115 -4.684 1.00 94.94 321 ARG A CA 1
ATOM 2586 C C . ARG A 1 321 ? 2.106 -19.175 -5.231 1.00 94.94 321 ARG A C 1
ATOM 2588 O O . ARG A 1 321 ? 2.099 -18.843 -6.414 1.00 94.94 321 ARG A O 1
ATOM 2595 N N . LYS A 1 322 ? 1.172 -18.761 -4.369 1.00 93.19 322 LYS A N 1
ATOM 2596 C CA . LYS A 1 322 ? 0.068 -17.848 -4.701 1.00 93.19 322 LYS A CA 1
ATOM 2597 C C . LYS A 1 322 ? 0.420 -16.368 -4.547 1.00 93.19 322 LYS A C 1
ATOM 2599 O O . LYS A 1 322 ? -0.461 -15.524 -4.726 1.00 93.19 322 LYS A O 1
ATOM 2604 N N . CYS A 1 323 ? 1.679 -16.048 -4.242 1.00 94.38 323 CYS A N 1
ATOM 2605 C CA . CYS A 1 323 ? 2.165 -14.680 -4.196 1.00 94.38 323 CYS A CA 1
ATOM 2606 C C . CYS A 1 323 ? 2.061 -14.052 -5.590 1.00 94.38 323 CYS A C 1
ATOM 2608 O O . CYS A 1 323 ? 2.797 -14.411 -6.513 1.00 94.38 323 CYS A O 1
ATOM 2610 N N . ARG A 1 324 ? 1.127 -13.113 -5.745 1.00 94.12 324 ARG A N 1
ATOM 2611 C CA . ARG A 1 324 ? 0.958 -12.328 -6.973 1.00 94.12 324 ARG A CA 1
ATOM 2612 C C . ARG A 1 324 ? 1.752 -11.030 -6.939 1.00 94.12 324 ARG A C 1
ATOM 2614 O O . ARG A 1 324 ? 1.898 -10.405 -7.980 1.00 94.12 324 ARG A O 1
ATOM 2621 N N . ALA A 1 325 ? 2.211 -10.585 -5.774 1.00 93.62 325 ALA A N 1
ATOM 2622 C CA . ALA A 1 325 ? 2.998 -9.367 -5.682 1.00 93.62 325 ALA A CA 1
ATOM 2623 C C . ALA A 1 325 ? 3.913 -9.364 -4.463 1.00 93.62 325 ALA A C 1
ATOM 2625 O O . ALA A 1 325 ? 3.506 -9.791 -3.381 1.00 93.62 325 ALA A O 1
ATOM 2626 N N . PHE A 1 326 ? 5.126 -8.842 -4.622 1.00 94.12 326 PHE A N 1
ATOM 2627 C CA . PHE A 1 326 ? 6.024 -8.651 -3.491 1.00 94.12 326 PHE A CA 1
ATOM 2628 C C . PHE A 1 326 ? 6.842 -7.362 -3.573 1.00 94.12 326 PHE A C 1
ATOM 2630 O O . PHE A 1 326 ? 7.182 -6.876 -4.652 1.00 94.12 326 PHE A O 1
ATOM 2637 N N . GLU A 1 327 ? 7.131 -6.818 -2.394 1.00 92.62 327 GLU A N 1
ATOM 2638 C CA . GLU A 1 327 ? 7.922 -5.609 -2.173 1.00 92.62 327 GLU A CA 1
ATOM 2639 C C . GLU A 1 327 ? 9.096 -5.962 -1.258 1.00 92.62 327 GLU A C 1
ATOM 2641 O O . GLU A 1 327 ? 8.894 -6.473 -0.158 1.00 92.62 327 GLU A O 1
ATOM 2646 N N . ILE A 1 328 ? 10.319 -5.703 -1.706 1.00 91.31 328 ILE A N 1
ATOM 2647 C CA . ILE A 1 328 ? 11.549 -5.919 -0.947 1.00 91.31 328 ILE A CA 1
ATOM 2648 C C . ILE A 1 328 ? 12.250 -4.571 -0.854 1.00 91.31 328 ILE A C 1
ATOM 2650 O O . ILE A 1 328 ? 12.598 -3.979 -1.874 1.00 91.31 328 ILE A O 1
ATOM 2654 N N . TYR A 1 329 ? 12.429 -4.071 0.363 1.00 87.94 329 TYR A N 1
ATOM 2655 C CA . TYR A 1 329 ? 13.020 -2.763 0.601 1.00 87.94 329 TYR A CA 1
ATOM 2656 C C . TYR A 1 329 ? 14.106 -2.842 1.666 1.00 87.94 329 TYR A C 1
ATOM 2658 O O . TYR A 1 329 ? 13.826 -3.129 2.832 1.00 87.94 329 TYR A O 1
ATOM 2666 N N . ASN A 1 330 ? 15.334 -2.502 1.287 1.00 85.62 330 ASN A N 1
ATOM 2667 C CA . ASN A 1 330 ? 16.470 -2.455 2.197 1.00 85.62 330 ASN A CA 1
ATOM 2668 C C . ASN A 1 330 ? 16.646 -3.776 2.964 1.00 85.62 330 ASN A C 1
ATOM 2670 O O . ASN A 1 330 ? 16.542 -3.824 4.191 1.00 85.62 330 ASN A O 1
ATOM 2674 N N . CYS A 1 331 ? 16.803 -4.866 2.219 1.00 86.56 331 CYS A N 1
ATOM 2675 C CA . CYS A 1 331 ? 16.910 -6.219 2.750 1.00 86.56 331 CYS A CA 1
ATOM 2676 C C . CYS A 1 331 ? 18.250 -6.835 2.350 1.00 86.56 331 CYS A C 1
ATOM 2678 O O . CYS A 1 331 ? 18.777 -6.568 1.276 1.00 86.56 331 CYS A O 1
ATOM 2680 N N . GLU A 1 332 ? 18.755 -7.712 3.205 1.00 88.62 332 GLU A N 1
ATOM 2681 C CA . GLU A 1 332 ? 19.906 -8.569 2.920 1.00 88.62 332 GLU A CA 1
ATOM 2682 C C . GLU A 1 332 ? 19.451 -10.029 2.960 1.00 88.62 332 GLU A C 1
ATOM 2684 O O . GLU A 1 332 ? 18.418 -10.350 3.541 1.00 88.62 332 GLU A O 1
ATOM 2689 N N . GLY A 1 333 ? 20.249 -10.921 2.399 1.00 87.06 333 GLY A N 1
ATOM 2690 C CA . GLY A 1 333 ? 20.135 -12.371 2.507 1.00 87.06 333 GLY A CA 1
ATOM 2691 C C . GLY A 1 333 ? 19.375 -13.055 1.361 1.00 87.06 333 GLY A C 1
ATOM 2692 O O . GLY A 1 333 ? 19.217 -12.508 0.278 1.00 87.06 333 GLY A O 1
ATOM 2693 N N . LYS A 1 334 ? 18.929 -14.291 1.570 1.00 90.50 334 LYS A N 1
ATOM 2694 C CA . LYS A 1 334 ? 18.335 -15.145 0.542 1.00 90.50 334 LYS A CA 1
ATOM 2695 C C . LYS A 1 334 ? 16.807 -15.081 0.545 1.00 90.50 334 LYS A C 1
ATOM 2697 O O . LYS A 1 334 ? 16.162 -15.370 1.558 1.00 90.50 334 LYS A O 1
ATOM 2702 N N . ILE A 1 335 ? 16.235 -14.779 -0.621 1.00 92.19 335 ILE A N 1
ATOM 2703 C CA . ILE A 1 335 ? 14.789 -14.797 -0.870 1.00 92.19 335 ILE A CA 1
ATOM 2704 C C . ILE A 1 335 ? 14.493 -15.739 -2.044 1.00 92.19 335 ILE A C 1
ATOM 2706 O O . ILE A 1 335 ? 14.889 -15.488 -3.179 1.00 92.19 335 ILE A O 1
ATOM 2710 N N . CYS A 1 336 ? 13.762 -16.821 -1.778 1.00 93.00 336 CYS A N 1
ATOM 2711 C CA . CYS A 1 336 ? 13.376 -17.819 -2.770 1.00 93.00 336 CYS A CA 1
ATOM 2712 C C . CYS A 1 336 ? 11.988 -17.491 -3.346 1.00 93.00 336 CYS A C 1
ATOM 2714 O O . CYS A 1 336 ? 10.962 -17.765 -2.718 1.00 93.00 336 CYS A O 1
ATOM 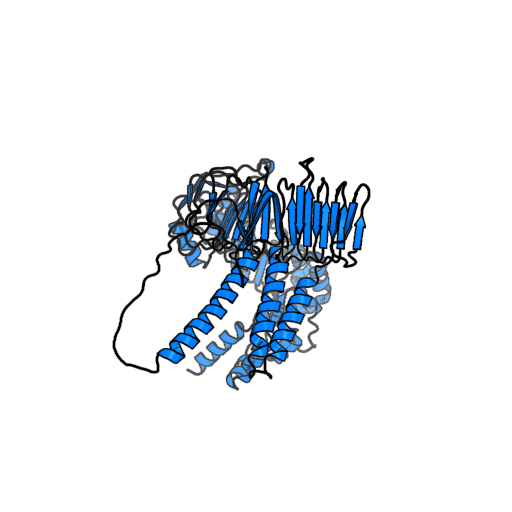2716 N N . ALA A 1 337 ? 11.954 -16.931 -4.558 1.00 92.94 337 ALA A N 1
ATOM 2717 C CA . ALA A 1 337 ? 10.725 -16.558 -5.273 1.00 92.94 337 ALA A CA 1
ATOM 2718 C C . ALA A 1 337 ? 10.454 -17.402 -6.541 1.00 92.94 337 ALA A C 1
ATOM 2720 O O . ALA A 1 337 ? 9.510 -17.129 -7.277 1.00 92.94 337 ALA A O 1
ATOM 2721 N N . GLU A 1 338 ? 11.232 -18.464 -6.782 1.00 89.62 338 GLU A N 1
ATOM 2722 C CA . GLU A 1 338 ? 11.209 -19.279 -8.015 1.00 89.62 338 GLU A CA 1
ATOM 2723 C C . GLU A 1 338 ? 9.835 -19.871 -8.370 1.00 89.62 338 GLU A C 1
ATOM 2725 O O . GLU A 1 338 ? 9.495 -20.029 -9.542 1.00 89.62 338 GLU A O 1
ATOM 2730 N N . GLN A 1 339 ? 9.042 -20.219 -7.355 1.00 91.31 339 GLN A N 1
ATOM 2731 C CA . GLN A 1 339 ? 7.721 -20.835 -7.525 1.00 91.31 339 GLN A CA 1
ATOM 2732 C C . GLN A 1 339 ? 6.589 -19.799 -7.631 1.00 91.31 339 GLN A C 1
ATOM 2734 O O . GLN A 1 339 ? 5.427 -20.171 -7.810 1.00 91.31 339 GLN A O 1
ATOM 2739 N N . CYS A 1 340 ? 6.908 -18.507 -7.512 1.00 92.31 340 CYS A N 1
ATOM 2740 C CA . CYS A 1 340 ? 5.946 -17.419 -7.638 1.00 92.31 340 CYS A CA 1
ATOM 2741 C C . CYS A 1 340 ? 5.741 -17.046 -9.109 1.00 92.31 340 CYS A C 1
ATOM 2743 O O . CYS A 1 340 ? 6.655 -17.124 -9.928 1.00 92.31 340 CYS A O 1
ATOM 2745 N N . LYS A 1 341 ? 4.538 -16.570 -9.438 1.00 92.50 341 LYS A N 1
ATOM 2746 C CA . LYS A 1 341 ? 4.226 -15.973 -10.747 1.00 92.50 341 LYS A CA 1
ATOM 2747 C C . LYS A 1 341 ? 3.663 -14.567 -10.545 1.00 92.50 341 LYS A C 1
ATOM 2749 O O . LYS A 1 341 ? 2.446 -14.389 -10.672 1.00 92.50 341 LYS A O 1
ATOM 2754 N N . PRO A 1 342 ? 4.514 -13.604 -10.154 1.00 94.44 342 PRO A N 1
ATOM 2755 C CA . PRO A 1 342 ? 4.061 -12.289 -9.741 1.00 94.44 342 PRO A CA 1
ATOM 2756 C C . PRO A 1 342 ? 3.493 -11.481 -10.916 1.00 94.44 342 PRO A C 1
ATOM 2758 O O . PRO A 1 342 ? 3.965 -11.557 -12.048 1.00 94.44 342 PRO A O 1
ATOM 2761 N N . GLU A 1 343 ? 2.481 -10.676 -10.619 1.00 95.06 343 GLU A N 1
ATOM 2762 C CA . GLU A 1 343 ? 1.979 -9.586 -11.454 1.00 95.06 343 GLU A CA 1
ATOM 2763 C C . GLU A 1 343 ? 2.716 -8.272 -11.154 1.00 95.06 343 GLU A C 1
ATOM 2765 O O . GLU A 1 343 ? 2.882 -7.442 -12.051 1.00 95.06 343 GLU A O 1
ATOM 2770 N N . GLU A 1 344 ? 3.176 -8.080 -9.912 1.00 94.12 344 GLU A N 1
ATOM 2771 C CA . GLU A 1 344 ? 3.852 -6.856 -9.471 1.00 94.12 344 GLU A CA 1
ATOM 2772 C C . GLU A 1 344 ? 5.097 -7.164 -8.627 1.00 94.12 344 GLU A C 1
ATOM 2774 O O . GLU A 1 344 ? 5.036 -7.949 -7.681 1.00 94.12 344 GLU A O 1
ATOM 2779 N N . VAL A 1 345 ? 6.224 -6.528 -8.948 1.00 94.19 345 VAL A N 1
ATOM 2780 C CA . VAL A 1 345 ? 7.487 -6.686 -8.209 1.00 94.19 345 VAL A CA 1
ATOM 2781 C C . VAL A 1 345 ? 8.102 -5.321 -7.923 1.00 94.19 345 VAL A C 1
ATOM 2783 O O . VAL A 1 345 ? 8.294 -4.518 -8.836 1.00 94.19 345 VAL A O 1
ATOM 2786 N N . TYR A 1 346 ? 8.438 -5.070 -6.660 1.00 93.31 346 TYR A N 1
ATOM 2787 C CA . TYR A 1 346 ? 9.203 -3.901 -6.236 1.00 93.31 346 TYR A CA 1
ATOM 2788 C C . TYR A 1 346 ? 10.423 -4.352 -5.437 1.00 93.31 346 TYR A C 1
ATOM 2790 O O . TYR A 1 346 ? 10.276 -5.033 -4.426 1.00 93.31 346 TYR A O 1
ATOM 2798 N N . ILE A 1 347 ? 11.617 -3.969 -5.876 1.00 91.19 347 ILE A N 1
ATOM 2799 C CA . ILE A 1 347 ? 12.880 -4.271 -5.202 1.00 91.19 347 ILE A CA 1
ATOM 2800 C C . ILE A 1 347 ? 13.697 -2.989 -5.121 1.00 91.19 347 ILE A C 1
ATOM 2802 O O . ILE A 1 347 ? 13.919 -2.311 -6.124 1.00 91.19 347 ILE A O 1
ATOM 2806 N N . ASP A 1 348 ? 14.154 -2.649 -3.927 1.00 87.00 348 ASP A N 1
ATOM 2807 C CA . ASP A 1 348 ? 14.933 -1.445 -3.671 1.00 87.00 348 ASP A CA 1
ATOM 2808 C C . ASP A 1 348 ? 15.943 -1.724 -2.564 1.00 87.00 348 ASP A C 1
ATOM 2810 O O . ASP A 1 348 ? 15.584 -2.311 -1.541 1.00 87.00 348 ASP A O 1
ATOM 2814 N N . LEU A 1 349 ? 17.199 -1.325 -2.776 1.00 81.94 349 LEU A N 1
ATOM 2815 C CA . LEU A 1 349 ? 18.297 -1.554 -1.827 1.00 81.94 349 LEU A CA 1
ATOM 2816 C C . LEU A 1 349 ? 18.364 -3.014 -1.329 1.00 81.94 349 LEU A C 1
ATOM 2818 O O . LEU A 1 349 ? 18.436 -3.275 -0.132 1.00 81.94 349 LEU A O 1
ATOM 2822 N N . PHE A 1 350 ? 18.270 -3.982 -2.239 1.00 83.31 350 PHE A N 1
ATOM 2823 C CA . PHE A 1 350 ? 18.461 -5.391 -1.901 1.00 83.31 350 PHE A CA 1
ATOM 2824 C C . PHE A 1 350 ? 19.924 -5.768 -2.128 1.00 83.31 350 PHE A C 1
ATOM 2826 O O . PHE A 1 350 ? 20.428 -5.573 -3.229 1.00 83.31 350 PHE A O 1
ATOM 2833 N N . GLU A 1 351 ? 20.592 -6.267 -1.090 1.00 79.06 351 GLU A N 1
ATOM 2834 C CA . GLU A 1 351 ? 22.004 -6.656 -1.132 1.00 79.06 351 GLU A CA 1
ATOM 2835 C C . GLU A 1 351 ? 22.120 -8.141 -0.763 1.00 79.06 351 GLU A C 1
ATOM 2837 O O . GLU A 1 351 ? 22.170 -8.422 0.434 1.00 79.06 351 GLU A O 1
ATOM 2842 N N . CYS A 1 352 ? 22.122 -9.093 -1.723 1.00 68.19 352 CYS A N 1
ATOM 2843 C CA . CYS A 1 352 ? 22.504 -10.510 -1.493 1.00 68.19 352 CYS A CA 1
ATOM 2844 C C . CYS A 1 352 ? 22.420 -11.460 -2.716 1.00 68.19 352 CYS A C 1
ATOM 2846 O O . CYS A 1 352 ? 22.545 -11.023 -3.854 1.00 68.19 352 CYS A O 1
ATOM 2848 N N . GLU A 1 353 ? 22.321 -12.782 -2.459 1.00 73.31 353 GLU A N 1
ATOM 2849 C CA . GLU A 1 353 ? 22.090 -13.860 -3.434 1.00 73.31 353 GLU A CA 1
ATOM 2850 C C . GLU A 1 353 ? 21.003 -13.504 -4.452 1.00 73.31 353 GLU A C 1
ATOM 2852 O O . GLU A 1 353 ? 20.031 -12.816 -4.133 1.00 73.31 353 GLU A O 1
ATOM 2857 N N . SER A 1 354 ? 21.172 -14.004 -5.679 1.00 82.19 354 SER A N 1
ATOM 2858 C CA . SER A 1 354 ? 20.282 -13.645 -6.769 1.00 82.19 354 SER A CA 1
ATOM 2859 C C . SER A 1 354 ? 18.835 -14.045 -6.483 1.00 82.19 354 SER A C 1
ATOM 2861 O O . SER A 1 354 ? 18.551 -15.135 -5.981 1.00 82.19 354 SER A O 1
ATOM 2863 N N . ILE A 1 355 ? 17.897 -13.154 -6.806 1.00 88.00 355 ILE A N 1
ATOM 2864 C CA . ILE A 1 355 ? 16.461 -13.423 -6.678 1.00 88.00 355 ILE A CA 1
ATOM 2865 C C . ILE A 1 355 ? 15.873 -13.792 -8.036 1.00 88.00 355 ILE A C 1
ATOM 2867 O O . ILE A 1 355 ? 16.000 -13.050 -9.008 1.00 88.00 355 ILE A O 1
ATOM 2871 N N . THR A 1 356 ? 15.191 -14.936 -8.107 1.00 91.12 356 THR A N 1
ATOM 2872 C CA . THR A 1 356 ? 14.511 -15.356 -9.337 1.00 91.12 356 THR A CA 1
ATOM 2873 C C . THR A 1 356 ? 13.169 -14.646 -9.500 1.00 91.12 356 THR A C 1
ATOM 2875 O O . THR A 1 356 ? 12.306 -14.738 -8.627 1.00 91.12 356 THR A O 1
ATOM 2878 N N . ILE A 1 357 ? 12.958 -13.990 -10.642 1.00 92.12 357 ILE A N 1
ATOM 2879 C CA . ILE A 1 357 ? 11.718 -13.292 -10.993 1.00 92.12 357 ILE A CA 1
ATOM 2880 C C . ILE A 1 357 ? 11.100 -13.960 -12.222 1.00 92.12 357 ILE A C 1
ATOM 2882 O O . ILE A 1 357 ? 11.635 -13.875 -13.326 1.00 92.12 357 ILE A O 1
ATOM 2886 N N . ASN A 1 358 ? 9.944 -14.606 -12.048 1.00 91.81 358 ASN A N 1
ATOM 2887 C CA . ASN A 1 358 ? 9.167 -15.111 -13.176 1.00 91.81 358 ASN A CA 1
ATOM 2888 C C . ASN A 1 358 ? 8.419 -13.955 -13.865 1.00 91.81 358 ASN A C 1
ATOM 2890 O O . ASN A 1 358 ? 7.575 -13.296 -13.257 1.00 91.81 358 ASN A O 1
ATOM 2894 N N . GLU A 1 359 ? 8.707 -13.728 -15.144 1.00 90.62 359 GLU A N 1
ATOM 2895 C CA . GLU A 1 359 ? 8.146 -12.620 -15.916 1.00 90.62 359 GLU A CA 1
ATOM 2896 C C . GLU A 1 359 ? 6.795 -12.956 -16.567 1.00 90.62 359 GLU A C 1
ATOM 2898 O O . GLU A 1 359 ? 6.164 -12.058 -17.114 1.00 90.62 359 GLU A O 1
ATOM 2903 N N . ASP A 1 360 ? 6.296 -14.200 -16.516 1.00 89.44 360 ASP A N 1
ATOM 2904 C CA . ASP A 1 360 ? 5.163 -14.696 -17.326 1.00 89.44 360 ASP A CA 1
ATOM 2905 C C . ASP A 1 360 ? 3.839 -13.968 -17.070 1.00 89.44 360 ASP A C 1
ATOM 2907 O O . ASP A 1 360 ? 3.046 -13.807 -18.000 1.00 89.44 360 ASP A O 1
ATOM 2911 N N . ASN A 1 361 ? 3.630 -13.446 -15.861 1.00 92.12 361 ASN A N 1
ATOM 2912 C CA . ASN A 1 361 ? 2.438 -12.674 -15.490 1.00 92.12 361 ASN A CA 1
ATOM 2913 C C . ASN A 1 361 ? 2.741 -11.210 -15.139 1.00 92.12 361 ASN A C 1
ATOM 2915 O O . ASN A 1 361 ? 1.816 -10.463 -14.817 1.00 92.12 361 ASN A O 1
ATOM 2919 N N . LEU A 1 362 ? 4.008 -10.798 -15.212 1.00 92.94 362 LEU A N 1
ATOM 2920 C CA . LEU A 1 362 ? 4.470 -9.504 -14.728 1.00 92.94 362 LEU A CA 1
ATOM 2921 C C . LEU A 1 362 ? 3.839 -8.358 -15.530 1.00 92.94 362 LEU A C 1
ATOM 2923 O O . LEU A 1 362 ? 3.914 -8.333 -16.757 1.00 92.94 362 LEU A O 1
ATOM 2927 N N . LYS A 1 363 ? 3.217 -7.411 -14.827 1.00 93.19 363 LYS A N 1
ATOM 2928 C CA . LYS A 1 363 ? 2.613 -6.186 -15.381 1.00 93.19 363 LYS A CA 1
ATOM 2929 C C . LYS A 1 363 ? 3.334 -4.937 -14.895 1.00 93.19 363 LYS A C 1
ATOM 2931 O O . LYS A 1 363 ? 3.395 -3.943 -15.617 1.00 93.19 363 LYS A O 1
ATOM 2936 N N . ARG A 1 364 ? 3.857 -4.970 -13.667 1.00 93.38 364 ARG A N 1
ATOM 2937 C CA . ARG A 1 364 ? 4.513 -3.827 -13.027 1.00 93.38 364 ARG A CA 1
ATOM 2938 C C . ARG A 1 364 ? 5.808 -4.272 -12.374 1.00 93.38 364 ARG A C 1
ATOM 2940 O O . ARG A 1 364 ? 5.806 -5.199 -11.570 1.00 93.38 364 ARG A O 1
ATOM 2947 N N . VAL A 1 365 ? 6.904 -3.596 -12.692 1.00 93.94 365 VAL A N 1
ATOM 2948 C CA . VAL A 1 365 ? 8.208 -3.913 -12.109 1.00 93.94 365 VAL A CA 1
ATOM 2949 C C . VAL A 1 365 ? 8.992 -2.653 -11.786 1.00 93.94 365 VAL A C 1
ATOM 2951 O O . VAL A 1 365 ? 9.103 -1.745 -12.609 1.00 93.94 365 VAL A O 1
ATOM 2954 N N . GLN A 1 366 ? 9.548 -2.604 -10.582 1.00 92.94 366 GLN A N 1
ATOM 2955 C CA . GLN A 1 366 ? 10.504 -1.589 -10.172 1.00 92.94 366 GLN A CA 1
ATOM 2956 C C . GLN A 1 366 ? 11.688 -2.246 -9.489 1.00 92.94 366 GLN A C 1
ATOM 2958 O O . GLN A 1 366 ? 11.512 -2.953 -8.503 1.00 92.94 366 GLN A O 1
ATOM 2963 N N . ILE A 1 367 ? 12.883 -1.991 -10.007 1.00 90.56 367 ILE A N 1
ATOM 2964 C CA . ILE A 1 367 ? 14.130 -2.478 -9.432 1.00 90.56 367 ILE A CA 1
ATOM 2965 C C . ILE A 1 367 ? 15.094 -1.300 -9.356 1.00 90.56 367 ILE A C 1
ATOM 2967 O O . ILE A 1 367 ? 15.637 -0.843 -10.363 1.00 90.56 367 ILE A O 1
ATOM 2971 N N . ASN A 1 368 ? 15.270 -0.817 -8.131 1.00 84.75 368 ASN A N 1
ATOM 2972 C CA . ASN A 1 368 ? 16.245 0.188 -7.720 1.00 84.75 368 ASN A CA 1
ATOM 2973 C C . ASN A 1 368 ? 17.425 -0.504 -7.011 1.00 84.75 368 ASN A C 1
ATOM 2975 O O . ASN A 1 368 ? 17.874 -0.098 -5.942 1.00 84.75 368 ASN A O 1
ATOM 2979 N N . ALA A 1 369 ? 17.876 -1.616 -7.576 1.00 74.44 369 ALA A N 1
ATOM 2980 C CA . ALA A 1 369 ? 18.965 -2.435 -7.067 1.00 74.44 369 ALA A CA 1
ATOM 2981 C C . ALA A 1 369 ? 19.844 -2.871 -8.244 1.00 74.44 369 ALA A C 1
ATOM 2983 O O . ALA A 1 369 ? 19.560 -2.560 -9.405 1.00 74.44 369 ALA A O 1
ATOM 2984 N N . ASN A 1 370 ? 20.926 -3.590 -7.966 1.00 77.31 370 ASN A N 1
ATOM 2985 C CA . ASN A 1 370 ? 21.747 -4.138 -9.030 1.00 77.31 370 ASN A CA 1
ATOM 2986 C C . ASN A 1 370 ? 20.963 -5.221 -9.793 1.00 77.31 370 ASN A C 1
ATOM 2988 O O . ASN A 1 370 ? 20.785 -6.330 -9.308 1.00 77.31 370 ASN A O 1
ATOM 2992 N N . ILE A 1 371 ? 20.496 -4.912 -11.006 1.00 77.69 371 ILE A N 1
ATOM 2993 C CA . ILE A 1 371 ? 19.682 -5.837 -11.818 1.00 77.69 371 ILE A CA 1
ATOM 2994 C C . ILE A 1 371 ? 20.422 -7.143 -12.125 1.00 77.69 371 ILE A C 1
ATOM 2996 O O . ILE A 1 371 ? 19.781 -8.171 -12.310 1.00 77.69 371 ILE A O 1
ATOM 3000 N N . SER A 1 372 ? 21.759 -7.129 -12.136 1.00 71.94 372 SER A N 1
ATOM 3001 C CA . SER A 1 372 ? 22.552 -8.354 -12.305 1.00 71.94 372 SER A CA 1
ATOM 3002 C C . SER A 1 372 ? 22.406 -9.354 -11.148 1.00 71.94 372 SER A C 1
ATOM 3004 O O . SER A 1 372 ? 22.751 -10.518 -11.316 1.00 71.94 372 SER A O 1
ATOM 3006 N N . GLU A 1 373 ? 21.849 -8.929 -10.012 1.00 76.19 373 GLU A N 1
ATOM 3007 C CA . GLU A 1 373 ? 21.495 -9.778 -8.867 1.00 76.19 373 GLU A CA 1
ATOM 3008 C C . GLU A 1 373 ? 20.047 -10.304 -8.968 1.00 76.19 373 GLU A C 1
ATOM 3010 O O . GLU A 1 373 ? 19.517 -10.885 -8.029 1.00 76.19 373 GLU A O 1
ATOM 3015 N N . CYS A 1 374 ? 19.367 -10.111 -10.100 1.00 83.56 374 CYS A N 1
ATOM 3016 C CA . CYS A 1 374 ? 18.035 -10.658 -10.355 1.00 83.56 374 CYS A CA 1
ATOM 3017 C C . CYS A 1 374 ? 18.086 -11.647 -11.528 1.00 83.56 374 CYS A C 1
ATOM 3019 O O . CYS A 1 374 ? 18.473 -11.289 -12.641 1.00 83.56 374 CYS A O 1
ATOM 3021 N N . ASP A 1 375 ? 17.635 -12.878 -11.296 1.00 87.25 375 ASP A N 1
ATOM 3022 C CA . ASP A 1 375 ? 17.530 -13.917 -12.319 1.00 87.25 375 ASP A CA 1
ATOM 3023 C C . ASP A 1 375 ? 16.129 -13.893 -12.942 1.00 87.25 375 ASP A C 1
ATOM 3025 O O . ASP A 1 375 ? 15.154 -14.374 -12.365 1.00 87.25 375 ASP A O 1
ATOM 3029 N N . PHE A 1 376 ? 16.003 -13.336 -14.143 1.00 88.00 376 PHE A N 1
ATOM 3030 C CA . PHE A 1 376 ? 14.717 -13.279 -14.839 1.00 88.00 376 PHE A CA 1
ATOM 3031 C C . PHE A 1 376 ? 14.428 -14.594 -15.557 1.00 88.00 376 PHE A C 1
ATOM 3033 O O . PHE A 1 376 ? 15.270 -15.117 -16.291 1.00 88.00 376 PHE A O 1
ATOM 3040 N N . VAL A 1 377 ? 13.223 -15.127 -15.355 1.00 87.69 377 VAL A N 1
ATOM 3041 C CA . VAL A 1 377 ? 12.757 -16.376 -15.961 1.00 87.69 377 VAL A CA 1
ATOM 3042 C C . VAL A 1 377 ? 11.481 -16.118 -16.750 1.00 87.69 377 VAL A C 1
ATOM 3044 O O . VAL A 1 377 ? 10.466 -15.710 -16.190 1.00 87.69 377 VAL A O 1
ATOM 3047 N N . CYS A 1 378 ? 11.500 -16.435 -18.042 1.00 81.88 378 CYS A N 1
ATOM 3048 C CA . CYS A 1 378 ? 10.325 -16.381 -18.909 1.00 81.88 378 CYS A CA 1
ATOM 3049 C C . CYS A 1 378 ? 10.069 -17.764 -19.515 1.00 81.88 378 CYS A C 1
ATOM 3051 O O . CYS A 1 378 ? 10.971 -18.393 -20.070 1.00 81.88 378 CYS A O 1
ATOM 3053 N N . ASN A 1 379 ? 8.843 -18.273 -19.379 1.00 78.69 379 ASN A N 1
ATOM 3054 C CA . ASN A 1 379 ? 8.421 -19.609 -19.803 1.00 78.69 379 ASN A CA 1
ATOM 3055 C C . ASN A 1 379 ? 9.362 -20.730 -19.311 1.00 78.69 379 ASN A C 1
ATOM 3057 O O . ASN A 1 379 ? 9.618 -21.707 -20.017 1.00 78.69 379 ASN A O 1
ATOM 3061 N N . GLY A 1 380 ? 9.905 -20.577 -18.097 1.00 75.75 380 GLY A N 1
ATOM 3062 C CA . GLY A 1 380 ? 10.836 -21.530 -17.483 1.00 75.75 380 GLY A CA 1
ATOM 3063 C C . GLY A 1 380 ? 12.280 -21.464 -17.997 1.00 75.75 380 GLY A C 1
ATOM 3064 O O . GLY A 1 380 ? 13.076 -22.330 -17.644 1.00 75.75 380 GLY A O 1
ATOM 3065 N N . GLN A 1 381 ? 12.635 -20.471 -18.817 1.00 76.06 381 GLN A N 1
ATOM 3066 C CA . GLN A 1 381 ? 14.004 -20.239 -19.281 1.00 76.06 381 GLN A CA 1
ATOM 3067 C C . GLN A 1 381 ? 14.584 -18.982 -18.631 1.00 76.06 381 GLN A C 1
ATOM 3069 O O . GLN A 1 381 ? 13.987 -17.910 -18.721 1.00 76.06 381 GLN A O 1
ATOM 3074 N N . SER A 1 382 ? 15.753 -19.112 -18.001 1.00 83.38 382 SER A N 1
ATOM 3075 C CA . SER A 1 382 ? 16.500 -17.977 -17.452 1.00 83.38 382 SER A CA 1
ATOM 3076 C C . SER A 1 382 ? 17.115 -17.129 -18.566 1.00 83.38 382 SER A C 1
ATOM 3078 O O . SER A 1 382 ? 17.602 -17.664 -19.568 1.00 83.38 382 SER A O 1
ATOM 3080 N N . GLY A 1 383 ? 17.130 -15.810 -18.393 1.00 84.81 383 GLY A N 1
ATOM 3081 C CA . GLY A 1 383 ? 17.652 -14.898 -19.401 1.00 84.81 383 GLY A CA 1
ATOM 3082 C C . GLY A 1 383 ? 17.835 -13.462 -18.923 1.00 84.81 383 GLY A C 1
ATOM 3083 O O . GLY A 1 383 ? 17.892 -13.172 -17.735 1.00 84.81 383 GLY A O 1
ATOM 3084 N N . ILE A 1 384 ? 17.971 -12.564 -19.899 1.00 88.38 384 ILE A N 1
ATOM 3085 C CA . ILE A 1 384 ? 17.970 -11.117 -19.660 1.00 88.38 384 ILE A CA 1
ATOM 3086 C C . ILE A 1 384 ? 16.539 -10.647 -19.359 1.00 88.38 384 ILE A C 1
ATOM 3088 O O . ILE A 1 384 ? 15.615 -11.235 -19.924 1.00 88.38 384 ILE A O 1
ATOM 3092 N N . PRO A 1 385 ? 16.347 -9.572 -18.576 1.00 90.38 385 PRO A N 1
ATOM 3093 C CA . PRO A 1 385 ? 15.026 -8.985 -18.357 1.00 90.38 385 PRO A CA 1
ATOM 3094 C C . PRO A 1 385 ? 14.348 -8.610 -19.679 1.00 90.38 385 PRO A C 1
ATOM 3096 O O . PRO A 1 385 ? 14.994 -8.074 -20.593 1.00 90.38 385 PRO A O 1
ATOM 3099 N N . ILE A 1 386 ? 13.043 -8.869 -19.775 1.00 90.94 386 ILE A N 1
ATOM 3100 C CA . ILE A 1 386 ? 12.234 -8.615 -20.969 1.00 90.94 386 ILE A CA 1
ATOM 3101 C C . ILE A 1 386 ? 11.199 -7.530 -20.682 1.00 90.94 386 ILE A C 1
ATOM 3103 O O . ILE A 1 386 ? 10.332 -7.662 -19.824 1.00 90.94 386 ILE A O 1
ATOM 3107 N N . VAL A 1 387 ? 11.225 -6.473 -21.493 1.00 91.19 387 VAL A N 1
ATOM 3108 C CA . VAL A 1 387 ? 10.177 -5.454 -21.519 1.00 91.19 387 VAL A CA 1
ATOM 3109 C C . VAL A 1 387 ? 9.262 -5.685 -22.711 1.00 91.19 387 VAL A C 1
ATOM 3111 O O . VAL A 1 387 ? 9.601 -5.325 -23.840 1.00 91.19 387 VAL A O 1
ATOM 3114 N N . ASP A 1 388 ? 8.100 -6.286 -22.454 1.00 91.31 388 ASP A N 1
ATOM 3115 C CA . ASP A 1 388 ? 7.014 -6.410 -23.428 1.00 91.31 388 ASP A CA 1
ATOM 3116 C C . ASP A 1 388 ? 6.030 -5.236 -23.309 1.00 91.31 388 ASP A C 1
ATOM 3118 O O . ASP A 1 388 ? 5.253 -5.148 -22.357 1.00 91.31 388 ASP A O 1
ATOM 3122 N N . PHE A 1 389 ? 6.032 -4.355 -24.311 1.00 89.81 389 PHE A N 1
ATOM 3123 C CA . PHE A 1 389 ? 5.185 -3.157 -24.360 1.00 89.81 389 PHE A CA 1
ATOM 3124 C C . PHE A 1 389 ? 3.679 -3.448 -24.479 1.00 89.81 389 PHE A C 1
ATOM 3126 O O . PHE A 1 389 ? 2.878 -2.538 -24.276 1.00 89.81 389 PHE A O 1
ATOM 3133 N N . MET A 1 390 ? 3.277 -4.680 -24.813 1.00 88.38 390 MET A N 1
ATOM 3134 C CA . MET A 1 390 ? 1.861 -5.079 -24.857 1.00 88.38 390 MET A CA 1
ATOM 3135 C C . MET A 1 390 ? 1.344 -5.591 -23.510 1.00 88.38 390 MET A C 1
ATOM 3137 O O . MET A 1 390 ? 0.132 -5.712 -23.330 1.00 88.38 390 MET A O 1
ATOM 3141 N N . LYS A 1 391 ? 2.251 -5.907 -22.582 1.00 90.50 391 LYS A N 1
ATOM 3142 C CA . LYS A 1 391 ? 1.938 -6.578 -21.319 1.00 90.50 391 LYS A CA 1
ATOM 3143 C C . LYS A 1 391 ? 2.286 -5.740 -20.093 1.00 90.50 391 LYS A C 1
ATOM 3145 O O . LYS A 1 391 ? 1.521 -5.740 -19.133 1.00 90.50 391 LYS A O 1
ATOM 3150 N N . LEU A 1 392 ? 3.426 -5.051 -20.112 1.00 90.69 392 LEU A N 1
ATOM 3151 C CA . LEU A 1 392 ? 3.886 -4.244 -18.988 1.00 90.69 392 LEU A CA 1
ATOM 3152 C C . LEU A 1 392 ? 3.240 -2.859 -19.015 1.00 90.69 392 LEU A C 1
ATOM 3154 O O . LEU A 1 392 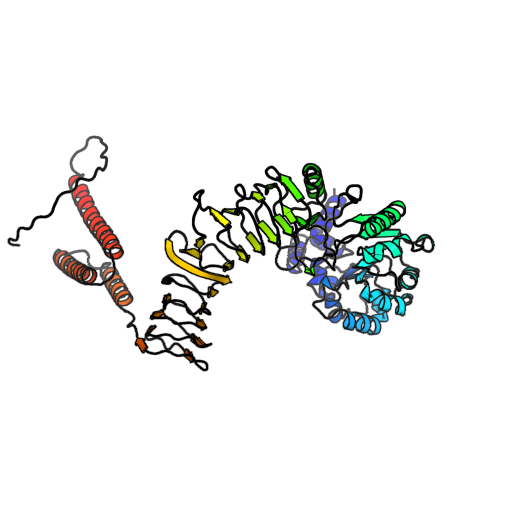? 3.327 -2.122 -19.996 1.00 90.69 392 LEU A O 1
ATOM 3158 N N . GLU A 1 393 ? 2.626 -2.497 -17.897 1.00 90.94 393 GLU A N 1
ATOM 3159 C CA . GLU A 1 393 ? 2.002 -1.194 -17.667 1.00 90.94 393 GLU A CA 1
ATOM 3160 C C . GLU A 1 393 ? 3.004 -0.197 -17.073 1.00 90.94 393 GLU A C 1
ATOM 3162 O O . GLU A 1 393 ? 2.951 0.999 -17.371 1.00 90.94 393 GLU A O 1
ATOM 3167 N N . TYR A 1 394 ? 3.928 -0.698 -16.245 1.00 93.06 394 TYR A N 1
ATOM 3168 C CA . TYR A 1 394 ? 4.940 0.099 -15.563 1.00 93.06 394 TYR A CA 1
ATOM 3169 C C . TYR A 1 394 ? 6.264 -0.658 -15.440 1.00 93.06 394 TYR A C 1
ATOM 3171 O O . TYR A 1 394 ? 6.304 -1.796 -14.969 1.00 93.06 394 TYR A O 1
ATOM 3179 N N . VAL A 1 395 ? 7.356 -0.003 -15.826 1.00 94.38 395 VAL A N 1
ATOM 3180 C CA . VAL A 1 395 ? 8.726 -0.503 -15.666 1.00 94.38 395 VAL A CA 1
ATOM 3181 C C . VAL A 1 395 ? 9.572 0.618 -15.100 1.00 94.38 395 VAL A C 1
ATOM 3183 O O . VAL A 1 395 ? 9.523 1.738 -15.600 1.00 94.38 395 VAL A O 1
ATOM 3186 N N . ASN A 1 396 ? 10.380 0.327 -14.091 1.00 94.06 396 ASN A N 1
ATOM 3187 C CA . ASN A 1 396 ? 11.382 1.257 -13.603 1.00 94.06 396 ASN A CA 1
ATOM 3188 C C . ASN A 1 396 ? 12.631 0.497 -13.163 1.00 94.06 396 ASN A C 1
ATOM 3190 O O . ASN A 1 396 ? 12.690 -0.072 -12.078 1.00 94.06 396 ASN A O 1
ATOM 3194 N N . PHE A 1 397 ? 13.618 0.484 -14.041 1.00 92.81 397 PHE A N 1
ATOM 3195 C CA . PHE A 1 397 ? 14.912 -0.135 -13.847 1.00 92.81 397 PHE A CA 1
ATOM 3196 C C . PHE A 1 397 ? 15.960 0.955 -13.670 1.00 92.81 397 PHE A C 1
ATOM 3198 O O . PHE A 1 397 ? 16.167 1.774 -14.570 1.00 92.81 397 PHE A O 1
ATOM 3205 N N . PHE A 1 398 ? 16.645 0.944 -12.532 1.00 86.25 398 PHE A N 1
ATOM 3206 C CA . PHE A 1 398 ? 17.840 1.745 -12.306 1.00 86.25 398 PHE A CA 1
ATOM 3207 C C . PHE A 1 398 ? 19.015 0.818 -12.054 1.00 86.25 398 PHE A C 1
ATOM 3209 O O . PHE A 1 398 ? 19.066 0.123 -11.045 1.00 86.25 398 PHE A O 1
ATOM 3216 N N . CYS A 1 399 ? 19.963 0.820 -12.983 1.00 79.56 399 CYS A N 1
ATOM 3217 C CA . CYS A 1 399 ? 21.104 -0.071 -12.946 1.00 79.56 399 CYS A CA 1
ATOM 3218 C C . CYS A 1 399 ? 22.345 0.714 -12.513 1.00 79.56 399 CYS A C 1
ATOM 3220 O O . CYS A 1 399 ? 22.661 1.763 -13.081 1.00 79.56 399 CYS A O 1
ATOM 3222 N N . ASN A 1 400 ? 23.099 0.179 -11.553 1.00 76.88 400 ASN A N 1
ATOM 3223 C CA . ASN A 1 400 ? 24.421 0.720 -11.218 1.00 76.88 400 ASN A CA 1
ATOM 3224 C C . ASN A 1 400 ? 25.406 0.559 -12.390 1.00 76.88 400 ASN A C 1
ATOM 3226 O O . ASN A 1 400 ? 26.284 1.398 -12.594 1.00 76.88 400 ASN A O 1
ATOM 3230 N N . GLU A 1 401 ? 25.216 -0.492 -13.190 1.00 83.44 401 GLU A N 1
ATOM 3231 C CA . GLU A 1 401 ? 26.000 -0.806 -14.382 1.00 83.44 401 GLU A CA 1
ATOM 3232 C C . GLU A 1 401 ? 25.092 -1.023 -15.593 1.00 83.44 401 GLU A C 1
ATOM 3234 O O . GLU A 1 401 ? 23.928 -1.406 -15.465 1.00 83.44 401 GLU A O 1
ATOM 3239 N N . ASN A 1 402 ? 25.620 -0.798 -16.798 1.00 87.75 402 ASN A N 1
ATOM 3240 C CA . ASN A 1 402 ? 24.826 -1.007 -18.002 1.00 87.75 402 ASN A CA 1
ATOM 3241 C C . ASN A 1 402 ? 24.445 -2.483 -18.146 1.00 87.75 402 ASN A C 1
ATOM 3243 O O . ASN A 1 402 ? 25.312 -3.350 -18.209 1.00 87.75 402 ASN A O 1
ATOM 3247 N N . THR A 1 403 ? 23.147 -2.743 -18.245 1.00 89.88 403 THR A N 1
ATOM 3248 C CA . THR A 1 403 ? 22.576 -4.088 -18.296 1.00 89.88 403 THR A CA 1
ATOM 3249 C C . THR A 1 403 ? 21.851 -4.297 -19.616 1.00 89.88 403 THR A C 1
ATOM 3251 O O . THR A 1 403 ? 21.253 -3.374 -20.176 1.00 89.88 403 THR A O 1
ATOM 3254 N N . ASP A 1 404 ? 21.926 -5.521 -20.127 1.00 92.31 404 ASP A N 1
ATOM 3255 C CA . ASP A 1 404 ? 21.200 -5.940 -21.314 1.00 92.31 404 ASP A CA 1
ATOM 3256 C C . ASP A 1 404 ? 19.713 -6.156 -21.004 1.00 92.31 404 ASP A C 1
ATOM 3258 O O . ASP A 1 404 ? 19.367 -6.942 -20.129 1.00 92.31 404 ASP A O 1
ATOM 3262 N N . ILE A 1 405 ? 18.835 -5.517 -21.775 1.00 92.69 405 ILE A N 1
ATOM 3263 C CA . ILE A 1 405 ? 17.378 -5.635 -21.678 1.00 92.69 405 ILE A CA 1
ATOM 3264 C C . ILE A 1 405 ? 16.817 -6.031 -23.045 1.00 92.69 405 ILE A C 1
ATOM 3266 O O . ILE A 1 405 ? 17.147 -5.436 -24.079 1.00 92.69 405 ILE A O 1
ATOM 3270 N N . GLY A 1 406 ? 15.976 -7.062 -23.069 1.00 92.56 406 GLY A N 1
ATOM 3271 C CA . GLY A 1 406 ? 15.216 -7.460 -24.247 1.00 92.56 406 GLY A CA 1
ATOM 3272 C C . GLY A 1 406 ? 13.975 -6.589 -24.411 1.00 92.56 406 GLY A C 1
ATOM 3273 O O . GLY A 1 406 ? 13.218 -6.417 -23.467 1.00 92.56 406 GLY A O 1
ATOM 3274 N N . LEU A 1 407 ? 13.742 -6.056 -25.610 1.00 92.31 407 LEU A N 1
ATOM 3275 C CA . LEU A 1 407 ? 12.521 -5.320 -25.933 1.00 92.31 407 LEU A CA 1
ATOM 3276 C C . LEU A 1 407 ? 11.606 -6.178 -26.808 1.00 92.31 407 LEU A C 1
ATOM 3278 O O . LEU A 1 407 ? 12.027 -6.658 -27.869 1.00 92.31 407 LEU A O 1
ATOM 3282 N N . MET A 1 408 ? 10.354 -6.341 -26.389 1.00 91.06 408 MET A N 1
ATOM 3283 C CA . MET A 1 408 ? 9.331 -7.132 -27.074 1.00 91.06 408 MET A CA 1
ATOM 3284 C C . MET A 1 408 ? 8.039 -6.338 -27.269 1.00 91.06 408 MET A C 1
ATOM 3286 O O . MET A 1 408 ? 7.748 -5.399 -26.538 1.00 91.06 408 MET A O 1
ATOM 3290 N N . CYS A 1 409 ? 7.270 -6.705 -28.287 1.00 88.56 409 CYS A N 1
ATOM 3291 C CA . CYS A 1 409 ? 5.916 -6.211 -28.510 1.00 88.56 409 CYS A CA 1
ATOM 3292 C C . CYS A 1 409 ? 5.041 -7.427 -28.829 1.00 88.56 409 CYS A C 1
ATOM 3294 O O . CYS A 1 409 ? 5.057 -7.930 -29.960 1.00 88.56 409 CYS A O 1
ATOM 3296 N N . GLY A 1 410 ? 4.367 -7.960 -27.806 1.00 86.19 410 GLY A N 1
ATOM 3297 C CA . GLY A 1 410 ? 3.780 -9.298 -27.851 1.00 86.19 410 GLY A CA 1
ATOM 3298 C C . GLY A 1 410 ? 4.848 -10.342 -28.190 1.00 86.19 410 GLY A C 1
ATOM 3299 O O . GLY A 1 410 ? 5.973 -10.271 -27.709 1.00 86.19 410 GLY A O 1
ATOM 3300 N N . ASP A 1 411 ? 4.548 -11.256 -29.113 1.00 84.88 411 ASP A N 1
ATOM 3301 C CA . ASP A 1 411 ? 5.463 -12.348 -29.493 1.00 84.88 411 ASP A CA 1
ATOM 3302 C C . ASP A 1 411 ? 6.679 -11.904 -30.334 1.00 84.88 411 ASP A C 1
ATOM 3304 O O . ASP A 1 411 ? 7.530 -12.720 -30.699 1.00 84.88 411 ASP A O 1
ATOM 3308 N N . THR A 1 412 ? 6.776 -10.619 -30.694 1.00 85.25 412 THR A N 1
ATOM 3309 C CA . THR A 1 412 ? 7.836 -10.123 -31.582 1.00 85.25 412 THR A CA 1
ATOM 3310 C C . THR A 1 412 ? 8.963 -9.480 -30.787 1.00 85.25 412 THR A C 1
ATOM 3312 O O . THR A 1 412 ? 8.775 -8.457 -30.128 1.00 85.25 412 THR A O 1
ATOM 3315 N N . ARG A 1 413 ? 10.176 -10.028 -30.915 1.00 86.38 413 ARG A N 1
ATOM 3316 C CA . ARG A 1 413 ? 11.392 -9.379 -30.416 1.00 86.38 413 ARG A CA 1
ATOM 3317 C C . ARG A 1 413 ? 11.737 -8.176 -31.289 1.00 86.38 413 ARG A C 1
ATOM 3319 O O . ARG A 1 413 ? 12.030 -8.335 -32.471 1.00 86.38 413 ARG A O 1
ATOM 3326 N N . ILE A 1 414 ? 11.744 -6.991 -30.688 1.00 87.31 414 ILE A N 1
ATOM 3327 C CA . ILE A 1 414 ? 12.050 -5.738 -31.379 1.00 87.31 414 ILE A CA 1
ATOM 3328 C C . ILE A 1 414 ? 13.558 -5.496 -31.392 1.00 87.31 414 ILE A C 1
ATOM 3330 O O . ILE A 1 414 ? 14.155 -5.295 -32.448 1.00 87.31 414 ILE A O 1
ATOM 3334 N N . SER A 1 415 ? 14.187 -5.506 -30.216 1.00 87.00 415 SER A N 1
ATOM 3335 C CA . SER A 1 415 ? 15.620 -5.245 -30.083 1.00 87.00 415 SER A CA 1
ATOM 3336 C C . SER A 1 415 ? 16.179 -5.763 -28.756 1.00 87.00 415 SER A C 1
ATOM 3338 O O . SER A 1 415 ? 15.470 -6.337 -27.927 1.00 87.00 415 SER A O 1
ATOM 3340 N N . LYS A 1 416 ? 17.494 -5.629 -28.589 1.00 92.25 416 LYS A N 1
ATOM 3341 C CA . LYS A 1 416 ? 18.211 -5.834 -27.330 1.00 92.25 416 LYS A CA 1
ATOM 3342 C C . LYS A 1 416 ? 19.003 -4.561 -27.073 1.00 92.25 416 LYS A C 1
ATOM 3344 O O . LYS A 1 416 ? 19.768 -4.162 -27.951 1.00 92.25 416 LYS A O 1
ATOM 3349 N N . ILE A 1 417 ? 18.801 -3.937 -25.919 1.00 93.31 417 ILE A N 1
ATOM 3350 C CA . ILE A 1 417 ? 19.467 -2.684 -25.562 1.00 93.31 417 ILE A CA 1
ATOM 3351 C C . ILE A 1 417 ? 20.342 -2.857 -24.323 1.00 93.31 417 ILE A C 1
ATOM 3353 O O . ILE A 1 417 ? 19.998 -3.636 -23.448 1.00 93.31 417 ILE A O 1
ATOM 3357 N N . CYS A 1 418 ? 21.451 -2.127 -24.247 1.00 92.94 418 CYS A N 1
ATOM 3358 C CA . CYS A 1 418 ? 22.344 -2.103 -23.092 1.00 92.94 418 CYS A CA 1
ATOM 3359 C C . CYS A 1 418 ? 22.277 -0.718 -22.436 1.00 92.94 418 CYS A C 1
ATOM 3361 O O . CYS A 1 418 ? 22.708 0.271 -23.042 1.00 92.94 418 CYS A O 1
ATOM 3363 N N . VAL A 1 419 ? 21.695 -0.634 -21.237 1.00 92.75 419 VAL A N 1
ATOM 3364 C CA . VAL A 1 419 ? 21.290 0.632 -20.596 1.00 92.75 419 VAL A CA 1
ATOM 3365 C C . VAL A 1 419 ? 21.649 0.682 -19.116 1.00 92.75 419 VAL A C 1
ATOM 3367 O O . VAL A 1 419 ? 21.620 -0.341 -18.439 1.00 92.75 419 VAL A O 1
ATOM 3370 N N . GLY A 1 420 ? 21.928 1.881 -18.604 1.00 91.06 420 GLY A N 1
ATOM 3371 C CA . GLY A 1 420 ? 22.053 2.133 -17.162 1.00 91.06 420 GLY A CA 1
ATOM 3372 C C . GLY A 1 420 ? 20.702 2.335 -16.465 1.00 91.06 420 GLY A C 1
ATOM 3373 O O . GLY A 1 420 ? 20.637 2.445 -15.249 1.00 91.06 420 GLY A O 1
ATOM 3374 N N . GLY A 1 421 ? 19.609 2.412 -17.221 1.00 92.75 421 GLY A N 1
ATOM 3375 C CA . GLY A 1 421 ? 18.259 2.404 -16.675 1.00 92.75 421 GLY A CA 1
ATOM 3376 C C . GLY A 1 421 ? 17.193 2.513 -17.757 1.00 92.75 421 GLY A C 1
ATOM 3377 O O . GLY A 1 421 ? 17.464 2.928 -18.888 1.00 92.75 421 GLY A O 1
ATOM 3378 N N . LEU A 1 422 ? 15.970 2.135 -17.405 1.00 94.88 422 LEU A N 1
ATOM 3379 C CA . LEU A 1 422 ? 14.821 2.134 -18.300 1.00 94.88 422 LEU A CA 1
ATOM 3380 C C . LEU A 1 422 ? 13.551 2.421 -17.504 1.00 94.88 422 LEU A C 1
ATOM 3382 O O . LEU A 1 422 ? 13.277 1.730 -16.527 1.00 94.88 422 LEU A O 1
ATOM 3386 N N . LYS A 1 423 ? 12.749 3.392 -17.941 1.00 95.81 423 LYS A N 1
ATOM 3387 C CA . LYS A 1 423 ? 11.425 3.637 -17.365 1.00 95.81 423 LYS A CA 1
ATOM 3388 C C . LYS A 1 423 ? 10.343 3.584 -18.419 1.00 95.81 423 LYS A C 1
ATOM 3390 O O . LYS A 1 423 ? 10.484 4.206 -19.465 1.00 95.81 423 LYS A O 1
ATOM 3395 N N . LEU A 1 424 ? 9.253 2.899 -18.120 1.00 94.88 424 LEU A N 1
ATOM 3396 C CA . LEU A 1 424 ? 8.026 2.905 -18.895 1.00 94.88 424 LEU A CA 1
ATOM 3397 C C . LEU A 1 424 ? 6.881 3.270 -17.955 1.00 94.88 424 LEU A C 1
ATOM 3399 O O . LEU A 1 424 ? 6.644 2.565 -16.981 1.00 94.88 424 LEU A O 1
ATOM 3403 N N . ASP A 1 425 ? 6.173 4.351 -18.258 1.00 92.81 425 ASP A N 1
ATOM 3404 C CA . ASP A 1 425 ? 4.978 4.762 -17.521 1.00 92.81 425 ASP A CA 1
ATOM 3405 C C . ASP A 1 425 ? 3.911 5.228 -18.515 1.00 92.81 425 ASP A C 1
ATOM 3407 O O . ASP A 1 425 ? 4.098 6.233 -19.204 1.00 92.81 425 ASP A O 1
ATOM 3411 N N . HIS A 1 426 ? 2.818 4.470 -18.651 1.00 86.50 426 HIS A N 1
ATOM 3412 C CA . HIS A 1 426 ? 1.691 4.792 -19.539 1.00 86.50 426 HIS A CA 1
ATOM 3413 C C . HIS A 1 426 ? 2.122 5.246 -20.956 1.00 86.50 426 HIS A C 1
ATOM 3415 O O . HIS A 1 426 ? 1.779 6.342 -21.400 1.00 86.50 426 HIS A O 1
ATOM 3421 N N . LYS A 1 427 ? 2.881 4.402 -21.677 1.00 90.00 427 LYS A N 1
ATOM 3422 C CA . LYS A 1 427 ? 3.424 4.661 -23.037 1.00 90.00 427 LYS A CA 1
ATOM 3423 C C . LYS A 1 427 ? 4.483 5.769 -23.144 1.00 90.00 427 LYS A C 1
ATOM 3425 O O . LYS A 1 427 ? 4.804 6.202 -24.255 1.00 90.00 427 LYS A O 1
ATOM 3430 N N . LYS A 1 428 ? 5.044 6.221 -22.023 1.00 95.31 428 LYS A N 1
ATOM 3431 C CA . LYS A 1 428 ? 6.207 7.115 -21.993 1.00 95.31 428 LYS A CA 1
ATOM 3432 C C . LYS A 1 428 ? 7.444 6.312 -21.638 1.00 95.31 428 LYS A C 1
ATOM 3434 O O . LYS A 1 428 ? 7.506 5.745 -20.552 1.00 95.31 428 LYS A O 1
ATOM 3439 N N . LEU A 1 429 ? 8.401 6.257 -22.557 1.00 96.44 429 LEU A N 1
ATOM 3440 C CA . LEU A 1 429 ? 9.631 5.491 -22.403 1.00 96.44 429 LEU A CA 1
ATOM 3441 C C . LEU A 1 429 ? 10.811 6.429 -22.143 1.00 96.44 429 LEU A C 1
ATOM 3443 O O . LEU A 1 429 ? 11.137 7.256 -22.988 1.00 96.44 429 LEU A O 1
ATOM 3447 N N . GLU A 1 430 ? 11.494 6.271 -21.017 1.00 96.25 430 GLU A N 1
ATOM 3448 C CA . GLU A 1 430 ? 12.782 6.904 -20.739 1.00 96.25 430 GLU A CA 1
ATOM 3449 C C . GLU A 1 430 ? 13.896 5.855 -20.805 1.00 96.25 430 GLU A C 1
ATOM 3451 O O . GLU A 1 430 ? 13.869 4.856 -20.091 1.00 96.25 430 GLU A O 1
ATOM 3456 N N . ILE A 1 431 ? 14.896 6.092 -21.650 1.00 95.06 431 ILE A N 1
ATOM 3457 C CA . ILE A 1 431 ? 16.088 5.257 -21.798 1.00 95.06 431 ILE A CA 1
ATOM 3458 C C . ILE A 1 431 ? 17.272 6.020 -21.209 1.00 95.06 431 ILE A C 1
ATOM 3460 O O . ILE A 1 431 ? 17.629 7.094 -21.702 1.00 95.06 431 ILE A O 1
ATOM 3464 N N . ILE A 1 432 ? 17.901 5.461 -20.177 1.00 93.38 432 ILE A N 1
ATOM 3465 C CA . ILE A 1 432 ? 18.942 6.129 -19.394 1.00 93.38 432 ILE A CA 1
ATOM 3466 C C . ILE A 1 432 ? 20.304 5.489 -19.692 1.00 93.38 432 ILE A C 1
ATOM 3468 O O . ILE A 1 432 ? 20.469 4.275 -19.592 1.00 93.38 432 ILE A O 1
ATOM 3472 N N . ASN A 1 433 ? 21.299 6.312 -20.037 1.00 92.12 433 ASN A N 1
ATOM 3473 C CA . ASN A 1 433 ? 22.694 5.903 -20.264 1.00 92.12 433 ASN A CA 1
ATOM 3474 C C . ASN A 1 433 ? 22.844 4.697 -21.218 1.00 92.12 433 ASN A C 1
ATOM 3476 O O . ASN A 1 433 ? 23.534 3.726 -20.915 1.00 92.12 433 ASN A O 1
ATOM 3480 N N . CYS A 1 434 ? 22.189 4.744 -22.378 1.00 91.62 434 CYS A N 1
ATOM 3481 C CA . CYS A 1 434 ? 22.254 3.661 -23.362 1.00 91.62 434 CYS A CA 1
ATOM 3482 C C . CYS A 1 434 ? 23.610 3.619 -24.082 1.00 91.62 434 CYS A C 1
ATOM 3484 O O . CYS A 1 434 ? 24.162 4.658 -24.450 1.00 91.62 434 CYS A O 1
ATOM 3486 N N . THR A 1 435 ? 24.125 2.413 -24.329 1.00 91.50 435 THR A N 1
ATOM 3487 C CA . THR A 1 435 ? 25.402 2.180 -25.031 1.00 91.50 435 THR A CA 1
ATOM 3488 C C . THR A 1 435 ? 25.286 1.348 -26.303 1.00 91.50 435 THR A C 1
ATOM 3490 O O . THR A 1 435 ? 26.259 1.235 -27.051 1.00 91.50 435 THR A O 1
ATOM 3493 N N . SER A 1 436 ? 24.104 0.809 -26.591 1.00 92.19 436 SER A N 1
ATOM 3494 C CA . SER A 1 436 ? 23.822 0.032 -27.796 1.00 92.19 436 SER A CA 1
ATOM 3495 C C . SER A 1 436 ? 22.949 0.808 -28.784 1.00 92.19 436 SER A C 1
ATOM 3497 O O . SER A 1 436 ? 22.437 1.891 -28.498 1.00 92.19 436 SER A O 1
ATOM 3499 N N . GLU A 1 437 ? 22.756 0.242 -29.974 1.00 92.81 437 GLU A N 1
ATOM 3500 C CA . GLU A 1 437 ? 21.736 0.729 -30.900 1.00 92.81 437 GLU A CA 1
ATOM 3501 C C . GLU A 1 437 ? 20.330 0.506 -30.323 1.00 92.81 437 GLU A C 1
ATOM 3503 O O . GLU A 1 437 ? 20.065 -0.518 -29.692 1.00 92.81 437 GLU A O 1
ATOM 3508 N N . VAL A 1 438 ? 19.439 1.475 -30.537 1.00 93.94 438 VAL A N 1
ATOM 3509 C CA . VAL A 1 438 ? 18.042 1.427 -30.090 1.00 93.94 438 VAL A CA 1
ATOM 3510 C C . VAL A 1 438 ? 17.129 1.362 -31.308 1.00 93.94 438 VAL A C 1
ATOM 3512 O O . VAL A 1 438 ? 17.185 2.232 -32.176 1.00 93.94 438 VAL A O 1
ATOM 3515 N N . ILE A 1 439 ? 16.260 0.355 -31.365 1.00 93.25 439 ILE A N 1
ATOM 3516 C CA . ILE A 1 439 ? 15.256 0.205 -32.423 1.00 93.25 439 ILE A CA 1
ATOM 3517 C C . ILE A 1 439 ? 13.896 0.044 -31.747 1.00 93.25 439 ILE A C 1
ATOM 3519 O O . ILE A 1 439 ? 13.700 -0.905 -30.993 1.00 93.25 439 ILE A O 1
ATOM 3523 N N . LEU A 1 440 ? 12.982 0.980 -32.017 1.00 92.12 440 LEU A N 1
ATOM 3524 C CA . LEU A 1 440 ? 11.634 1.068 -31.439 1.00 92.12 440 LEU A CA 1
ATOM 3525 C C . LEU A 1 440 ? 10.556 1.195 -32.531 1.00 92.12 440 LEU A C 1
ATOM 3527 O O . LEU A 1 440 ? 9.564 1.907 -32.381 1.00 92.12 440 LEU A O 1
ATOM 3531 N N . ASN A 1 441 ? 10.769 0.558 -33.683 1.00 85.44 441 ASN A N 1
ATOM 3532 C CA . ASN A 1 441 ? 9.801 0.588 -34.778 1.00 85.44 441 ASN A CA 1
ATOM 3533 C C . ASN A 1 441 ? 8.584 -0.285 -34.452 1.00 85.44 441 ASN A C 1
ATOM 3535 O O . ASN A 1 441 ? 8.741 -1.427 -34.030 1.00 85.44 441 ASN A O 1
ATOM 3539 N N . GLY A 1 442 ? 7.382 0.234 -34.716 1.00 81.44 442 GLY A N 1
ATOM 3540 C CA . GLY A 1 442 ? 6.132 -0.514 -34.535 1.00 81.44 442 GLY A CA 1
ATOM 3541 C C . GLY A 1 442 ? 5.639 -0.608 -33.088 1.00 81.44 442 GLY A C 1
ATOM 3542 O O . GLY A 1 442 ? 4.730 -1.387 -32.822 1.00 81.44 442 GLY A O 1
ATOM 3543 N N . ILE A 1 443 ? 6.216 0.172 -32.170 1.00 87.06 443 ILE A N 1
ATOM 3544 C CA . ILE A 1 443 ? 5.747 0.290 -30.785 1.00 87.06 443 ILE A CA 1
ATOM 3545 C C . ILE A 1 443 ? 4.908 1.565 -30.670 1.00 87.06 443 ILE A C 1
ATOM 3547 O O . ILE A 1 443 ? 5.349 2.634 -31.091 1.00 87.06 443 ILE A O 1
ATOM 3551 N N . ASP A 1 444 ? 3.709 1.451 -30.103 1.00 88.50 444 ASP A N 1
ATOM 3552 C CA . ASP A 1 444 ? 2.819 2.588 -29.854 1.00 88.50 444 ASP A CA 1
ATOM 3553 C C . ASP A 1 444 ? 3.237 3.330 -28.574 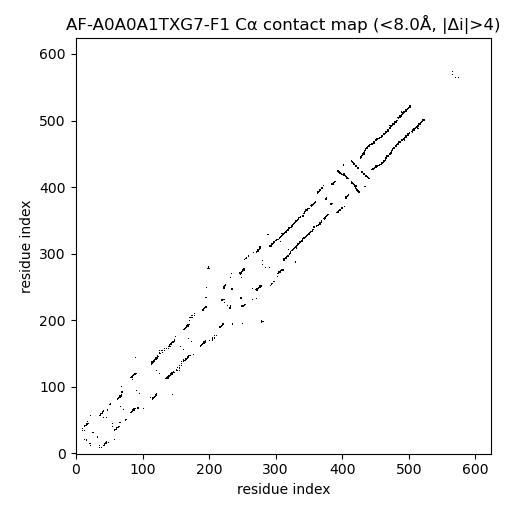1.00 88.50 444 ASP A C 1
ATOM 3555 O O . ASP A 1 444 ? 2.844 2.964 -27.463 1.00 88.50 444 ASP A O 1
ATOM 3559 N N . LEU A 1 445 ? 4.072 4.360 -28.739 1.00 91.88 445 LEU A N 1
ATOM 3560 C CA . LEU A 1 445 ? 4.556 5.224 -27.662 1.00 91.88 445 LEU A CA 1
ATOM 3561 C C . LEU A 1 445 ? 4.038 6.651 -27.846 1.00 91.88 445 LEU A C 1
ATOM 3563 O O . LEU A 1 445 ? 3.997 7.189 -28.954 1.00 91.88 445 LEU A O 1
ATOM 3567 N N . GLU A 1 446 ? 3.694 7.306 -26.740 1.00 95.00 446 GLU A N 1
ATOM 3568 C CA . GLU A 1 446 ? 3.372 8.734 -26.768 1.00 95.00 446 GLU A CA 1
ATOM 3569 C C . GLU A 1 446 ? 4.637 9.591 -26.696 1.00 95.00 446 GLU A C 1
ATOM 3571 O O . GLU A 1 446 ? 4.719 10.641 -27.338 1.00 95.00 446 GLU A O 1
ATOM 3576 N N . GLU A 1 447 ? 5.628 9.133 -25.934 1.00 96.94 447 GLU A N 1
ATOM 3577 C CA . GLU A 1 447 ? 6.836 9.888 -25.629 1.00 96.94 447 GLU A CA 1
ATOM 3578 C C . GLU A 1 447 ? 8.049 8.966 -25.510 1.00 96.94 447 GLU A C 1
ATOM 3580 O O . GLU A 1 447 ? 7.972 7.905 -24.888 1.00 96.94 447 GLU A O 1
ATOM 3585 N N . VAL A 1 448 ? 9.177 9.393 -26.082 1.00 97.06 448 VAL A N 1
ATOM 3586 C CA . VAL A 1 448 ? 10.476 8.734 -25.905 1.00 97.06 448 VAL A CA 1
ATOM 3587 C C . VAL A 1 448 ? 11.513 9.749 -25.441 1.00 97.06 448 VAL A C 1
ATOM 3589 O O . VAL A 1 448 ? 11.757 10.750 -26.114 1.00 97.06 448 VAL A O 1
ATOM 3592 N N . THR A 1 449 ? 12.172 9.455 -24.328 1.00 96.75 449 THR A N 1
ATOM 3593 C CA . THR A 1 449 ? 13.213 10.285 -23.726 1.00 96.75 449 THR A CA 1
ATOM 3594 C C . THR A 1 449 ? 14.533 9.525 -23.697 1.00 96.75 449 THR A C 1
ATOM 3596 O O . THR A 1 449 ? 14.607 8.413 -23.185 1.00 96.75 449 THR A O 1
ATOM 3599 N N . PHE A 1 450 ? 15.592 10.131 -24.227 1.00 95.25 450 PHE A N 1
ATOM 3600 C CA . PHE A 1 450 ? 16.964 9.639 -24.108 1.00 95.25 450 PHE A CA 1
ATOM 3601 C C . PHE A 1 450 ? 17.714 10.489 -23.081 1.00 95.25 450 PHE A C 1
ATOM 3603 O O . PHE A 1 450 ? 17.967 11.667 -23.330 1.00 95.25 450 PHE A O 1
ATOM 3610 N N . SER A 1 451 ? 18.090 9.887 -21.955 1.00 93.56 451 SER A N 1
ATOM 3611 C CA . SER A 1 451 ? 18.744 10.536 -20.814 1.00 93.56 451 SER A CA 1
ATOM 3612 C C . SER A 1 451 ? 20.179 10.019 -20.661 1.00 93.56 451 SER A C 1
ATOM 3614 O O . SER A 1 451 ? 20.434 9.066 -19.927 1.00 93.56 451 SER A O 1
ATOM 3616 N N . ASN A 1 452 ? 21.135 10.630 -21.364 1.00 88.19 452 ASN A N 1
ATOM 3617 C CA . ASN A 1 452 ? 22.536 10.194 -21.388 1.00 88.19 452 ASN A CA 1
ATOM 3618 C C . ASN A 1 452 ? 23.439 11.184 -20.644 1.00 88.19 452 ASN A C 1
ATOM 3620 O O . ASN A 1 452 ? 23.876 12.195 -21.193 1.00 88.19 452 ASN A O 1
ATOM 3624 N N . TRP A 1 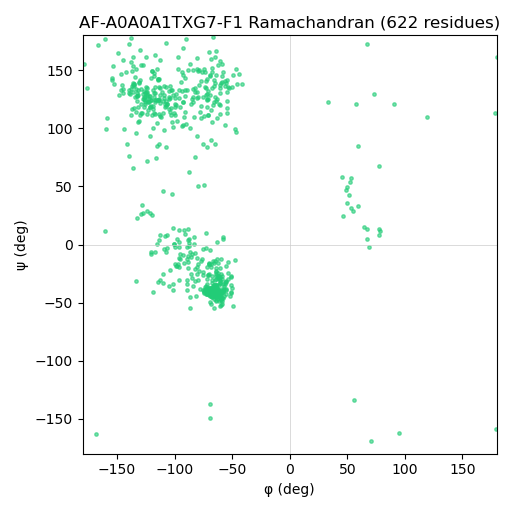453 ? 23.762 10.871 -19.394 1.00 82.56 453 TRP A N 1
ATOM 3625 C CA . TRP A 1 453 ? 24.560 11.736 -18.516 1.00 82.56 453 TRP A CA 1
ATOM 3626 C C . TRP A 1 453 ? 26.044 11.360 -18.506 1.00 82.56 453 TRP A C 1
ATOM 3628 O O . TRP A 1 453 ? 26.900 12.170 -18.147 1.00 82.56 453 TRP A O 1
ATOM 3638 N N . THR A 1 454 ? 26.368 10.141 -18.931 1.00 73.19 454 THR A N 1
ATOM 3639 C CA . THR A 1 454 ? 27.743 9.651 -19.033 1.00 73.19 454 THR A CA 1
ATOM 3640 C C . THR A 1 454 ? 28.346 9.992 -20.400 1.00 73.19 454 THR A C 1
ATOM 3642 O O . THR A 1 454 ? 27.647 10.079 -21.412 1.00 73.19 454 THR A O 1
ATOM 3645 N N . LYS A 1 455 ? 29.674 10.186 -20.466 1.00 64.62 455 LYS A N 1
ATOM 3646 C CA . LYS A 1 455 ? 30.428 10.368 -21.728 1.00 64.62 455 LYS A CA 1
ATOM 3647 C C . LYS A 1 455 ? 30.570 9.033 -22.480 1.00 64.62 455 LYS A C 1
ATOM 3649 O O . LYS A 1 455 ? 31.676 8.611 -22.807 1.00 64.62 455 LYS A O 1
ATOM 3654 N N . ALA A 1 456 ? 29.455 8.345 -22.687 1.00 64.25 456 ALA A N 1
ATOM 3655 C CA . ALA A 1 456 ? 29.400 7.079 -23.390 1.00 64.25 456 ALA A CA 1
ATOM 3656 C C . ALA A 1 456 ? 29.665 7.253 -24.895 1.00 64.25 456 ALA A C 1
ATOM 3658 O O . ALA A 1 456 ? 29.638 8.360 -25.446 1.00 64.25 456 ALA A O 1
ATOM 3659 N N . ASN A 1 457 ? 29.927 6.128 -25.562 1.00 76.56 457 ASN A N 1
ATOM 3660 C CA . ASN A 1 457 ? 30.104 6.083 -27.006 1.00 76.56 457 ASN A CA 1
ATOM 3661 C C . ASN A 1 457 ? 28.859 6.616 -27.740 1.00 76.56 457 ASN A C 1
ATOM 3663 O O . ASN A 1 457 ? 27.739 6.437 -27.263 1.00 76.56 457 ASN A O 1
ATOM 3667 N N . PRO A 1 458 ? 29.023 7.243 -28.920 1.00 85.12 458 PRO A N 1
ATOM 3668 C CA . PRO A 1 458 ? 27.892 7.725 -29.700 1.00 85.12 458 PRO A CA 1
ATOM 3669 C C . PRO A 1 458 ? 26.965 6.572 -30.105 1.00 85.12 458 PRO A C 1
ATOM 3671 O O . PRO A 1 458 ? 27.392 5.690 -30.851 1.00 85.12 458 PRO A O 1
ATOM 3674 N N . ILE A 1 459 ? 25.698 6.615 -29.695 1.00 91.25 459 ILE A N 1
ATOM 3675 C CA . ILE A 1 459 ? 24.701 5.596 -30.067 1.00 91.25 459 ILE A CA 1
ATOM 3676 C C . ILE A 1 459 ? 23.852 6.036 -31.264 1.00 91.25 459 ILE A C 1
ATOM 3678 O O . ILE A 1 459 ? 23.791 7.222 -31.601 1.00 91.25 459 ILE A O 1
ATOM 3682 N N . SER A 1 460 ? 23.201 5.077 -31.921 1.00 94.12 460 SER A N 1
ATOM 3683 C CA . SER A 1 460 ? 22.186 5.345 -32.948 1.00 94.12 460 SER A CA 1
ATOM 3684 C C . SER A 1 460 ? 20.824 4.868 -32.454 1.00 94.12 460 SER A C 1
ATOM 3686 O O . SER A 1 460 ? 20.742 3.848 -31.775 1.00 94.12 460 SER A O 1
ATOM 3688 N N . ALA A 1 461 ? 19.771 5.612 -32.777 1.00 94.94 461 ALA A N 1
ATOM 3689 C CA . ALA A 1 461 ? 18.412 5.296 -32.367 1.00 94.94 461 ALA A CA 1
ATOM 3690 C C . ALA A 1 461 ? 17.440 5.455 -33.538 1.00 94.94 461 ALA A C 1
ATOM 3692 O O . ALA A 1 461 ? 17.497 6.446 -34.270 1.00 94.94 461 ALA A O 1
ATOM 3693 N N . THR A 1 462 ? 16.534 4.493 -33.683 1.00 95.06 462 THR A N 1
ATOM 3694 C CA . THR A 1 462 ? 15.408 4.533 -34.615 1.00 95.06 462 THR A CA 1
ATOM 3695 C C . THR A 1 462 ? 14.112 4.419 -33.824 1.00 95.06 462 THR A C 1
ATOM 3697 O O . THR A 1 462 ? 13.886 3.423 -33.141 1.00 95.06 462 THR A O 1
ATOM 3700 N N . VAL A 1 463 ? 13.270 5.441 -33.924 1.00 94.12 463 VAL A N 1
ATOM 3701 C CA . VAL A 1 463 ? 11.967 5.551 -33.267 1.00 94.12 463 VAL A CA 1
ATOM 3702 C C . VAL A 1 463 ? 10.891 5.625 -34.348 1.00 94.12 463 VAL A C 1
ATOM 3704 O O . VAL A 1 463 ? 11.066 6.332 -35.344 1.00 94.12 463 VAL A O 1
ATOM 3707 N N . GLY A 1 464 ? 9.798 4.881 -34.169 1.00 91.38 464 GLY A N 1
ATOM 3708 C CA . GLY A 1 464 ? 8.644 4.923 -35.068 1.00 91.38 464 GLY A CA 1
ATOM 3709 C C . GLY A 1 464 ? 7.869 6.244 -34.999 1.00 91.38 464 GLY A C 1
ATOM 3710 O O . GLY A 1 464 ? 8.431 7.314 -34.748 1.00 91.38 464 GLY A O 1
ATOM 3711 N N . ASP A 1 465 ? 6.564 6.164 -35.239 1.00 92.38 465 ASP A N 1
ATOM 3712 C CA . ASP A 1 465 ? 5.656 7.291 -35.030 1.00 92.38 465 ASP A CA 1
ATOM 3713 C C . ASP A 1 465 ? 5.455 7.507 -33.521 1.00 92.38 465 ASP A C 1
ATOM 3715 O O . ASP A 1 465 ? 5.173 6.563 -32.788 1.00 92.38 465 ASP A O 1
ATOM 3719 N N . VAL A 1 466 ? 5.637 8.742 -33.053 1.00 94.62 466 VAL A N 1
ATOM 3720 C CA . VAL A 1 466 ? 5.593 9.110 -31.628 1.00 94.62 466 VAL A CA 1
ATOM 3721 C C . VAL A 1 466 ? 5.218 10.581 -31.507 1.00 94.62 466 VAL A C 1
ATOM 3723 O O . VAL A 1 466 ? 5.675 11.393 -32.304 1.00 94.62 466 VAL A O 1
ATOM 3726 N N . LYS A 1 467 ? 4.431 10.990 -30.507 1.00 94.38 467 LYS A N 1
ATOM 3727 C CA . LYS A 1 467 ? 4.067 12.415 -30.380 1.00 94.38 467 LYS A CA 1
ATOM 3728 C C . LYS A 1 467 ? 5.291 13.266 -30.035 1.00 94.38 467 LYS A C 1
ATOM 3730 O O . LYS A 1 467 ? 5.479 14.336 -30.615 1.00 94.38 467 LYS A O 1
ATOM 3735 N N . LYS A 1 468 ? 6.130 12.791 -29.108 1.00 96.88 468 LYS A N 1
ATOM 3736 C CA . LYS A 1 468 ? 7.224 13.576 -28.520 1.00 96.88 468 LYS A CA 1
ATOM 3737 C C . LYS A 1 468 ? 8.529 12.796 -28.396 1.00 96.88 468 LYS A C 1
ATOM 3739 O O . LYS A 1 468 ? 8.530 11.644 -27.969 1.00 96.88 468 LYS A O 1
ATOM 3744 N N . VAL A 1 469 ? 9.645 13.454 -28.710 1.00 96.81 469 VAL A N 1
ATOM 3745 C CA . VAL A 1 469 ? 10.994 12.928 -28.467 1.00 96.81 469 VAL A CA 1
ATOM 3746 C C . VAL A 1 469 ? 11.835 13.937 -27.695 1.00 96.81 469 VAL A C 1
ATOM 3748 O O . VAL A 1 469 ? 12.029 15.068 -28.144 1.00 96.81 469 VAL A O 1
ATOM 3751 N N . TYR A 1 470 ? 12.386 13.502 -26.566 1.00 96.50 470 TYR A N 1
ATOM 3752 C CA . TYR A 1 470 ? 13.280 14.283 -25.719 1.00 96.50 470 TYR A CA 1
ATOM 3753 C C . TYR A 1 470 ? 14.693 13.693 -25.747 1.00 96.50 470 TYR A C 1
ATOM 3755 O O . TYR A 1 470 ? 14.881 12.481 -25.649 1.00 96.50 470 TYR A O 1
ATOM 3763 N N . VAL A 1 471 ? 15.708 14.546 -25.885 1.00 94.81 471 VAL A N 1
ATOM 3764 C CA . VAL A 1 471 ? 17.120 14.147 -25.809 1.00 94.81 471 VAL A CA 1
ATOM 3765 C C . VAL A 1 471 ? 17.839 15.044 -24.810 1.00 94.81 471 VAL A C 1
ATOM 3767 O O . VAL A 1 471 ? 18.018 16.238 -25.056 1.00 94.81 471 VAL A O 1
ATOM 3770 N N . CYS A 1 472 ? 18.273 14.442 -23.708 1.00 92.50 472 CYS A N 1
ATOM 3771 C CA . CYS A 1 472 ? 18.906 15.086 -22.567 1.00 92.50 472 CYS A CA 1
ATOM 3772 C C . CYS A 1 472 ? 20.327 14.528 -22.389 1.00 92.50 472 CYS A C 1
ATOM 3774 O O . CYS A 1 472 ? 20.505 13.344 -22.104 1.00 92.50 472 CYS A O 1
ATOM 3776 N N . GLY A 1 473 ? 21.341 15.384 -22.536 1.00 87.94 473 GLY A N 1
ATOM 3777 C CA . GLY A 1 473 ? 22.749 14.990 -22.423 1.00 87.94 473 GLY A CA 1
ATOM 3778 C C . GLY A 1 473 ? 23.274 14.058 -23.530 1.00 87.94 473 GLY A C 1
ATOM 3779 O O . GLY A 1 473 ? 22.550 13.588 -24.410 1.00 87.94 473 GLY A O 1
ATOM 3780 N N . GLY A 1 474 ? 24.588 13.825 -23.507 1.00 86.88 474 GLY A N 1
ATOM 3781 C CA . GLY A 1 474 ? 25.260 12.831 -24.346 1.00 86.88 474 GLY A CA 1
ATOM 3782 C C . GLY A 1 474 ? 25.339 13.158 -25.845 1.00 86.88 474 GLY A C 1
ATOM 3783 O O . GLY A 1 474 ? 25.101 14.280 -26.299 1.00 86.88 474 GLY A O 1
ATOM 3784 N N . LEU A 1 475 ? 25.736 12.150 -26.630 1.00 87.38 475 LEU A N 1
ATOM 3785 C CA . LEU A 1 475 ? 25.959 12.256 -28.073 1.00 87.38 475 LEU A CA 1
ATOM 3786 C C . LEU A 1 475 ? 25.206 11.150 -28.830 1.00 87.38 475 LEU A C 1
ATOM 3788 O O . LEU A 1 475 ? 25.582 9.984 -28.765 1.00 87.38 475 LEU A O 1
ATOM 3792 N N . LEU A 1 476 ? 24.198 11.525 -29.621 1.00 91.56 476 LEU A N 1
ATOM 3793 C CA . LEU A 1 476 ? 23.538 10.643 -30.587 1.00 91.56 476 LEU A CA 1
ATOM 3794 C C . LEU A 1 476 ? 24.207 10.780 -31.961 1.00 91.56 476 LEU A C 1
ATOM 3796 O O . LEU A 1 476 ? 24.274 11.867 -32.543 1.00 91.56 476 LEU A O 1
ATOM 3800 N N . LYS A 1 477 ? 24.705 9.669 -32.509 1.00 94.06 477 LYS A N 1
ATOM 3801 C CA . LYS A 1 477 ? 25.284 9.610 -33.859 1.00 94.06 477 LYS A CA 1
ATOM 3802 C C . LYS A 1 477 ? 24.202 9.783 -34.922 1.00 94.06 477 LYS A C 1
ATOM 3804 O O . LYS A 1 477 ? 24.365 10.596 -35.830 1.00 94.06 477 LYS A O 1
ATOM 3809 N N . VAL A 1 478 ? 23.117 9.025 -34.804 1.00 95.50 478 VAL A N 1
ATOM 3810 C CA . VAL A 1 478 ? 21.955 9.099 -35.691 1.00 95.50 478 VAL A CA 1
ATOM 3811 C C . VAL A 1 478 ? 20.700 8.963 -34.844 1.00 95.50 478 VAL A C 1
ATOM 3813 O O . VAL A 1 478 ? 20.608 8.038 -34.046 1.00 95.50 478 VAL A O 1
ATOM 3816 N N . LEU A 1 479 ? 19.744 9.866 -35.030 1.00 96.06 479 LEU A N 1
ATOM 3817 C CA . LEU A 1 479 ? 18.387 9.730 -34.516 1.00 96.06 479 LEU A CA 1
ATOM 3818 C C . LEU A 1 479 ? 17.436 9.726 -35.709 1.00 96.06 479 LEU A C 1
ATOM 3820 O O . LEU A 1 479 ? 17.325 10.734 -36.405 1.00 96.06 479 LEU A O 1
ATOM 3824 N N . GLN A 1 480 ? 16.805 8.589 -35.974 1.00 95.62 480 GLN A N 1
ATOM 3825 C CA . GLN A 1 480 ? 15.798 8.423 -37.014 1.00 95.62 480 GLN A CA 1
ATOM 3826 C C . GLN A 1 480 ? 14.412 8.363 -36.376 1.00 95.62 480 GLN A C 1
ATOM 3828 O O . GLN A 1 480 ? 14.202 7.559 -35.478 1.00 95.62 480 GLN A O 1
ATOM 3833 N N . ILE A 1 481 ? 13.485 9.211 -36.823 1.00 94.06 481 ILE A N 1
ATOM 3834 C CA . ILE A 1 481 ? 12.137 9.336 -36.248 1.00 94.06 481 ILE A CA 1
ATOM 3835 C C . ILE A 1 481 ? 11.090 9.295 -37.368 1.00 94.06 481 ILE A C 1
ATOM 3837 O O . ILE A 1 481 ? 11.294 9.904 -38.426 1.00 94.06 481 ILE A O 1
ATOM 3841 N N . GLY A 1 482 ? 9.974 8.601 -37.125 1.00 91.81 482 GLY A N 1
ATOM 3842 C CA . GLY A 1 482 ? 8.771 8.623 -37.959 1.00 91.81 482 GLY A CA 1
ATOM 3843 C C . GLY A 1 482 ? 8.024 9.963 -37.916 1.00 91.81 482 GLY A C 1
ATOM 3844 O O . GLY A 1 482 ? 8.615 11.047 -38.014 1.00 91.81 482 GLY A O 1
ATOM 3845 N N . LYS A 1 483 ? 6.697 9.910 -37.829 1.00 91.06 483 LYS A N 1
ATOM 3846 C CA . LYS A 1 483 ? 5.842 11.076 -37.572 1.00 91.06 483 LYS A CA 1
ATOM 3847 C C . LYS A 1 483 ? 6.011 11.531 -36.131 1.00 91.06 483 LYS A C 1
ATOM 3849 O O . LYS A 1 483 ? 5.991 10.711 -35.220 1.00 91.06 483 LYS A O 1
ATOM 3854 N N . CYS A 1 484 ? 6.214 12.832 -35.947 1.00 93.31 484 CYS A N 1
ATOM 3855 C CA . CYS A 1 484 ? 6.487 13.415 -34.641 1.00 93.31 484 CYS A CA 1
ATOM 3856 C C . CYS A 1 484 ? 6.032 14.871 -34.571 1.00 93.31 484 CYS A C 1
ATOM 3858 O O . CYS A 1 484 ? 6.246 15.631 -35.521 1.00 93.31 484 CYS A O 1
ATOM 3860 N N . ASP A 1 485 ? 5.414 15.250 -33.452 1.00 93.25 485 ASP A N 1
ATOM 3861 C CA . ASP A 1 485 ? 4.902 16.603 -33.235 1.00 93.25 485 ASP A CA 1
ATOM 3862 C C . ASP A 1 485 ? 5.974 17.502 -32.611 1.00 93.25 485 ASP A C 1
ATOM 3864 O O . ASP A 1 485 ? 6.118 18.660 -33.008 1.00 93.25 485 ASP A O 1
ATOM 3868 N N . GLU A 1 486 ? 6.770 16.971 -31.678 1.00 95.81 486 GLU A N 1
ATOM 3869 C CA . GLU A 1 486 ? 7.771 17.731 -30.924 1.00 95.81 486 GLU A CA 1
ATOM 3870 C C . GLU A 1 486 ? 9.078 16.949 -30.744 1.00 95.81 486 GLU A C 1
ATOM 3872 O O . GLU A 1 486 ? 9.088 15.816 -30.266 1.00 95.81 486 GLU A O 1
ATOM 3877 N N . ILE A 1 487 ? 10.200 17.592 -31.071 1.00 95.88 487 ILE A N 1
ATOM 3878 C CA . ILE A 1 487 ? 11.548 17.108 -30.770 1.00 95.88 487 ILE A CA 1
ATOM 3879 C C . ILE A 1 487 ? 12.231 18.169 -29.916 1.00 95.88 487 ILE A C 1
ATOM 3881 O O . ILE A 1 487 ? 12.453 19.288 -30.384 1.00 95.88 487 ILE A O 1
ATOM 3885 N N . LYS A 1 488 ? 12.611 17.825 -28.689 1.00 95.69 488 LYS A N 1
ATOM 3886 C CA . LYS A 1 488 ? 13.308 18.734 -27.779 1.00 95.69 488 LYS A CA 1
ATOM 3887 C C . LYS A 1 488 ? 14.691 18.194 -27.432 1.00 95.69 488 LYS A C 1
ATOM 3889 O O . LYS A 1 488 ? 14.845 17.038 -27.051 1.00 95.69 488 LYS A O 1
ATOM 3894 N N . VAL A 1 489 ? 15.700 19.053 -27.564 1.00 94.62 489 VAL A N 1
ATOM 3895 C CA . VAL A 1 489 ? 17.108 18.732 -27.292 1.00 94.62 489 VAL A CA 1
ATOM 3896 C C . VAL A 1 489 ? 17.632 19.692 -26.225 1.00 94.62 489 VAL A C 1
ATOM 3898 O O . VAL A 1 489 ? 17.575 20.909 -26.413 1.00 94.62 489 VAL A O 1
ATOM 3901 N N . SER A 1 490 ? 18.125 19.158 -25.109 1.00 92.00 490 SER A N 1
ATOM 3902 C CA . SER A 1 490 ? 18.487 19.931 -23.913 1.00 92.00 490 SER A CA 1
ATOM 3903 C C . SER A 1 490 ? 19.788 19.461 -23.251 1.00 92.00 490 SER A C 1
ATOM 3905 O O . SER A 1 490 ? 20.381 18.447 -23.627 1.00 92.00 490 SER A O 1
ATOM 3907 N N . SER A 1 491 ? 20.256 20.223 -22.256 1.00 83.44 491 SER A N 1
ATOM 3908 C CA . SER A 1 491 ? 21.286 19.801 -21.291 1.00 83.44 491 SER A CA 1
ATOM 3909 C C . SER A 1 491 ? 22.576 19.249 -21.915 1.00 83.44 491 SER A C 1
ATOM 3911 O O . SER A 1 491 ? 23.012 18.150 -21.586 1.00 83.44 491 SER A O 1
ATOM 3913 N N . ASN A 1 492 ? 23.207 20.004 -22.822 1.00 85.50 492 ASN A N 1
ATOM 3914 C CA . ASN A 1 492 ? 24.428 19.607 -23.550 1.00 85.50 492 ASN A CA 1
ATOM 3915 C C . ASN A 1 492 ? 24.278 18.397 -24.500 1.00 85.50 492 ASN A C 1
ATOM 3917 O O . ASN A 1 492 ? 25.286 17.851 -24.956 1.00 85.50 492 ASN A O 1
ATOM 3921 N N . ALA A 1 493 ? 23.056 17.978 -24.842 1.00 90.62 493 ALA A N 1
ATOM 3922 C CA . ALA A 1 493 ? 22.843 16.933 -25.839 1.00 90.62 493 ALA A CA 1
ATOM 3923 C C . ALA A 1 493 ? 23.316 17.360 -27.236 1.00 90.62 493 ALA A C 1
ATOM 3925 O O . ALA A 1 493 ? 23.067 18.479 -27.699 1.00 90.62 493 ALA A O 1
ATOM 3926 N N . THR A 1 494 ? 23.958 16.432 -27.947 1.00 91.19 494 THR A N 1
ATOM 3927 C CA . THR A 1 494 ? 24.341 16.606 -29.352 1.00 91.19 494 THR A CA 1
ATOM 3928 C C . THR A 1 494 ? 23.773 15.488 -30.221 1.00 91.19 494 THR A C 1
ATOM 3930 O O . THR A 1 494 ? 24.024 14.314 -29.973 1.00 91.19 494 THR A O 1
ATOM 3933 N N . ILE A 1 495 ? 23.078 15.849 -31.301 1.00 93.88 495 ILE A N 1
ATOM 3934 C CA . ILE A 1 495 ? 22.622 14.931 -32.352 1.00 93.88 495 ILE A CA 1
ATOM 3935 C C . ILE A 1 495 ? 23.424 15.218 -33.627 1.00 93.88 495 ILE A C 1
ATOM 3937 O O . ILE A 1 495 ? 23.276 16.281 -34.233 1.00 93.88 495 ILE A O 1
ATOM 3941 N N . LYS A 1 496 ? 24.277 14.283 -34.066 1.00 94.25 496 LYS A N 1
ATOM 3942 C CA . LYS A 1 496 ? 25.081 14.464 -35.292 1.00 94.25 496 LYS A CA 1
ATOM 3943 C C . LYS A 1 496 ? 24.214 14.438 -36.549 1.00 94.25 496 LYS A C 1
ATOM 3945 O O . LYS A 1 496 ? 24.390 15.281 -37.426 1.00 94.25 496 LYS A O 1
ATOM 3950 N N . LEU A 1 497 ? 23.280 13.494 -36.636 1.00 95.88 497 LEU A N 1
ATOM 3951 C CA . LEU A 1 497 ? 22.358 13.363 -37.760 1.00 95.88 497 LEU A CA 1
ATOM 3952 C C . LEU A 1 497 ? 20.942 13.071 -37.261 1.00 95.88 497 LEU A C 1
ATOM 3954 O O . LEU A 1 497 ? 20.697 12.017 -36.684 1.00 95.88 497 LEU A O 1
ATOM 3958 N N . LEU A 1 498 ? 20.017 13.989 -37.521 1.00 95.44 498 LEU A N 1
ATOM 3959 C CA . LEU A 1 498 ? 18.587 13.805 -37.296 1.00 95.44 498 LEU A CA 1
ATOM 3960 C C . LEU A 1 498 ? 17.908 13.464 -38.627 1.00 95.44 498 LEU A C 1
ATOM 3962 O O . LEU A 1 498 ? 17.841 14.316 -39.513 1.00 95.44 498 LEU A O 1
ATOM 3966 N N . LYS A 1 499 ? 17.396 12.240 -38.761 1.00 94.38 499 LYS A N 1
ATOM 3967 C CA . LYS A 1 499 ? 16.558 11.811 -39.885 1.00 94.38 499 LYS A CA 1
ATOM 3968 C C . LYS A 1 499 ? 15.094 11.862 -39.459 1.00 94.38 499 LYS A C 1
ATOM 3970 O O . LYS A 1 499 ? 14.716 11.168 -38.523 1.00 94.38 499 LYS A O 1
ATOM 3975 N N . LYS A 1 500 ? 14.267 12.674 -40.116 1.00 91.44 500 LYS A N 1
ATOM 3976 C CA . LYS A 1 500 ? 12.837 12.793 -39.776 1.00 91.44 500 LYS A CA 1
ATOM 3977 C C . LYS A 1 500 ? 11.950 12.851 -41.013 1.00 91.44 500 LYS A C 1
ATOM 3979 O O . LYS A 1 500 ? 12.422 13.236 -42.080 1.00 91.44 500 LYS A O 1
ATOM 3984 N N . THR A 1 501 ? 10.676 12.500 -40.876 1.00 88.50 501 THR A N 1
ATOM 3985 C CA . THR A 1 501 ? 9.684 12.612 -41.961 1.00 88.50 501 THR A CA 1
ATOM 3986 C C . THR A 1 501 ? 9.435 14.072 -42.383 1.00 88.50 501 THR A C 1
ATOM 3988 O O . THR A 1 501 ? 9.826 15.023 -41.698 1.00 88.50 501 THR A O 1
ATOM 3991 N N . LYS A 1 502 ? 8.767 14.272 -43.533 1.00 81.25 502 LYS A N 1
ATOM 3992 C CA . LYS A 1 502 ? 8.397 15.606 -44.060 1.00 81.25 502 LYS A CA 1
ATOM 3993 C C . LYS A 1 502 ? 7.416 16.380 -43.158 1.00 81.25 502 LYS A C 1
ATOM 3995 O O . LYS A 1 502 ? 7.241 17.581 -43.368 1.00 81.25 502 LYS A O 1
ATOM 4000 N N . GLN A 1 503 ? 6.799 15.743 -42.159 1.00 80.31 503 GLN A N 1
ATOM 4001 C CA . GLN A 1 503 ? 5.911 16.411 -41.206 1.00 80.31 503 GLN A CA 1
ATOM 4002 C C . GLN A 1 503 ? 6.650 17.528 -40.444 1.00 80.31 503 GLN A C 1
ATOM 4004 O O . GLN A 1 503 ? 7.812 17.400 -40.033 1.00 80.31 503 GLN A O 1
ATOM 4009 N N . LYS A 1 504 ? 5.969 18.665 -40.255 1.00 76.12 504 LYS A N 1
ATOM 4010 C CA . LYS A 1 504 ? 6.488 19.785 -39.462 1.00 76.12 504 LYS A CA 1
ATOM 4011 C C . LYS A 1 504 ? 6.478 19.424 -37.970 1.00 76.12 504 LYS A C 1
ATOM 4013 O O . LYS A 1 504 ? 5.556 19.794 -37.262 1.00 76.12 504 LYS A O 1
ATOM 4018 N N . ALA A 1 505 ? 7.519 18.737 -37.509 1.00 81.06 505 ALA A N 1
ATOM 4019 C CA . ALA A 1 505 ? 7.823 18.606 -36.084 1.00 81.06 505 ALA A CA 1
ATOM 4020 C C . ALA A 1 505 ? 8.376 19.931 -35.530 1.00 81.06 505 ALA A C 1
ATOM 4022 O O . ALA A 1 505 ? 9.270 20.525 -36.152 1.00 81.06 505 ALA A O 1
ATOM 4023 N N . ASN A 1 506 ? 7.888 20.368 -34.368 1.00 88.56 506 ASN A N 1
ATOM 4024 C CA . ASN A 1 506 ? 8.443 21.487 -33.615 1.00 88.56 506 ASN A CA 1
ATOM 4025 C C . ASN A 1 506 ? 9.797 21.076 -33.017 1.00 88.56 506 ASN A C 1
ATOM 4027 O O . ASN A 1 506 ? 9.851 20.210 -32.148 1.00 88.56 506 ASN A O 1
ATOM 4031 N N . LEU A 1 507 ? 10.895 21.662 -33.505 1.00 90.19 507 LEU A N 1
ATOM 4032 C CA . LEU A 1 507 ? 12.241 21.383 -33.003 1.00 90.19 507 LEU A CA 1
ATOM 4033 C C . LEU A 1 507 ? 12.653 22.466 -32.005 1.00 90.19 507 LEU A C 1
ATOM 4035 O O . LEU A 1 507 ? 13.001 23.576 -32.409 1.00 90.19 507 LEU A O 1
ATOM 4039 N N . VAL A 1 508 ? 12.664 22.119 -30.722 1.00 90.19 508 VAL A N 1
ATOM 4040 C CA . VAL A 1 508 ? 13.065 23.004 -29.623 1.00 90.19 508 VAL A CA 1
ATOM 4041 C C . VAL A 1 508 ? 14.492 22.664 -29.195 1.00 90.19 508 VAL A C 1
ATOM 4043 O O . VAL A 1 508 ? 14.823 21.506 -28.940 1.00 90.19 508 VAL A O 1
ATOM 4046 N N . LYS A 1 509 ? 15.355 23.678 -29.121 1.00 87.88 509 LYS A N 1
ATOM 4047 C CA . LYS A 1 509 ? 16.746 23.551 -28.672 1.00 87.88 509 LYS A CA 1
ATOM 4048 C C . LYS A 1 509 ? 16.960 24.472 -27.481 1.00 87.88 509 LYS A C 1
ATOM 4050 O O . LYS A 1 509 ? 16.690 25.663 -27.596 1.00 87.88 509 LYS A O 1
ATOM 4055 N N . GLU A 1 510 ? 17.432 23.924 -26.369 1.00 88.44 510 GLU A N 1
ATOM 4056 C CA . GLU A 1 510 ? 17.833 24.707 -25.192 1.00 88.44 510 GLU A CA 1
ATOM 4057 C C . GLU A 1 510 ? 19.333 25.033 -25.229 1.00 88.44 510 GLU A C 1
ATOM 4059 O O . GLU A 1 510 ? 20.081 24.494 -26.057 1.00 88.44 510 GLU A O 1
ATOM 4064 N N . ASP A 1 511 ? 19.776 25.923 -24.340 1.00 73.81 511 ASP A N 1
ATOM 4065 C CA . ASP A 1 511 ? 21.154 26.411 -24.299 1.00 73.81 511 ASP A CA 1
ATOM 4066 C C . ASP A 1 511 ? 22.172 25.258 -24.240 1.00 73.81 511 ASP A C 1
ATOM 4068 O O . ASP A 1 511 ? 22.013 24.270 -23.520 1.00 73.81 511 ASP A O 1
ATOM 4072 N N . ASN A 1 512 ? 23.230 25.380 -25.048 1.00 81.75 512 ASN A N 1
ATOM 4073 C CA . ASN A 1 512 ? 24.306 24.397 -25.242 1.00 81.75 512 ASN A CA 1
ATOM 4074 C C . ASN A 1 512 ? 23.928 23.065 -25.926 1.00 81.75 512 ASN A C 1
ATOM 4076 O O . ASN A 1 512 ? 24.798 22.207 -26.096 1.00 81.75 512 ASN A O 1
ATOM 4080 N N . SER A 1 513 ? 22.689 22.891 -26.399 1.00 88.62 513 SER A N 1
ATOM 4081 C CA . SER A 1 513 ? 22.309 21.744 -27.241 1.00 88.62 513 SER A CA 1
ATOM 4082 C C . SER A 1 513 ? 22.697 21.927 -28.720 1.00 88.62 513 SER A C 1
ATOM 4084 O O . SER A 1 513 ? 22.764 23.047 -29.237 1.00 88.62 513 SER A O 1
ATOM 4086 N N . LYS A 1 514 ? 22.971 20.828 -29.443 1.00 90.31 514 LYS A N 1
ATOM 4087 C CA . LYS A 1 514 ? 23.376 20.871 -30.864 1.00 90.31 514 LYS A CA 1
ATOM 4088 C C . LYS A 1 514 ? 22.686 19.803 -31.711 1.00 90.31 514 LYS A C 1
ATOM 4090 O O . LYS A 1 514 ? 22.646 18.633 -31.356 1.00 90.31 514 LYS A O 1
ATOM 4095 N N . VAL A 1 515 ? 22.227 20.197 -32.900 1.00 92.75 515 VAL A N 1
ATOM 4096 C CA . VAL A 1 515 ? 21.836 19.275 -33.983 1.00 92.75 515 VAL A CA 1
ATOM 4097 C C . VAL A 1 515 ? 22.650 19.656 -35.212 1.00 92.75 515 VAL A C 1
ATOM 4099 O O . VAL A 1 515 ? 22.465 20.759 -35.727 1.00 92.75 515 VAL A O 1
ATOM 4102 N N . THR A 1 516 ? 23.576 18.795 -35.637 1.00 93.06 516 THR A N 1
ATOM 4103 C CA . THR A 1 516 ? 24.584 19.139 -36.658 1.00 93.06 516 THR A CA 1
ATOM 4104 C C . THR A 1 516 ? 24.039 19.031 -38.077 1.00 93.06 516 THR A C 1
ATOM 4106 O O . THR A 1 516 ? 24.272 19.919 -38.891 1.00 93.06 516 THR A O 1
ATOM 4109 N N . LYS A 1 517 ? 23.308 17.956 -38.384 1.00 94.00 517 LYS A N 1
ATOM 4110 C CA . LYS A 1 517 ? 22.723 17.717 -39.706 1.00 94.00 517 LYS A CA 1
ATOM 4111 C C . LYS A 1 517 ? 21.289 17.225 -39.561 1.00 94.00 517 LYS A C 1
ATOM 4113 O O . LYS A 1 517 ? 21.010 16.378 -38.716 1.00 94.00 517 LYS A O 1
ATOM 4118 N N . ILE A 1 518 ? 20.398 17.745 -40.402 1.00 93.75 518 ILE A N 1
ATOM 4119 C CA . ILE A 1 518 ? 19.015 17.278 -40.526 1.00 93.75 518 ILE A CA 1
ATOM 4120 C C . ILE A 1 518 ? 18.832 16.733 -41.939 1.00 93.75 518 ILE A C 1
ATOM 4122 O O . ILE A 1 518 ? 19.200 17.389 -42.912 1.00 93.75 518 ILE A O 1
ATOM 4126 N N . GLU A 1 519 ? 18.273 15.537 -42.041 1.00 93.25 519 GLU A N 1
ATOM 4127 C CA . GLU A 1 519 ? 17.916 14.883 -43.293 1.00 93.25 519 GLU A CA 1
ATOM 4128 C C . GLU A 1 519 ? 16.421 14.575 -43.264 1.00 93.25 519 GLU A C 1
ATOM 4130 O O . GLU A 1 519 ? 15.899 14.015 -42.297 1.00 93.25 519 GLU A O 1
ATOM 4135 N N . ILE A 1 520 ? 15.719 14.994 -44.312 1.00 90.19 520 ILE A N 1
ATOM 4136 C CA . ILE A 1 520 ? 14.292 14.737 -44.436 1.00 90.19 520 ILE A CA 1
ATOM 4137 C C . ILE A 1 520 ? 14.122 13.420 -45.178 1.00 90.19 520 ILE A C 1
ATOM 4139 O O . ILE A 1 520 ? 14.475 13.314 -46.351 1.00 90.19 520 ILE A O 1
ATOM 4143 N N . MET A 1 521 ? 13.582 12.426 -44.483 1.00 87.81 521 MET A N 1
ATOM 4144 C CA . MET A 1 521 ? 13.188 11.166 -45.087 1.00 87.81 521 MET A CA 1
ATOM 4145 C C . MET A 1 521 ? 11.949 11.419 -45.932 1.00 87.81 521 MET A C 1
ATOM 4147 O O . MET A 1 521 ? 10.944 11.957 -45.451 1.00 87.81 521 MET A O 1
ATOM 4151 N N . GLU A 1 522 ? 12.015 11.045 -47.204 1.00 74.88 522 GLU A N 1
ATOM 4152 C CA . GLU A 1 522 ? 10.802 10.942 -47.992 1.00 74.88 522 GLU A CA 1
ATOM 4153 C C . GLU A 1 522 ? 9.975 9.808 -47.399 1.00 74.88 522 GLU A C 1
ATOM 4155 O O . GLU A 1 522 ? 10.459 8.682 -47.279 1.00 74.88 522 GLU A O 1
ATOM 4160 N N . GLU A 1 523 ? 8.735 10.104 -46.998 1.00 59.31 523 GLU A N 1
ATOM 4161 C CA . GLU A 1 523 ? 7.760 9.034 -46.854 1.00 59.31 523 GLU A CA 1
ATOM 4162 C C . GLU A 1 523 ? 7.747 8.321 -48.201 1.00 59.31 523 GLU A C 1
ATOM 4164 O O . GLU A 1 523 ? 7.375 8.898 -49.228 1.00 59.31 523 GLU A O 1
ATOM 4169 N N . LEU A 1 524 ? 8.208 7.075 -48.211 1.00 43.19 524 LEU A N 1
ATOM 4170 C CA . LEU A 1 524 ? 7.931 6.179 -49.307 1.00 43.19 524 LEU A CA 1
ATOM 4171 C C . LEU A 1 524 ? 6.414 5.965 -49.278 1.00 43.19 524 LEU A C 1
ATOM 4173 O O . LEU A 1 524 ? 5.897 5.005 -48.716 1.00 43.19 524 LEU A O 1
ATOM 4177 N N . ASN A 1 525 ? 5.694 6.867 -49.946 1.00 42.41 525 ASN A N 1
ATOM 4178 C CA . ASN A 1 525 ? 4.289 6.732 -50.320 1.00 42.41 525 ASN A CA 1
ATOM 4179 C C . ASN A 1 525 ? 4.045 5.482 -51.187 1.00 42.41 525 ASN A C 1
ATOM 4181 O O . ASN A 1 525 ? 2.938 5.282 -51.677 1.00 42.41 525 ASN A O 1
ATOM 4185 N N . SER A 1 526 ? 5.049 4.621 -51.383 1.00 45.34 526 SER A N 1
ATOM 4186 C CA . SER A 1 526 ? 4.933 3.353 -52.078 1.00 45.34 526 SER A CA 1
ATOM 4187 C C . SER A 1 526 ? 3.948 2.410 -51.396 1.00 45.34 526 SER A C 1
ATOM 4189 O O . SER A 1 526 ? 3.316 1.666 -52.123 1.00 45.34 526 SER A O 1
ATOM 4191 N N . ILE A 1 527 ? 3.705 2.471 -50.077 1.00 46.97 527 ILE A N 1
ATOM 4192 C CA . ILE A 1 527 ? 2.640 1.648 -49.466 1.00 46.97 527 ILE A CA 1
ATOM 4193 C C . ILE A 1 527 ? 1.253 2.181 -49.833 1.00 46.97 527 ILE A C 1
ATOM 4195 O O . ILE A 1 527 ? 0.419 1.394 -50.250 1.00 46.97 527 ILE A O 1
ATOM 4199 N N . GLN A 1 528 ? 1.007 3.496 -49.816 1.00 42.19 528 GLN A N 1
ATOM 4200 C CA . GLN A 1 528 ? -0.265 4.043 -50.316 1.00 42.19 528 GLN A CA 1
ATOM 4201 C C . GLN A 1 528 ? -0.426 3.874 -51.829 1.00 42.19 528 GLN A C 1
ATOM 4203 O O . GLN A 1 528 ? -1.549 3.731 -52.301 1.00 42.19 528 GLN A O 1
ATOM 4208 N N . PHE A 1 529 ? 0.666 3.875 -52.598 1.00 43.25 529 PHE A N 1
ATOM 4209 C CA . PHE A 1 529 ? 0.643 3.592 -54.030 1.00 43.25 529 PHE A CA 1
ATOM 4210 C C . PHE A 1 529 ? 0.397 2.103 -54.294 1.00 43.25 529 PHE A C 1
ATOM 4212 O O . PHE A 1 529 ? -0.386 1.785 -55.179 1.00 43.25 529 PHE A O 1
ATOM 4219 N N . ILE A 1 530 ? 0.985 1.194 -53.508 1.00 52.00 530 ILE A N 1
ATOM 4220 C CA . ILE A 1 530 ? 0.758 -0.256 -53.584 1.00 52.00 530 ILE A CA 1
ATOM 4221 C C . ILE A 1 530 ? -0.652 -0.597 -53.099 1.00 52.00 530 ILE A C 1
ATOM 4223 O O . ILE A 1 530 ? -1.329 -1.321 -53.807 1.00 52.00 530 ILE A O 1
ATOM 4227 N N . ASP A 1 531 ? -1.155 -0.018 -52.008 1.00 45.62 531 ASP A N 1
ATOM 4228 C CA . ASP A 1 531 ? -2.534 -0.216 -51.541 1.00 45.62 531 ASP A CA 1
ATOM 4229 C C . ASP A 1 531 ? -3.558 0.424 -52.477 1.00 45.62 531 ASP A C 1
ATOM 4231 O O . ASP A 1 531 ? -4.597 -0.178 -52.722 1.00 45.62 531 ASP A O 1
ATOM 4235 N N . LYS A 1 532 ? -3.295 1.601 -53.067 1.00 46.66 532 LYS A N 1
ATOM 4236 C CA . LYS A 1 532 ? -4.161 2.140 -54.134 1.00 46.66 532 LYS A CA 1
ATOM 4237 C C . LYS A 1 532 ? -4.106 1.288 -55.388 1.00 46.66 532 LYS A C 1
ATOM 4239 O O . LYS A 1 532 ? -5.140 1.131 -56.018 1.00 46.66 532 LYS A O 1
ATOM 4244 N N . THR A 1 533 ? -2.942 0.760 -55.763 1.00 46.91 533 THR A N 1
ATOM 4245 C CA . THR A 1 533 ? -2.777 -0.063 -56.972 1.00 46.91 533 THR A CA 1
ATOM 4246 C C . THR A 1 533 ? -3.378 -1.453 -56.774 1.00 46.91 533 THR A C 1
ATOM 4248 O O . THR A 1 533 ? -4.056 -1.944 -57.670 1.00 46.91 533 THR A O 1
ATOM 4251 N N . LEU A 1 534 ? -3.219 -2.055 -55.592 1.00 53.44 534 LEU A N 1
ATOM 4252 C CA . LEU A 1 534 ? -3.867 -3.299 -55.182 1.00 53.44 534 LEU A CA 1
ATOM 4253 C C . LEU A 1 534 ? -5.376 -3.095 -55.068 1.00 53.44 534 LEU A C 1
ATOM 4255 O O . LEU A 1 534 ? -6.117 -3.866 -55.660 1.00 53.44 534 LEU A O 1
ATOM 4259 N N . ASN A 1 535 ? -5.855 -2.030 -54.417 1.00 47.81 535 ASN A N 1
ATOM 4260 C CA . ASN A 1 535 ? -7.289 -1.738 -54.362 1.00 47.81 535 ASN A CA 1
ATOM 4261 C C . ASN A 1 535 ? -7.873 -1.396 -55.737 1.00 47.81 535 ASN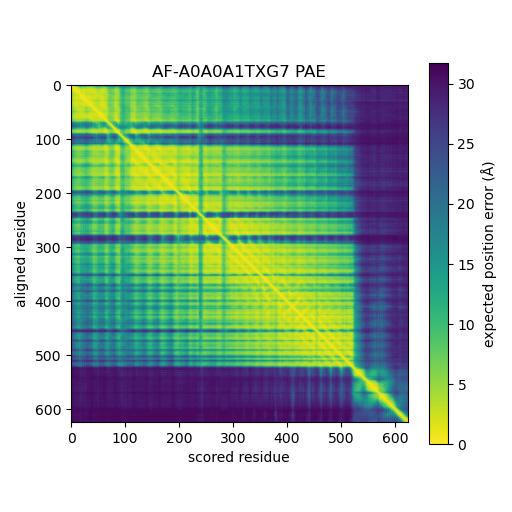 A C 1
ATOM 4263 O O . ASN A 1 535 ? -8.993 -1.817 -56.009 1.00 47.81 535 ASN A O 1
ATOM 4267 N N . LEU A 1 536 ? -7.139 -0.717 -56.633 1.00 47.81 536 LEU A N 1
ATOM 4268 C CA . LEU A 1 536 ? -7.557 -0.541 -58.032 1.00 47.81 536 LEU A CA 1
ATOM 4269 C C . LEU A 1 536 ? -7.647 -1.890 -58.748 1.00 47.81 536 LEU A C 1
ATOM 4271 O O . LEU A 1 536 ? -8.624 -2.123 -59.452 1.00 47.81 536 LEU A O 1
ATOM 4275 N N . LEU A 1 537 ? -6.664 -2.777 -58.558 1.00 46.59 537 LEU A N 1
ATOM 4276 C CA . LEU A 1 537 ? -6.649 -4.132 -59.120 1.00 46.59 537 LEU A CA 1
ATOM 4277 C C . LEU A 1 537 ? -7.803 -4.986 -58.577 1.00 46.59 537 LEU A C 1
ATOM 4279 O O . LEU A 1 537 ? -8.406 -5.731 -59.338 1.00 46.59 537 LEU A O 1
ATOM 4283 N N . PHE A 1 538 ? -8.159 -4.867 -57.296 1.00 47.50 538 PHE A N 1
ATOM 4284 C CA . PHE A 1 538 ? -9.277 -5.609 -56.703 1.00 47.50 538 PHE A CA 1
ATOM 4285 C C . PHE A 1 538 ? -10.646 -5.039 -57.103 1.00 47.50 538 PHE A C 1
ATOM 4287 O O . PHE A 1 538 ? -11.541 -5.812 -57.430 1.00 47.50 538 PHE A O 1
ATOM 4294 N N . THR A 1 539 ? -10.804 -3.714 -57.180 1.00 45.28 539 THR A N 1
ATOM 4295 C CA . THR A 1 539 ? -12.075 -3.078 -57.590 1.00 45.28 539 THR A CA 1
ATOM 4296 C C . THR A 1 539 ? -12.351 -3.166 -59.093 1.00 45.28 539 THR A C 1
ATOM 4298 O O . THR A 1 539 ? -13.512 -3.205 -59.492 1.00 45.28 539 THR A O 1
ATOM 4301 N N . THR A 1 540 ? -11.325 -3.277 -59.946 1.00 43.88 540 THR A N 1
ATOM 4302 C CA . THR A 1 540 ? -11.531 -3.591 -61.376 1.00 43.88 540 THR A CA 1
ATOM 4303 C C . THR A 1 540 ? -11.768 -5.082 -61.649 1.00 43.88 540 THR A C 1
ATOM 4305 O O . THR A 1 540 ? -12.322 -5.420 -62.695 1.00 43.88 540 THR A O 1
ATOM 4308 N N . ASN A 1 541 ? -11.442 -5.977 -60.709 1.00 44.06 541 ASN A N 1
ATOM 4309 C CA . ASN A 1 541 ? -11.556 -7.431 -60.888 1.00 44.06 541 ASN A CA 1
ATOM 4310 C C . ASN A 1 541 ? -12.943 -8.029 -60.592 1.00 44.06 541 ASN A C 1
ATOM 4312 O O . ASN A 1 541 ? -13.168 -9.192 -60.926 1.00 44.06 541 ASN A O 1
ATOM 4316 N N . GLU A 1 542 ? -13.899 -7.275 -60.042 1.00 39.41 542 GLU A N 1
ATOM 4317 C CA . GLU A 1 542 ? -15.268 -7.790 -59.848 1.00 39.41 542 GLU A CA 1
ATOM 4318 C C . GLU A 1 542 ? -16.139 -7.751 -61.119 1.00 39.41 542 GLU A C 1
ATOM 4320 O O . GLU A 1 542 ? -17.186 -8.392 -61.150 1.00 39.41 542 GLU A O 1
ATOM 4325 N N . SER A 1 543 ? -15.718 -7.075 -62.200 1.00 41.34 543 SER A N 1
ATOM 4326 C CA . SER A 1 543 ? -16.578 -6.887 -63.388 1.00 41.34 543 SER A CA 1
ATOM 4327 C C . SER A 1 543 ? -16.088 -7.507 -64.704 1.00 41.34 543 SER A C 1
ATOM 4329 O O . SER A 1 543 ? -16.850 -7.520 -65.671 1.00 41.34 543 SER A O 1
ATOM 4331 N N . ILE A 1 544 ? -14.875 -8.073 -64.789 1.00 44.72 544 ILE A N 1
ATOM 4332 C CA . ILE A 1 544 ? -14.340 -8.583 -66.070 1.00 44.72 544 ILE A CA 1
ATOM 4333 C C . ILE A 1 544 ? -13.604 -9.919 -65.887 1.00 44.72 544 ILE A C 1
ATOM 4335 O O . ILE A 1 544 ? -12.385 -10.010 -65.965 1.00 44.72 544 ILE A O 1
ATOM 4339 N N . PHE A 1 545 ? -14.359 -11.003 -65.715 1.00 39.56 545 PHE A N 1
ATOM 4340 C CA . PHE A 1 545 ? -13.844 -12.370 -65.853 1.00 39.56 545 PHE A CA 1
ATOM 4341 C C . PHE A 1 545 ? -14.386 -12.986 -67.144 1.00 39.56 545 PHE A C 1
ATOM 4343 O O . PHE A 1 545 ? -15.410 -13.668 -67.103 1.00 39.56 545 PHE A O 1
ATOM 4350 N N . LYS A 1 546 ? -13.752 -12.735 -68.307 1.00 41.50 546 LYS A N 1
ATOM 4351 C CA . LYS A 1 546 ? -14.085 -13.503 -69.532 1.00 41.50 546 LYS A CA 1
ATOM 4352 C C . LYS A 1 546 ? -13.101 -13.549 -70.714 1.00 41.50 546 LYS A C 1
ATOM 4354 O O . LYS A 1 546 ? -13.489 -14.092 -71.744 1.00 41.50 546 LYS A O 1
ATOM 4359 N N . THR A 1 547 ? -11.840 -13.110 -70.626 1.00 45.09 547 THR A N 1
ATOM 4360 C CA . THR A 1 547 ? -10.939 -13.191 -71.806 1.00 45.09 547 THR A CA 1
ATOM 4361 C C . THR A 1 547 ? -9.468 -13.490 -71.500 1.00 45.09 547 THR A C 1
ATOM 4363 O O . THR A 1 547 ? -8.844 -12.814 -70.689 1.00 45.09 547 THR A O 1
ATOM 4366 N N . ARG A 1 548 ? -8.889 -14.436 -72.267 1.00 41.06 548 ARG A N 1
ATOM 4367 C CA . ARG A 1 548 ? -7.470 -14.884 -72.267 1.00 41.06 548 ARG A CA 1
ATOM 4368 C C . ARG A 1 548 ? -6.423 -13.771 -72.439 1.00 41.06 548 ARG A C 1
ATOM 4370 O O . ARG A 1 548 ? -5.247 -13.991 -72.183 1.00 41.06 548 ARG A O 1
ATOM 4377 N N . HIS A 1 549 ? -6.826 -12.576 -72.868 1.00 42.41 549 HIS A N 1
ATOM 4378 C CA . HIS A 1 549 ? -5.919 -11.435 -73.015 1.00 42.41 549 HIS A CA 1
ATOM 4379 C C . HIS A 1 549 ? -5.464 -10.853 -71.658 1.00 42.41 549 HIS A C 1
ATOM 4381 O O . HIS A 1 549 ? -4.424 -10.201 -71.591 1.00 42.41 549 HIS A O 1
ATOM 4387 N N . PHE A 1 550 ? -6.207 -11.138 -70.581 1.00 45.47 550 PHE A N 1
ATOM 4388 C CA . PHE A 1 550 ? -5.968 -10.616 -69.232 1.00 45.47 550 PHE A CA 1
ATOM 4389 C C . PHE A 1 550 ? -4.851 -11.368 -68.479 1.00 45.47 550 PHE A C 1
ATOM 4391 O O . PHE A 1 550 ? -4.101 -10.769 -67.712 1.00 45.47 550 PHE A O 1
ATOM 4398 N N . GLU A 1 551 ? -4.661 -12.664 -68.757 1.00 47.06 551 GLU A N 1
ATOM 4399 C CA . GLU A 1 551 ? -3.635 -13.501 -68.106 1.00 47.06 551 GLU A CA 1
ATOM 4400 C C . GLU A 1 551 ? -2.208 -13.022 -68.426 1.00 47.06 551 GLU A C 1
ATOM 4402 O O . GLU A 1 551 ? -1.356 -12.955 -67.540 1.00 47.06 551 GLU A O 1
ATOM 4407 N N . ARG A 1 552 ? -1.954 -12.589 -69.670 1.00 44.53 552 ARG A N 1
ATOM 4408 C CA . ARG A 1 552 ? -0.651 -12.021 -70.062 1.00 44.53 552 ARG A CA 1
ATOM 4409 C C . ARG A 1 552 ? -0.367 -10.679 -69.388 1.00 44.53 552 ARG A C 1
ATOM 4411 O O . ARG A 1 552 ? 0.775 -10.431 -69.009 1.00 44.53 552 ARG A O 1
ATOM 4418 N N . GLU A 1 553 ? -1.379 -9.832 -69.214 1.00 45.94 553 GLU A N 1
ATOM 4419 C CA . GLU A 1 553 ? -1.212 -8.515 -68.590 1.00 45.94 553 GLU A CA 1
ATOM 4420 C C . GLU A 1 553 ? -0.999 -8.614 -67.072 1.00 45.94 553 GLU A C 1
ATOM 4422 O O . GLU A 1 553 ? -0.161 -7.897 -66.524 1.00 45.94 553 GLU A O 1
ATOM 4427 N N . CYS A 1 554 ? -1.691 -9.539 -66.397 1.00 50.72 554 CYS A N 1
ATOM 4428 C CA . CYS A 1 554 ? -1.475 -9.821 -64.977 1.00 50.72 554 CYS A CA 1
ATOM 4429 C C . CYS A 1 554 ? -0.090 -10.422 -64.711 1.00 50.72 554 CYS A C 1
ATOM 4431 O O . CYS A 1 554 ? 0.577 -9.981 -63.776 1.00 50.72 554 CYS A O 1
ATOM 4433 N N . CYS A 1 555 ? 0.383 -11.357 -65.546 1.00 48.28 555 CYS A N 1
ATOM 4434 C CA . CYS A 1 555 ? 1.743 -11.888 -65.428 1.00 48.28 555 CYS A CA 1
ATOM 4435 C C . CYS A 1 555 ? 2.800 -10.790 -65.611 1.00 48.28 555 CYS A C 1
ATOM 4437 O O . CYS A 1 555 ? 3.691 -10.675 -64.775 1.00 48.28 555 CYS A O 1
ATOM 4439 N N . LEU A 1 556 ? 2.664 -9.928 -66.626 1.00 45.56 556 LEU A N 1
ATOM 4440 C CA . LEU A 1 556 ? 3.583 -8.804 -66.856 1.00 45.56 556 LEU A CA 1
ATOM 4441 C C . LEU A 1 556 ? 3.593 -7.804 -65.689 1.00 45.56 556 LEU A C 1
ATOM 4443 O O . LEU A 1 556 ? 4.665 -7.394 -65.245 1.00 45.56 556 LEU A O 1
ATOM 4447 N N . LYS A 1 557 ? 2.426 -7.449 -65.139 1.00 48.16 557 LYS A N 1
ATOM 4448 C CA . LYS A 1 557 ? 2.328 -6.513 -64.003 1.00 48.16 557 LYS A CA 1
ATOM 4449 C C . LYS A 1 557 ? 2.858 -7.123 -62.699 1.00 48.16 557 LYS A C 1
ATOM 4451 O O . LYS A 1 557 ? 3.564 -6.438 -61.963 1.00 48.16 557 LYS A O 1
ATOM 4456 N N . MET A 1 558 ? 2.621 -8.413 -62.450 1.00 51.84 558 MET A N 1
ATOM 4457 C CA . MET A 1 558 ? 3.199 -9.135 -61.306 1.00 51.84 558 MET A CA 1
ATOM 4458 C C . MET A 1 558 ? 4.719 -9.289 -61.426 1.00 51.84 558 MET A C 1
ATOM 4460 O O . MET A 1 558 ? 5.423 -9.120 -60.433 1.00 51.84 558 MET A O 1
ATOM 4464 N N . SER A 1 559 ? 5.250 -9.528 -62.630 1.00 46.62 559 SER A N 1
ATOM 4465 C CA . SER A 1 559 ? 6.699 -9.564 -62.868 1.00 46.62 559 SER A CA 1
ATOM 4466 C C . SER A 1 559 ? 7.366 -8.210 -62.615 1.00 46.62 559 SER A C 1
ATOM 4468 O O . SER A 1 559 ? 8.462 -8.174 -62.063 1.00 46.62 559 SER A O 1
ATOM 4470 N N . VAL A 1 560 ? 6.701 -7.097 -62.949 1.00 47.97 560 VAL A N 1
ATOM 4471 C CA . VAL A 1 560 ? 7.189 -5.737 -62.660 1.00 47.97 560 VAL A CA 1
ATOM 4472 C C . VAL A 1 560 ? 7.161 -5.442 -61.157 1.00 47.97 560 VAL A C 1
ATOM 4474 O O . VAL A 1 560 ? 8.143 -4.929 -60.629 1.00 47.97 560 VAL A O 1
ATOM 4477 N N . ILE A 1 561 ? 6.097 -5.827 -60.442 1.00 52.03 561 ILE A N 1
ATOM 4478 C CA . ILE A 1 561 ? 6.013 -5.687 -58.976 1.00 52.03 561 ILE A CA 1
ATOM 4479 C C . ILE A 1 561 ? 7.103 -6.521 -58.287 1.00 52.03 561 ILE A C 1
ATOM 4481 O O . ILE A 1 561 ? 7.796 -6.023 -57.402 1.00 52.03 561 ILE A O 1
ATOM 4485 N N . TYR A 1 562 ? 7.323 -7.756 -58.742 1.00 49.66 562 TYR A N 1
ATOM 4486 C CA . TYR A 1 562 ? 8.386 -8.625 -58.239 1.00 49.66 562 TYR A CA 1
ATOM 4487 C C . TYR A 1 562 ? 9.785 -8.035 -58.492 1.00 49.66 562 TYR A C 1
ATOM 4489 O O . TYR A 1 562 ? 10.633 -8.062 -57.603 1.00 49.66 562 TYR A O 1
ATOM 4497 N N . LEU A 1 563 ? 10.022 -7.430 -59.664 1.00 45.28 563 LEU A N 1
ATOM 4498 C CA . LEU A 1 563 ? 11.279 -6.739 -59.983 1.00 45.28 563 LEU A CA 1
ATOM 4499 C C . LEU A 1 563 ? 11.506 -5.480 -59.132 1.00 45.28 563 LEU A C 1
ATOM 4501 O O . LEU A 1 563 ? 12.638 -5.213 -58.735 1.00 45.28 563 LEU A O 1
ATOM 4505 N N . ILE A 1 564 ? 10.448 -4.720 -58.839 1.00 48.72 564 ILE A N 1
ATOM 4506 C CA . ILE A 1 564 ? 10.511 -3.526 -57.982 1.00 48.72 564 ILE A CA 1
ATOM 4507 C C . ILE A 1 564 ? 10.832 -3.921 -56.536 1.00 48.72 564 ILE A C 1
ATOM 4509 O O . ILE A 1 564 ? 11.665 -3.285 -55.896 1.00 48.72 564 ILE A O 1
ATOM 4513 N N . ILE A 1 565 ? 10.231 -5.004 -56.039 1.00 50.09 565 ILE A N 1
ATOM 4514 C CA . ILE A 1 565 ? 10.442 -5.492 -54.670 1.00 50.09 565 ILE A CA 1
ATOM 4515 C C . ILE A 1 565 ? 11.836 -6.103 -54.517 1.00 50.09 565 ILE A C 1
ATOM 4517 O O . ILE A 1 565 ? 12.537 -5.776 -53.562 1.00 50.09 565 ILE A O 1
ATOM 4521 N N . LYS A 1 566 ? 12.290 -6.891 -55.501 1.00 43.03 566 LYS A N 1
ATOM 4522 C CA . LYS A 1 566 ? 13.626 -7.510 -55.525 1.00 43.03 566 LYS A CA 1
ATOM 4523 C C . LYS A 1 566 ? 14.775 -6.493 -55.599 1.00 43.03 566 LYS A C 1
ATOM 4525 O O . LYS A 1 566 ? 15.876 -6.799 -55.155 1.00 43.03 566 LYS A O 1
ATOM 4530 N N . ASN A 1 567 ? 14.523 -5.298 -56.140 1.00 40.22 567 ASN A N 1
ATOM 4531 C CA . ASN A 1 567 ? 15.496 -4.202 -56.218 1.00 40.22 567 ASN A CA 1
ATOM 4532 C C . ASN A 1 567 ? 15.368 -3.174 -55.075 1.00 40.22 567 ASN A C 1
ATOM 4534 O O . ASN A 1 567 ? 16.105 -2.189 -55.062 1.00 40.22 567 ASN A O 1
ATOM 4538 N N . SER A 1 568 ? 14.453 -3.378 -54.122 1.00 42.38 568 SER A N 1
ATOM 4539 C CA . SER A 1 568 ? 14.315 -2.531 -52.931 1.00 42.38 568 SER A CA 1
ATOM 4540 C C . SER A 1 568 ? 15.109 -3.105 -51.750 1.00 42.38 568 SER A C 1
ATOM 4542 O O . SER A 1 568 ? 15.245 -4.316 -51.619 1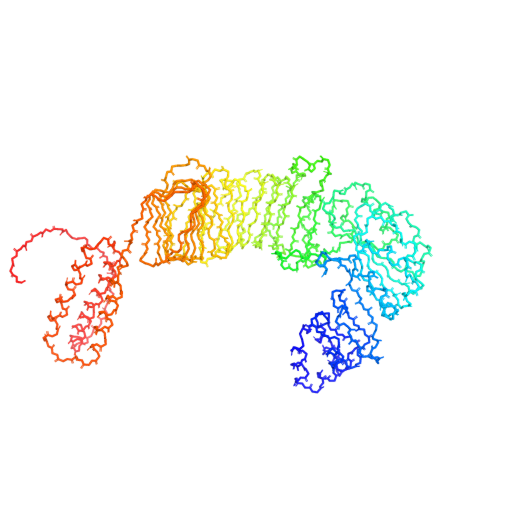.00 42.38 568 SER A O 1
ATOM 4544 N N . THR A 1 569 ? 15.636 -2.254 -50.866 1.00 35.88 569 THR A N 1
ATOM 4545 C CA . THR A 1 569 ? 16.440 -2.654 -49.689 1.00 35.88 569 THR A CA 1
ATOM 4546 C C . THR A 1 569 ? 15.632 -3.290 -48.547 1.00 35.88 569 THR A C 1
ATOM 4548 O O . THR A 1 569 ? 16.169 -3.501 -47.460 1.00 35.88 569 THR A O 1
ATOM 4551 N N . PHE A 1 570 ? 14.354 -3.611 -48.765 1.00 41.41 570 PHE A N 1
ATOM 4552 C CA . PHE A 1 570 ? 13.512 -4.281 -47.776 1.00 41.41 570 PHE A CA 1
ATOM 4553 C C . PHE A 1 570 ? 13.707 -5.800 -47.843 1.00 41.41 570 PHE A C 1
ATOM 4555 O O . PHE A 1 570 ? 13.587 -6.417 -48.898 1.00 41.41 570 PHE A O 1
ATOM 4562 N N . GLY A 1 571 ? 14.052 -6.381 -46.693 1.00 42.03 571 GLY A N 1
ATOM 4563 C CA . GLY A 1 571 ? 14.466 -7.772 -46.537 1.00 42.03 571 GLY A CA 1
ATOM 4564 C C . GLY A 1 571 ? 13.395 -8.833 -46.817 1.00 42.03 571 GLY A C 1
ATOM 4565 O O . GLY A 1 571 ? 12.231 -8.554 -47.103 1.00 42.03 571 GLY A O 1
ATOM 4566 N N . ASN A 1 572 ? 13.850 -10.081 -46.693 1.00 43.12 572 ASN A N 1
ATOM 4567 C CA . ASN A 1 572 ? 13.232 -11.352 -47.092 1.00 43.12 572 ASN A CA 1
ATOM 4568 C C . ASN A 1 572 ? 11.754 -11.597 -46.695 1.00 43.12 572 ASN A C 1
ATOM 4570 O O . ASN A 1 572 ? 11.134 -12.490 -47.267 1.00 43.12 572 ASN A O 1
ATOM 4574 N N . ASP A 1 573 ? 11.151 -10.815 -45.796 1.00 42.78 573 ASP A N 1
ATOM 4575 C CA . ASP A 1 573 ? 9.773 -11.019 -45.315 1.00 42.78 573 ASP A CA 1
ATOM 4576 C C . ASP A 1 573 ? 8.689 -10.649 -46.338 1.00 42.78 573 ASP A C 1
ATOM 4578 O O . ASP A 1 573 ? 7.661 -11.328 -46.437 1.00 42.78 573 ASP A O 1
ATOM 4582 N N . LEU A 1 574 ? 8.898 -9.593 -47.136 1.00 44.88 574 LEU A N 1
ATOM 4583 C CA . LEU A 1 574 ? 7.947 -9.225 -48.194 1.00 44.88 574 LEU A CA 1
ATOM 4584 C C . LEU A 1 574 ? 8.018 -10.224 -49.360 1.00 44.88 574 LEU A C 1
ATOM 4586 O O . LEU A 1 574 ? 6.990 -10.578 -49.937 1.00 44.88 574 LEU A O 1
ATOM 4590 N N . LEU A 1 575 ? 9.227 -10.723 -49.640 1.00 49.16 575 LEU A N 1
ATOM 4591 C CA . LEU A 1 575 ? 9.497 -11.814 -50.577 1.00 49.16 575 LEU A CA 1
ATOM 4592 C C . LEU A 1 575 ? 8.848 -13.125 -50.110 1.00 49.16 575 LEU A C 1
ATOM 4594 O O . LEU A 1 575 ? 8.161 -13.744 -50.910 1.00 49.16 575 LEU A O 1
ATOM 4598 N N . MET A 1 576 ? 8.921 -13.489 -48.822 1.00 46.78 576 MET A N 1
ATOM 4599 C CA . MET A 1 576 ? 8.207 -14.664 -48.290 1.00 46.78 576 MET A CA 1
ATOM 4600 C C . MET A 1 576 ? 6.683 -14.536 -48.394 1.00 46.78 576 MET A C 1
ATOM 4602 O O . MET A 1 576 ? 6.007 -15.513 -48.717 1.00 46.78 576 MET A O 1
ATOM 4606 N N . LYS A 1 577 ? 6.110 -13.350 -48.144 1.00 45.47 577 LYS A N 1
ATOM 4607 C CA . LYS A 1 577 ? 4.660 -13.126 -48.300 1.00 45.47 577 LYS A CA 1
ATOM 4608 C C . LYS A 1 577 ? 4.223 -13.198 -49.765 1.00 45.47 577 LYS A C 1
ATOM 4610 O O . LYS A 1 577 ? 3.166 -13.765 -50.041 1.00 45.47 577 LYS A O 1
ATOM 4615 N N . LEU A 1 578 ? 5.036 -12.695 -50.696 1.00 48.91 578 LEU A N 1
ATOM 4616 C CA . LEU A 1 578 ? 4.805 -12.810 -52.140 1.00 48.91 578 LEU A CA 1
ATOM 4617 C C . LEU A 1 578 ? 5.024 -14.225 -52.669 1.00 48.91 578 LEU A C 1
ATOM 4619 O O . LEU A 1 578 ? 4.215 -14.679 -53.470 1.00 48.91 578 LEU A O 1
ATOM 4623 N N . ASP A 1 579 ? 6.026 -14.957 -52.191 1.00 47.22 579 ASP A N 1
ATOM 4624 C CA . ASP A 1 579 ? 6.232 -16.369 -52.521 1.00 47.22 579 ASP A CA 1
ATOM 4625 C C . ASP A 1 579 ? 5.079 -17.221 -51.981 1.00 47.22 579 ASP A C 1
ATOM 4627 O O . ASP A 1 579 ? 4.585 -18.109 -52.671 1.00 47.22 579 ASP A O 1
ATOM 4631 N N . CYS A 1 580 ? 4.557 -16.906 -50.793 1.00 45.09 580 CYS A N 1
ATOM 4632 C CA . CYS A 1 580 ? 3.360 -17.544 -50.243 1.00 45.09 580 CYS A CA 1
ATOM 4633 C C . CYS A 1 580 ? 2.097 -17.211 -51.064 1.00 45.09 580 CYS A C 1
ATOM 4635 O O . CYS A 1 580 ? 1.248 -18.079 -51.270 1.00 45.09 580 CYS A O 1
ATOM 4637 N N . LEU A 1 581 ? 1.982 -15.988 -51.601 1.00 44.31 581 LEU A N 1
ATOM 4638 C CA . LEU A 1 581 ? 0.883 -15.589 -52.490 1.00 44.31 581 LEU A CA 1
ATOM 4639 C C . LEU A 1 581 ? 0.987 -16.241 -53.878 1.00 44.31 581 LEU A C 1
ATOM 4641 O O . LEU A 1 581 ? -0.008 -16.727 -54.405 1.00 44.31 581 LEU A O 1
ATOM 4645 N N . THR A 1 582 ? 2.192 -16.294 -54.444 1.00 49.94 582 THR A N 1
ATOM 4646 C CA . THR A 1 582 ? 2.482 -16.910 -55.747 1.00 49.94 582 THR A CA 1
ATOM 4647 C C . THR A 1 582 ? 2.271 -18.420 -55.665 1.00 49.94 582 THR A C 1
ATOM 4649 O O . THR A 1 582 ? 1.631 -18.996 -56.540 1.00 49.94 582 THR A O 1
ATOM 4652 N N . ASN A 1 583 ? 2.672 -19.045 -54.552 1.00 42.19 583 ASN A N 1
ATOM 4653 C CA . ASN A 1 583 ? 2.364 -20.442 -54.254 1.00 42.19 583 ASN A CA 1
ATOM 4654 C C . ASN A 1 583 ? 0.870 -20.679 -54.004 1.00 42.19 583 ASN A C 1
ATOM 4656 O O . ASN A 1 583 ? 0.373 -21.725 -54.398 1.00 42.19 583 ASN A O 1
ATOM 4660 N N . LYS A 1 584 ? 0.121 -19.730 -53.421 1.00 40.94 584 LYS A N 1
ATOM 4661 C CA . LYS A 1 584 ? -1.349 -19.823 -53.298 1.00 40.94 584 LYS A CA 1
ATOM 4662 C C . LYS A 1 584 ? -2.067 -19.696 -54.642 1.00 40.94 584 LYS A C 1
ATOM 4664 O O . LYS A 1 584 ? -3.038 -20.413 -54.860 1.00 40.94 584 LYS A O 1
ATOM 4669 N N . ILE A 1 585 ? -1.595 -18.830 -55.539 1.00 43.62 585 ILE A N 1
ATOM 4670 C CA . ILE A 1 585 ? -2.133 -18.680 -56.901 1.00 43.62 585 ILE A CA 1
ATOM 4671 C C . ILE A 1 585 ? -1.827 -19.940 -57.728 1.00 43.62 585 ILE A C 1
ATOM 4673 O O . ILE A 1 585 ? -2.736 -20.508 -58.329 1.00 43.62 585 ILE A O 1
ATOM 4677 N N . LEU A 1 586 ? -0.596 -20.461 -57.651 1.00 37.53 586 LEU A N 1
ATOM 4678 C CA . LEU A 1 586 ? -0.212 -21.739 -58.262 1.00 37.53 586 LEU A CA 1
ATOM 4679 C C . LEU A 1 586 ? -0.971 -22.933 -57.654 1.00 37.53 586 LEU A C 1
ATOM 4681 O O . LEU A 1 586 ? -1.380 -23.824 -58.394 1.00 37.53 586 LEU A O 1
ATOM 4685 N N . LEU A 1 587 ? -1.238 -22.949 -56.339 1.00 34.34 587 LEU A N 1
ATOM 4686 C CA . LEU A 1 587 ? -2.097 -23.964 -55.712 1.00 34.34 587 LEU A CA 1
ATOM 4687 C C . LEU A 1 587 ? -3.539 -23.871 -56.217 1.00 34.34 587 LEU A C 1
ATOM 4689 O O . LEU A 1 587 ? -4.178 -24.902 -56.403 1.00 34.34 587 LEU A O 1
ATOM 4693 N N . PHE A 1 588 ? -4.064 -22.666 -56.447 1.00 35.75 588 PHE A N 1
ATOM 4694 C CA . PHE A 1 588 ? -5.406 -22.479 -56.997 1.00 35.75 588 PHE A CA 1
ATOM 4695 C C . PHE A 1 588 ? -5.513 -22.999 -58.436 1.00 35.75 588 PHE A C 1
ATOM 4697 O O . PHE A 1 588 ? -6.525 -23.619 -58.771 1.00 35.75 588 PHE A O 1
ATOM 4704 N N . ASP A 1 589 ? -4.466 -22.839 -59.250 1.00 36.97 589 ASP A N 1
ATOM 4705 C CA . ASP A 1 589 ? -4.397 -23.402 -60.603 1.00 36.97 589 ASP A CA 1
ATOM 4706 C C . ASP A 1 589 ? -4.206 -24.924 -60.597 1.00 36.97 589 ASP A C 1
ATOM 4708 O O . ASP A 1 589 ? -4.882 -25.627 -61.351 1.00 36.97 589 ASP A O 1
ATOM 4712 N N . VAL A 1 590 ? -3.396 -25.473 -59.685 1.00 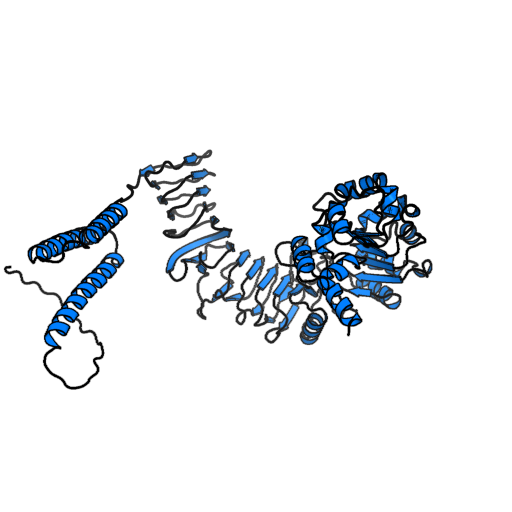32.69 590 VAL A N 1
ATOM 4713 C CA . VAL A 1 590 ? -3.271 -26.930 -59.503 1.00 32.69 590 VAL A CA 1
ATOM 4714 C C . VAL A 1 590 ? -4.583 -27.533 -58.994 1.00 32.69 590 VAL A C 1
ATOM 4716 O O . VAL A 1 590 ? -4.989 -28.585 -59.475 1.00 32.69 590 VAL A O 1
ATOM 4719 N N . VAL A 1 591 ? -5.317 -26.854 -58.107 1.00 36.38 591 VAL A N 1
ATOM 4720 C CA . VAL A 1 591 ? -6.639 -27.296 -57.628 1.00 36.38 591 VAL A CA 1
ATOM 4721 C C . VAL A 1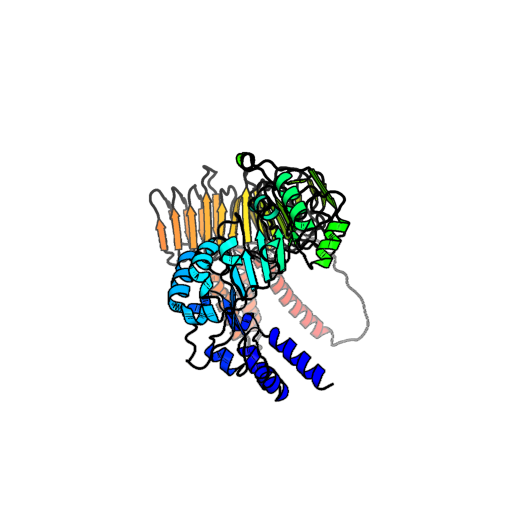 591 ? -7.719 -27.141 -58.708 1.00 36.38 591 VAL A C 1
ATOM 4723 O O . VAL A 1 591 ? -8.638 -27.957 -58.750 1.00 36.38 591 VAL A O 1
ATOM 4726 N N . LYS A 1 592 ? -7.614 -26.175 -59.633 1.00 35.97 592 LYS A N 1
ATOM 4727 C CA . LYS A 1 592 ? -8.518 -26.053 -60.796 1.00 35.97 592 LYS A CA 1
ATOM 4728 C C . LYS A 1 592 ? -8.243 -27.104 -61.873 1.00 35.97 592 LYS A C 1
ATOM 4730 O O . LYS A 1 592 ? -9.195 -27.662 -62.414 1.00 35.97 592 LYS A O 1
ATOM 4735 N N . VAL A 1 593 ? -6.976 -27.411 -62.152 1.00 36.72 593 VAL A N 1
ATOM 4736 C CA . VAL A 1 593 ? -6.578 -28.483 -63.084 1.00 36.72 593 VAL A CA 1
ATOM 4737 C C . VAL A 1 593 ? -6.846 -29.866 -62.475 1.00 36.72 593 VAL A C 1
ATOM 4739 O O . VAL A 1 593 ? -7.281 -30.774 -63.180 1.00 36.72 593 VAL A O 1
ATOM 4742 N N . ALA A 1 594 ? -6.699 -30.023 -61.155 1.00 32.50 594 ALA A N 1
ATOM 4743 C CA . ALA A 1 594 ? -7.102 -31.234 -60.442 1.00 32.50 594 ALA A CA 1
ATOM 4744 C C . ALA A 1 594 ? -8.632 -31.378 -60.375 1.00 32.50 594 ALA A C 1
ATOM 4746 O O . ALA A 1 594 ? -9.141 -32.476 -60.576 1.00 32.50 594 ALA A O 1
ATOM 4747 N N . LYS A 1 595 ? -9.399 -30.289 -60.199 1.00 32.56 595 LYS A N 1
ATOM 4748 C CA . LYS A 1 595 ? -10.874 -30.326 -60.270 1.00 32.56 595 LYS A CA 1
ATOM 4749 C C . LYS A 1 595 ? -11.417 -30.530 -61.687 1.00 32.56 595 LYS A C 1
ATOM 4751 O O . LYS A 1 595 ? -12.498 -31.094 -61.813 1.00 32.56 595 LYS A O 1
ATOM 4756 N N . SER A 1 596 ? -10.696 -30.139 -62.742 1.00 35.19 596 SER A N 1
ATOM 4757 C CA . SER A 1 596 ? -11.113 -30.433 -64.123 1.00 35.19 596 SER A CA 1
ATOM 4758 C C . SER A 1 596 ? -10.757 -31.854 -64.578 1.00 35.19 596 SER A C 1
ATOM 4760 O O . SER A 1 596 ? -11.398 -32.364 -65.493 1.00 35.19 596 SER A O 1
ATOM 4762 N N . LYS A 1 597 ? -9.807 -32.528 -63.908 1.00 31.69 597 LYS A N 1
ATOM 4763 C CA . LYS A 1 597 ? -9.483 -33.948 -64.141 1.00 31.69 597 LYS A CA 1
ATOM 4764 C C . LYS A 1 597 ? -10.133 -34.936 -63.157 1.00 31.69 597 LYS A C 1
ATOM 4766 O O . LYS A 1 597 ? -10.287 -36.093 -63.522 1.00 31.69 597 LYS A O 1
ATOM 4771 N N . CYS A 1 598 ? -10.606 -34.509 -61.982 1.00 30.48 598 CYS A N 1
ATOM 4772 C CA . CYS A 1 598 ? -11.315 -35.376 -61.019 1.00 30.48 598 CYS A CA 1
ATOM 4773 C C . CYS A 1 598 ? -12.820 -35.577 -61.289 1.00 30.48 598 CYS A C 1
ATOM 4775 O O . CYS A 1 598 ? -13.495 -36.219 -60.490 1.00 30.48 598 CYS A O 1
ATOM 4777 N N . CYS A 1 599 ? -13.361 -35.090 -62.411 1.00 33.19 599 CYS A N 1
ATOM 4778 C CA . CYS A 1 599 ? -14.705 -35.472 -62.874 1.00 33.19 599 CYS A CA 1
ATOM 4779 C C . CYS A 1 599 ? -14.705 -36.678 -63.830 1.00 33.19 599 CYS A C 1
ATOM 4781 O O . CYS A 1 599 ? -15.731 -36.967 -64.444 1.00 33.19 599 CYS A O 1
ATOM 4783 N N . GLN A 1 600 ? -13.594 -37.411 -63.949 1.00 35.22 600 GLN A N 1
ATOM 4784 C CA . GLN A 1 600 ? -13.580 -38.723 -64.590 1.00 35.22 600 GLN A CA 1
ATOM 4785 C C . GLN A 1 600 ? -12.803 -39.731 -63.731 1.00 35.22 600 GLN A C 1
ATOM 4787 O O . GLN A 1 600 ? -11.589 -39.640 -63.587 1.00 35.22 600 GLN A O 1
ATOM 4792 N N . ASN A 1 601 ? -13.560 -40.714 -63.236 1.00 28.70 601 ASN A N 1
ATOM 4793 C CA . ASN A 1 601 ? -13.184 -41.974 -62.586 1.00 28.70 601 ASN A CA 1
ATOM 4794 C C . ASN A 1 601 ? -13.022 -42.002 -61.052 1.00 28.70 601 ASN A C 1
ATOM 4796 O O . ASN A 1 601 ? -12.209 -41.317 -60.442 1.00 28.70 601 ASN A O 1
ATOM 4800 N N . ASN A 1 602 ? -13.839 -42.887 -60.469 1.00 28.11 602 ASN A N 1
ATOM 4801 C CA . ASN A 1 602 ? -13.849 -43.358 -59.087 1.00 28.11 602 ASN A CA 1
ATOM 4802 C C . ASN A 1 602 ? -12.573 -44.146 -58.720 1.00 28.11 602 ASN A C 1
ATOM 4804 O O . ASN A 1 602 ? -11.973 -44.760 -59.599 1.00 28.11 602 ASN A O 1
ATOM 4808 N N . ILE A 1 603 ? -12.341 -44.257 -57.396 1.00 25.64 603 ILE A N 1
ATOM 4809 C CA . ILE A 1 603 ? -11.647 -45.324 -56.621 1.00 25.64 603 ILE A CA 1
ATOM 4810 C C . ILE A 1 603 ? -10.386 -44.877 -55.827 1.00 25.64 603 ILE A C 1
ATOM 4812 O O . ILE A 1 603 ? -9.329 -44.623 -56.386 1.00 25.64 603 ILE A O 1
ATOM 4816 N N . LEU A 1 604 ? -10.573 -44.873 -54.491 1.00 24.25 604 LEU A N 1
ATOM 4817 C CA . LEU A 1 604 ? -9.696 -45.188 -53.335 1.00 24.25 604 LEU A CA 1
ATOM 4818 C C . LEU A 1 604 ? -8.340 -44.474 -53.049 1.00 24.25 604 LEU A C 1
ATOM 4820 O O . LEU A 1 604 ? -7.362 -44.597 -53.770 1.00 24.25 604 LEU A O 1
ATOM 4824 N N . THR A 1 605 ? -8.311 -43.854 -51.851 1.00 25.41 605 THR A N 1
ATOM 4825 C CA . THR A 1 605 ? -7.264 -43.799 -50.789 1.00 25.41 605 THR A CA 1
ATOM 4826 C C . THR A 1 605 ? -5.773 -43.830 -51.152 1.00 25.41 605 THR A C 1
ATOM 4828 O O . THR A 1 605 ? -5.291 -44.875 -51.572 1.00 25.41 605 THR A O 1
ATOM 4831 N N . THR A 1 606 ? -4.996 -42.808 -50.744 1.00 24.16 606 THR A N 1
ATOM 4832 C CA . THR A 1 606 ? -3.913 -42.914 -49.720 1.00 24.16 606 THR A CA 1
ATOM 4833 C C . THR A 1 606 ? -3.201 -41.578 -49.423 1.00 24.16 606 THR A C 1
ATOM 4835 O O . THR A 1 606 ? -3.181 -40.653 -50.228 1.00 24.16 606 THR A O 1
ATOM 4838 N N . SER A 1 607 ? -2.643 -41.518 -48.212 1.00 24.98 607 SER A N 1
ATOM 4839 C CA . SER A 1 607 ? -1.776 -40.519 -47.565 1.00 24.98 607 SER A CA 1
ATOM 4840 C C . SER A 1 607 ? -0.552 -40.054 -48.366 1.00 24.98 607 SER A C 1
ATOM 4842 O O . SER A 1 607 ? 0.114 -40.890 -48.971 1.00 24.98 607 SER A O 1
ATOM 4844 N N . ILE A 1 608 ? -0.151 -38.778 -48.238 1.00 24.45 608 ILE A N 1
ATOM 4845 C CA . ILE A 1 608 ? 1.194 -38.316 -48.637 1.00 24.45 608 ILE A CA 1
ATOM 4846 C C . ILE A 1 608 ? 1.797 -37.390 -47.564 1.00 24.45 608 ILE A C 1
ATOM 4848 O O . ILE A 1 608 ? 1.264 -36.324 -47.262 1.00 24.45 608 ILE A O 1
ATOM 4852 N N . CYS A 1 609 ? 2.921 -37.843 -46.999 1.00 22.14 609 CYS A N 1
ATOM 4853 C CA . CYS A 1 609 ? 3.844 -37.115 -46.130 1.00 22.14 609 CYS A CA 1
ATOM 4854 C C . CYS A 1 609 ? 4.683 -36.097 -46.923 1.00 22.14 609 CYS A C 1
ATOM 4856 O O . CYS A 1 609 ? 5.060 -36.355 -48.063 1.00 22.14 609 CYS A O 1
ATOM 4858 N N . PHE A 1 610 ? 5.048 -34.981 -46.287 1.00 21.19 610 PHE A N 1
ATOM 4859 C CA . PHE A 1 610 ? 6.046 -34.040 -46.801 1.00 21.19 610 PHE A CA 1
ATOM 4860 C C . PHE A 1 610 ? 7.450 -34.399 -46.291 1.00 21.19 610 PHE A C 1
ATOM 4862 O O . PHE A 1 610 ? 7.672 -34.456 -45.083 1.00 21.19 610 PHE A O 1
ATOM 4869 N N . THR A 1 611 ? 8.411 -34.533 -47.205 1.00 21.88 611 THR A N 1
ATOM 4870 C CA . THR A 1 611 ? 9.851 -34.402 -46.922 1.00 21.88 611 THR A CA 1
ATOM 4871 C C . THR A 1 611 ? 10.517 -33.550 -48.011 1.00 21.88 611 THR A C 1
ATOM 4873 O O . THR A 1 611 ? 10.185 -33.705 -49.187 1.00 21.88 611 THR A O 1
ATOM 4876 N N . PRO A 1 612 ? 11.440 -32.631 -47.660 1.00 24.91 612 PRO A N 1
ATOM 4877 C CA . PRO A 1 612 ? 12.038 -31.695 -48.608 1.00 24.91 612 PRO A CA 1
ATOM 4878 C C . PRO A 1 612 ? 13.320 -32.266 -49.230 1.00 24.91 612 PRO A C 1
ATOM 4880 O O . PRO A 1 612 ? 14.214 -32.719 -48.516 1.00 24.91 612 PRO A O 1
ATOM 4883 N N . GLN A 1 613 ? 13.461 -32.173 -50.554 1.00 23.47 613 GLN A N 1
ATOM 4884 C CA . GLN A 1 613 ? 14.747 -32.360 -51.228 1.00 23.47 613 GLN A CA 1
ATOM 4885 C C . GLN A 1 613 ? 15.231 -31.055 -51.865 1.00 23.47 613 GLN A C 1
ATOM 4887 O O . GLN A 1 613 ? 14.548 -30.426 -52.669 1.00 23.47 613 GLN A O 1
ATOM 4892 N N . ARG A 1 614 ? 16.454 -30.684 -51.469 1.00 25.72 614 ARG A N 1
ATOM 4893 C CA . ARG A 1 614 ? 17.341 -29.711 -52.114 1.00 25.72 614 ARG A CA 1
ATOM 4894 C C . ARG A 1 614 ? 17.583 -30.106 -53.569 1.00 25.72 614 ARG A C 1
ATOM 4896 O O . ARG A 1 614 ? 17.897 -31.266 -53.806 1.00 25.72 614 ARG A O 1
ATOM 4903 N N . LEU A 1 615 ? 17.620 -29.136 -54.480 1.00 24.42 615 LEU A N 1
ATOM 4904 C CA . LEU A 1 615 ? 18.408 -29.229 -55.709 1.00 24.42 615 LEU A CA 1
ATOM 4905 C C . LEU A 1 615 ? 18.942 -27.852 -56.120 1.00 24.42 615 LEU A C 1
ATOM 4907 O O . LEU A 1 615 ? 18.369 -26.807 -55.826 1.00 24.42 615 LEU A O 1
ATOM 4911 N N . SER A 1 616 ? 20.122 -27.932 -56.714 1.00 23.86 616 SER A N 1
ATOM 4912 C CA . SER A 1 616 ? 21.166 -26.943 -56.938 1.00 23.86 616 SER A CA 1
ATOM 4913 C C . SER A 1 616 ? 20.930 -26.001 -58.116 1.00 23.86 616 SER A C 1
ATOM 4915 O O . SER A 1 616 ? 20.231 -26.318 -59.074 1.00 23.86 616 SER A O 1
ATOM 4917 N N . GLN A 1 617 ? 21.646 -24.874 -58.063 1.00 24.25 617 GLN A N 1
ATOM 4918 C CA . GLN A 1 617 ? 22.041 -24.038 -59.199 1.00 24.25 617 GLN A CA 1
ATOM 4919 C C . GLN A 1 617 ? 22.485 -24.890 -60.402 1.00 24.25 617 GLN A C 1
ATOM 4921 O O . GLN A 1 617 ? 23.229 -25.847 -60.206 1.00 24.25 617 GLN A O 1
ATOM 4926 N N . THR A 1 618 ? 22.090 -24.526 -61.629 1.00 24.38 618 THR A N 1
ATOM 4927 C CA . THR A 1 618 ? 22.993 -24.108 -62.728 1.00 24.38 618 THR A CA 1
ATOM 4928 C C . THR A 1 618 ? 22.172 -23.663 -63.952 1.00 24.38 618 THR A C 1
ATOM 4930 O O . THR A 1 618 ? 21.207 -24.295 -64.366 1.00 24.38 618 THR A O 1
ATOM 4933 N N . THR A 1 619 ? 22.596 -22.531 -64.494 1.00 24.47 619 THR A N 1
ATOM 4934 C CA . THR A 1 619 ? 22.212 -21.786 -65.696 1.00 24.47 619 THR A CA 1
ATOM 4935 C C . THR A 1 619 ? 22.050 -22.618 -66.977 1.00 24.47 619 THR A C 1
ATOM 4937 O O . THR A 1 619 ? 22.950 -23.377 -67.319 1.00 24.47 619 THR A O 1
ATOM 4940 N N . LEU A 1 620 ? 21.008 -22.345 -67.777 1.00 23.08 620 LEU A N 1
ATOM 4941 C CA . LEU A 1 620 ? 21.099 -22.381 -69.246 1.00 23.08 620 LEU A CA 1
ATOM 4942 C C . LEU A 1 620 ? 19.987 -21.548 -69.907 1.00 23.08 620 LEU A C 1
ATOM 4944 O O . LEU A 1 620 ? 18.812 -21.897 -69.909 1.00 23.08 620 LEU A O 1
ATOM 4948 N N . TYR A 1 621 ? 20.417 -20.420 -70.473 1.00 22.92 621 TYR A N 1
ATOM 4949 C CA . TYR A 1 621 ? 19.724 -19.641 -71.495 1.00 22.92 621 TYR A CA 1
ATOM 4950 C C . TYR A 1 621 ? 19.363 -20.525 -72.699 1.00 22.92 621 TYR A C 1
ATOM 4952 O O . TYR A 1 621 ? 20.262 -21.160 -73.252 1.00 22.92 621 TYR A O 1
ATOM 4960 N N . LYS A 1 622 ? 18.106 -20.468 -73.165 1.00 20.94 622 LYS A N 1
ATOM 4961 C CA . LYS A 1 622 ? 17.726 -20.329 -74.589 1.00 20.94 622 LYS A CA 1
ATOM 4962 C C . LYS A 1 622 ? 16.198 -20.343 -74.766 1.00 20.94 622 LYS A C 1
ATOM 4964 O O . LYS A 1 622 ? 15.558 -21.366 -74.579 1.00 20.94 622 LYS A O 1
ATOM 4969 N N . THR A 1 623 ? 15.684 -19.190 -75.194 1.00 28.33 623 THR A N 1
ATOM 4970 C CA . THR A 1 623 ? 14.546 -19.024 -76.116 1.00 28.33 623 THR A CA 1
ATOM 4971 C C . THR A 1 623 ? 13.187 -19.614 -75.705 1.00 28.33 623 THR A C 1
ATOM 4973 O O . THR A 1 623 ? 12.818 -20.686 -76.176 1.00 28.33 623 THR A O 1
ATOM 4976 N N . PHE A 1 624 ? 12.405 -18.874 -74.913 1.00 26.92 624 PHE A N 1
ATOM 4977 C CA . PHE A 1 624 ? 11.121 -18.257 -75.307 1.00 26.92 624 PHE A CA 1
ATOM 4978 C C . PHE A 1 624 ? 10.526 -17.448 -74.151 1.00 26.92 624 PHE A C 1
ATOM 4980 O O . PHE A 1 624 ? 10.733 -17.859 -72.988 1.00 26.92 624 PHE A O 1
#

Nearest PDB structures (foldseek):
  6ijb-assembly1_B  TM=1.942E-01  e=7.867E-01  Ruegeria lacuscaerulensis ITI-1157
  3lyc-assembly2_C  TM=2.379E-01  e=5.566E+00  Parabacteroides distasonis ATCC 8503
  3lyc-assembly5_J  TM=1.771E-01  e=8.011E+00  Parabacteroides distasonis ATCC 8503
  3lyc-assembly8_P  TM=1.486E-01  e=6.097E+00  Parabacteroides distasonis ATCC 8503

pLDDT: mean 76.61, std 21.14, range [20.94, 98.12]

Mean predicted aligned error: 15.6 Å

Organism: NCBI:txid370355

Foldseek 3Di:
DVVVVLVVLLVVQQVQQEPVSLVVQCVPDVSNQVSQQPDQEGHPNHLAPDQPVSSCVRHVNHAEGEDELVCLVRNPDPPPDQHAYAYELECLRPDPDRPPRVLVCCVVPLPNLCRHQHYEYEPVCLVVCLVPLVSNNNHAEYEYAADQACPNVVSNLPNPNYAEYEYEYELNHLQVLLVDDCVVNVNHAYAYEHEPDLAARDPVSLVSNVSVVVPHHYEYCADEPSCLVHHYEFPQGDDDPPDPRFGEYHYAAAPAPCLVVSLVNCVVRVGQEYEYHHHDHPVCVVVLAADHEHDDACQCRPRHQEYEYESHAYQEAEDYLNHQEYAYYSYEYDYECQSHQHQEYHAANYDYAAYEYECANHAEYAHNDACVSYFYAYPRDTDFAEDALCRHQWYKFAHPAFGWYFYHHVPDTFDIWTARIWIDHRQAIETHQTAEEEGAAPRDHQEYEYHHPDQHDAYEYAHEAYAEYHYADYHHAEYAYEHYAEYEYDHLYEYAEYEYEPDDHHYHYDPNYYYNYYHYDYPPCVVVVVVVVVVVVVVVPVPDDDDPVVVVVVVVVLVVVVVVVVPDPDDDPVVVVVVVVVVVVVVVVVVVVVVVVVVDDDDDDDDDDDDDDDDDDDDDDDDD

Radius of gyration: 35.64 Å; Cα contacts (8 Å, |Δi|>4): 1235; chains: 1; bounding box: 74×73×114 Å